Protein AF-A0A1E5RNK2-F1 (afdb_monomer_lite)

Radius of gyration: 29.41 Å; chains: 1; bounding box: 69×97×103 Å

Secondary structure (DSSP, 8-state):
---------------------------------------------------------HHHHHHHHTTSTTTTTTTTTTTS----SEEEEES-TTS--EEEESGGGT--S-S--HHHHHHHHHHTT-EE---PPPSSS-HHHHHHHHHHHHHHHHHHHHHTB--TTT-SHHHHSTTPPTT-B-S-S-BSSSB--SEEHHHHHHHHHHHHHHHHHHH-HHHHTT---TTT-PPP--S-GGGSS-HHHHHHHHHHHHHHHHHHHS--SS----TTT-GGGG--EE-TTS-B--S------SSHHHHHHHHHHHHHHHHHHTT--HHHHHHHHHHTTSS-HHHHHT-S-SSHHHHIIIIIHHHHHHHHHHTTS-EE-TTS--EE--HHHHHHHHHHHHHHHHHHHTTGGGTTHHHHH---TT----HHHHHHHHHHHHHHHHHIIIIISSSS-TT-SS--S-GGGTTTS-S--HHHHHHHHHH--GGG--TTS--S--SS-TT-HHHHHHHHHHHHHHHHH-GGGTT-S-TTS-----S-TT--B-SSSBS-PPPBHHHHHHHHHHHHHHHHHHHHHT--EEEE---S-TTS-GGGGTEE--TTTTTBTB-TT--SHHHHHHS-GGGS---EEEEE-TTSHHHHHHHHHHHHHHHHHHHHHTTTS-TT----SEE-TTT--EESSSS-HHHHHHHHHHHHHHHHHHHH--

Structure (mmCIF, N/CA/C/O backbone):
data_AF-A0A1E5RNK2-F1
#
_entry.id   AF-A0A1E5RNK2-F1
#
loop_
_atom_site.group_PDB
_atom_site.id
_atom_site.type_symbol
_atom_site.label_atom_id
_atom_site.label_alt_id
_atom_site.label_comp_id
_atom_site.label_asym_id
_atom_site.label_entity_id
_atom_site.label_seq_id
_atom_site.pdbx_PDB_ins_code
_atom_site.Cartn_x
_atom_site.Cartn_y
_atom_site.Cartn_z
_atom_site.occupancy
_atom_site.B_iso_or_equiv
_atom_site.auth_seq_id
_atom_site.auth_comp_id
_atom_site.auth_asym_id
_atom_site.auth_atom_id
_atom_site.pdbx_PDB_model_num
ATOM 1 N N . MET A 1 1 ? -29.797 13.915 -54.736 1.00 30.86 1 MET A N 1
ATOM 2 C CA . MET A 1 1 ? -28.899 14.878 -55.417 1.00 30.86 1 MET A CA 1
ATOM 3 C C . MET A 1 1 ? -28.946 16.188 -54.638 1.00 30.86 1 MET A C 1
ATOM 5 O O . MET A 1 1 ? -30.024 16.462 -54.139 1.00 30.86 1 MET A O 1
ATOM 9 N N . THR A 1 2 ? -27.818 16.914 -54.534 1.00 30.00 2 THR A N 1
ATOM 10 C CA . THR A 1 2 ? -27.677 18.401 -54.450 1.00 30.00 2 THR A CA 1
ATOM 11 C C . THR A 1 2 ? -28.671 19.222 -53.590 1.00 30.00 2 THR A C 1
ATOM 13 O O . THR A 1 2 ? -29.873 19.129 -53.792 1.00 30.00 2 THR A O 1
ATOM 16 N N . THR A 1 3 ? -28.280 20.160 -52.715 1.00 32.44 3 THR A N 1
ATOM 17 C CA . THR A 1 3 ? -26.972 20.813 -52.439 1.00 32.44 3 THR A CA 1
ATOM 18 C C . THR A 1 3 ? -27.097 21.689 -51.181 1.00 32.44 3 THR A C 1
ATOM 20 O O . THR A 1 3 ? -28.158 22.273 -50.981 1.00 32.44 3 THR A O 1
ATOM 23 N N . ILE A 1 4 ? -26.014 21.886 -50.413 1.00 29.00 4 ILE A N 1
ATOM 24 C CA . ILE A 1 4 ? -25.863 22.992 -49.440 1.00 29.00 4 ILE A CA 1
ATOM 25 C C . ILE A 1 4 ? -24.406 23.505 -49.506 1.00 29.00 4 ILE A C 1
ATOM 27 O O . ILE A 1 4 ? -23.510 22.673 -49.363 1.00 29.00 4 ILE A O 1
ATOM 31 N N . PRO A 1 5 ? -24.149 24.814 -49.723 1.00 41.25 5 PRO A N 1
ATOM 32 C CA . PRO A 1 5 ? -22.797 25.382 -49.742 1.00 41.25 5 PRO A CA 1
ATOM 33 C C . PRO A 1 5 ? -22.460 26.317 -48.552 1.00 41.25 5 PRO A C 1
ATOM 35 O O . PRO A 1 5 ? -23.243 27.187 -48.184 1.00 41.25 5 PRO A O 1
ATOM 38 N N . GLU A 1 6 ? -21.260 26.103 -48.010 1.00 31.03 6 GLU A N 1
ATOM 39 C CA . GLU A 1 6 ? -20.218 27.045 -47.534 1.00 31.03 6 GLU A CA 1
ATOM 40 C C . GLU A 1 6 ? -20.516 28.393 -46.814 1.00 31.03 6 GLU A C 1
ATOM 42 O O . GLU A 1 6 ? -21.141 29.312 -47.332 1.00 31.03 6 GLU A O 1
ATOM 47 N N . GLU A 1 7 ? -19.843 28.512 -45.656 1.00 30.28 7 GLU A N 1
ATOM 48 C CA . GLU A 1 7 ? -19.083 29.654 -45.099 1.00 30.28 7 GLU A CA 1
ATOM 49 C C . GLU A 1 7 ? -19.679 31.064 -44.862 1.00 30.28 7 GLU A C 1
ATOM 51 O O . GLU A 1 7 ? -20.119 31.775 -45.768 1.00 30.28 7 GLU A O 1
ATOM 56 N N . LYS A 1 8 ? -19.388 31.588 -43.651 1.00 27.62 8 LYS A N 1
ATOM 57 C CA . LYS A 1 8 ? -18.586 32.826 -43.493 1.00 27.62 8 LYS A CA 1
ATOM 58 C C . LYS A 1 8 ? -17.952 32.995 -42.102 1.00 27.62 8 LYS A C 1
ATOM 60 O O . LYS A 1 8 ? -18.589 32.758 -41.082 1.00 27.62 8 LYS A O 1
ATOM 65 N N . GLN A 1 9 ? -16.700 33.456 -42.082 1.00 27.67 9 GLN A N 1
ATOM 66 C CA . GLN A 1 9 ? -15.944 33.867 -40.885 1.00 27.67 9 GLN A CA 1
ATOM 67 C C . GLN A 1 9 ? -16.350 35.276 -40.409 1.00 27.67 9 GLN A C 1
ATOM 69 O O . GLN A 1 9 ? -16.764 36.075 -41.244 1.00 27.67 9 GLN A O 1
ATOM 74 N N . PHE A 1 10 ? -16.113 35.635 -39.132 1.00 25.12 10 PHE A N 1
ATOM 75 C CA . PHE A 1 10 ? -15.797 37.029 -38.740 1.00 25.12 10 PHE A CA 1
ATOM 76 C C . PHE A 1 10 ? -15.146 37.193 -37.341 1.00 25.12 10 PHE A C 1
ATOM 78 O O . PHE A 1 10 ? -15.619 36.659 -36.341 1.00 25.12 10 PHE A O 1
ATOM 85 N N . ARG A 1 11 ? -14.083 38.012 -37.293 1.00 23.12 11 ARG A N 1
ATOM 86 C CA . ARG A 1 11 ? -13.406 38.703 -36.161 1.00 23.12 11 ARG A CA 1
ATOM 87 C C . ARG A 1 11 ? -12.496 39.792 -36.792 1.00 23.12 11 ARG A C 1
ATOM 89 O O . ARG A 1 11 ? -12.210 39.666 -37.981 1.00 23.12 11 ARG A O 1
ATOM 96 N N . PRO A 1 12 ? -11.884 40.736 -36.046 1.00 37.94 12 PRO A N 1
ATOM 97 C CA . PRO A 1 12 ? -12.358 41.535 -34.903 1.00 37.94 12 PRO A CA 1
ATOM 98 C C . PRO A 1 12 ? -12.128 43.063 -35.139 1.00 37.94 12 PRO A C 1
ATOM 100 O O . PRO A 1 12 ? -11.571 43.450 -36.165 1.00 37.94 12 PRO A O 1
ATOM 103 N N . THR A 1 13 ? -12.442 43.942 -34.171 1.00 23.94 13 THR A N 1
ATOM 104 C CA . THR A 1 13 ? -11.975 45.357 -34.181 1.00 23.94 13 THR A CA 1
ATOM 105 C C . THR A 1 13 ? -11.821 45.974 -32.774 1.00 23.94 13 THR A C 1
ATOM 107 O O . THR A 1 13 ? -12.239 45.378 -31.785 1.00 23.94 13 THR A O 1
ATOM 110 N N . VAL A 1 14 ? -11.145 47.133 -32.687 1.00 25.22 14 VAL A N 1
ATOM 111 C CA . VAL A 1 14 ? -10.533 47.759 -31.478 1.00 25.22 14 VAL A CA 1
ATOM 112 C C . VAL A 1 14 ? -10.920 49.270 -31.389 1.00 25.22 14 VAL A C 1
ATOM 114 O O . VAL A 1 14 ? -11.708 49.707 -32.223 1.00 25.22 14 VAL A O 1
ATOM 117 N N . PHE A 1 15 ? -10.331 50.051 -30.451 1.00 23.61 15 PHE A N 1
ATOM 118 C CA . PHE A 1 15 ? -10.296 51.542 -30.299 1.00 23.61 15 PHE A CA 1
ATOM 119 C C . PHE A 1 15 ? -11.392 52.201 -29.407 1.00 23.61 15 PHE A C 1
ATOM 121 O O . PHE A 1 15 ? -12.541 51.788 -29.484 1.00 23.61 15 PHE A O 1
ATOM 128 N N . THR A 1 16 ? -11.181 53.253 -28.572 1.00 26.42 16 THR A N 1
ATOM 129 C CA . THR A 1 16 ? -10.003 53.820 -27.827 1.00 26.42 16 THR A CA 1
ATOM 130 C C . THR A 1 16 ? -10.460 54.788 -26.688 1.00 26.42 16 THR A C 1
ATOM 132 O O . THR A 1 16 ? -11.642 55.097 -26.582 1.00 26.42 16 THR A O 1
ATOM 135 N N . ASN A 1 17 ? -9.529 55.293 -25.855 1.00 25.28 17 ASN A N 1
ATOM 136 C CA . ASN A 1 17 ? -9.730 56.222 -24.709 1.00 25.28 17 ASN A CA 1
ATOM 137 C C . ASN A 1 17 ? -10.225 57.658 -25.038 1.00 25.28 17 ASN A C 1
ATOM 139 O O . ASN A 1 17 ? -9.800 58.199 -26.056 1.00 25.28 17 ASN A O 1
ATOM 143 N N . ALA A 1 18 ? -10.909 58.336 -24.083 1.00 24.83 18 ALA A N 1
ATOM 144 C CA . ALA A 1 18 ? -10.632 59.739 -23.655 1.00 24.83 18 ALA A CA 1
ATOM 145 C C . ALA A 1 18 ? -11.438 60.248 -22.410 1.00 24.83 18 ALA A C 1
ATOM 147 O O . ALA A 1 18 ? -12.548 59.809 -22.145 1.00 24.83 18 ALA A O 1
ATOM 148 N N . GLU A 1 19 ? -10.837 61.209 -21.685 1.00 25.58 19 GLU A N 1
ATOM 149 C CA . GLU A 1 19 ? -11.232 62.027 -20.495 1.00 25.58 19 GLU A CA 1
ATOM 150 C C . GLU A 1 19 ? -12.734 62.431 -20.266 1.00 25.58 19 GLU A C 1
ATOM 152 O O . GLU A 1 19 ? -13.471 62.604 -21.228 1.00 25.58 19 GLU A O 1
ATOM 157 N N . ARG A 1 20 ? -13.260 62.752 -19.050 1.00 24.45 20 ARG A N 1
ATOM 158 C CA . ARG A 1 20 ? -12.972 63.939 -18.169 1.00 24.45 20 ARG A CA 1
ATOM 159 C C . ARG A 1 20 ? -13.585 63.869 -16.735 1.00 24.45 20 ARG A C 1
ATOM 161 O O . ARG A 1 20 ? -14.434 63.039 -16.445 1.00 24.45 20 ARG A O 1
ATOM 168 N N . LYS A 1 21 ? -13.155 64.785 -15.838 1.00 24.97 21 LYS A N 1
ATOM 169 C CA . LYS A 1 21 ? -13.562 64.956 -14.405 1.00 24.97 21 LYS A CA 1
ATOM 170 C C . LYS A 1 21 ? -14.806 65.867 -14.224 1.00 24.97 21 LYS A C 1
ATOM 172 O O . LYS A 1 21 ? -15.090 66.632 -15.146 1.00 24.97 21 LYS A O 1
ATOM 177 N N . PRO A 1 22 ? -15.452 65.936 -13.026 1.00 29.70 22 PRO A N 1
ATOM 178 C CA . PRO A 1 22 ? -15.134 67.073 -12.123 1.00 29.70 22 PRO A CA 1
ATOM 179 C C . PRO A 1 22 ? -15.331 66.921 -10.577 1.00 29.70 22 PRO A C 1
ATOM 181 O O . PRO A 1 22 ? -16.333 66.409 -10.103 1.00 29.70 22 PRO A O 1
ATOM 184 N N . LYS A 1 23 ? -14.447 67.625 -9.837 1.00 22.78 23 LYS A N 1
ATOM 185 C CA . LYS A 1 23 ? -14.637 68.384 -8.561 1.00 22.78 23 LYS A CA 1
ATOM 186 C C . LYS A 1 23 ? -14.873 67.700 -7.186 1.00 22.78 23 LYS A C 1
ATOM 188 O O . LYS A 1 23 ? -15.674 66.800 -7.003 1.00 22.78 23 LYS A O 1
ATOM 193 N N . PHE A 1 24 ? -14.190 68.284 -6.188 1.00 22.98 24 PHE A N 1
ATOM 194 C CA . PHE A 1 24 ? -14.288 68.079 -4.729 1.00 22.98 24 PHE A CA 1
ATOM 195 C C . PHE A 1 24 ? -15.255 69.075 -4.056 1.00 22.98 24 PHE A C 1
ATOM 197 O O . PHE A 1 24 ? -15.401 70.200 -4.535 1.00 22.98 24 PHE A O 1
ATOM 204 N N . LEU A 1 25 ? -15.714 68.752 -2.837 1.00 22.25 25 LEU A N 1
ATOM 205 C CA . LEU A 1 25 ? -16.032 69.728 -1.776 1.00 22.25 25 LEU A CA 1
ATOM 206 C C . LEU A 1 25 ? -15.749 69.124 -0.377 1.00 22.25 25 LEU A C 1
ATOM 208 O O . LEU A 1 25 ? -15.697 67.908 -0.231 1.00 22.25 25 LEU A O 1
ATOM 212 N N . LYS A 1 26 ? -15.477 69.959 0.642 1.00 23.50 26 LYS A N 1
ATOM 213 C CA . LYS A 1 26 ? -14.972 69.552 1.979 1.00 23.50 26 LYS A CA 1
ATOM 214 C C . LYS A 1 26 ? -15.815 70.143 3.122 1.00 23.50 26 LYS A C 1
ATOM 216 O O . LYS A 1 26 ? -16.027 71.354 3.081 1.00 23.50 26 LYS A O 1
ATOM 221 N N . LYS A 1 27 ? -16.081 69.374 4.202 1.00 23.14 27 LYS A N 1
ATOM 222 C CA . LYS A 1 27 ? -15.649 69.649 5.613 1.00 23.14 27 LYS A CA 1
ATOM 223 C C . LYS A 1 27 ? -16.474 68.929 6.712 1.00 23.14 27 LYS A C 1
ATOM 225 O O . LYS A 1 27 ? -17.652 69.225 6.838 1.00 23.14 27 LYS A O 1
ATOM 230 N N . LYS A 1 28 ? -15.748 68.256 7.632 1.00 21.52 28 LYS A N 1
ATOM 231 C CA . LYS A 1 28 ? -16.031 68.021 9.084 1.00 21.52 28 LYS A CA 1
ATOM 232 C C . LYS A 1 28 ? -17.294 67.183 9.442 1.00 21.52 28 LYS A C 1
ATOM 234 O O . LYS A 1 28 ? -18.229 67.142 8.665 1.00 21.52 28 LYS A O 1
ATOM 239 N N . TRP A 1 29 ? -17.378 66.470 10.579 1.00 21.45 29 TRP A N 1
ATOM 240 C CA . TRP A 1 29 ? -16.731 66.632 11.905 1.00 21.45 29 TRP A CA 1
ATOM 241 C C . TRP A 1 29 ? -16.210 65.325 12.570 1.00 21.45 29 TRP A C 1
ATOM 243 O O . TRP A 1 29 ? -16.550 64.231 12.150 1.00 21.45 29 TRP A O 1
ATOM 253 N N . CYS A 1 30 ? -15.380 65.517 13.612 1.00 20.39 30 CYS A N 1
ATOM 254 C CA . CYS A 1 30 ? -14.912 64.635 14.709 1.00 20.39 30 CYS A CA 1
ATOM 255 C C . CYS A 1 30 ? -14.701 63.108 14.558 1.00 20.39 30 CYS A C 1
ATOM 257 O O . CYS A 1 30 ? -15.625 62.310 14.632 1.00 20.39 30 CYS A O 1
ATOM 259 N N . LEU A 1 31 ? -13.409 62.752 14.576 1.00 22.06 31 LEU A N 1
ATOM 260 C CA . LEU A 1 31 ? -12.729 61.786 15.467 1.00 22.06 31 LEU A CA 1
ATOM 261 C C . LEU A 1 31 ? -13.534 61.050 16.565 1.00 22.06 31 LEU A C 1
ATOM 263 O O . LEU A 1 31 ? -14.090 61.699 17.448 1.00 22.06 31 LEU A O 1
ATOM 267 N N . SER A 1 32 ? -13.310 59.728 16.620 1.00 22.77 32 SER A N 1
ATOM 268 C CA . SER A 1 32 ? -12.892 58.960 17.814 1.00 22.77 32 SER A CA 1
ATOM 269 C C . SER A 1 32 ? -11.921 57.837 17.377 1.00 22.77 32 SER A C 1
ATOM 271 O O . SER A 1 32 ? -12.177 57.189 16.366 1.00 22.77 32 SER A O 1
ATOM 273 N N . TYR A 1 33 ? -10.809 57.619 18.097 1.00 26.31 33 TYR A N 1
ATOM 274 C CA . TYR A 1 33 ? -9.949 56.408 17.995 1.00 26.31 33 TYR A CA 1
ATOM 275 C C . TYR A 1 33 ? -10.581 55.266 18.848 1.00 26.31 33 TYR A C 1
ATOM 277 O O . TYR A 1 33 ? -11.496 55.573 19.609 1.00 26.31 33 TYR A O 1
ATOM 285 N N . VAL A 1 34 ? -10.257 53.958 18.834 1.00 24.67 34 VAL A N 1
ATOM 286 C CA . VAL A 1 34 ? -9.069 53.067 18.619 1.00 24.67 34 VAL A CA 1
ATOM 287 C C . VAL A 1 34 ? -9.654 51.666 18.251 1.00 24.67 34 VAL A C 1
ATOM 289 O O . VAL A 1 34 ? -10.766 51.409 18.701 1.00 24.67 34 VAL A O 1
ATOM 292 N N . SER A 1 35 ? -9.077 50.637 17.599 1.00 24.88 35 SER A N 1
ATOM 293 C CA . SER A 1 35 ? -8.037 50.316 16.574 1.00 24.88 35 SER A CA 1
ATOM 294 C C . SER A 1 35 ? -8.300 48.818 16.185 1.00 24.88 35 SER A C 1
ATOM 296 O O . SER A 1 35 ? -9.080 48.171 16.878 1.00 24.88 35 SER A O 1
ATOM 298 N N . ILE A 1 36 ? -7.898 48.171 15.075 1.00 28.14 36 ILE A N 1
ATOM 299 C CA . ILE A 1 36 ? -6.620 47.996 14.336 1.00 28.14 36 ILE A CA 1
ATOM 300 C C . ILE A 1 36 ? -5.541 47.232 15.152 1.00 28.14 36 ILE A C 1
ATOM 302 O O . ILE A 1 36 ? -5.188 47.681 16.235 1.00 28.14 36 ILE A O 1
ATOM 306 N N . GLY A 1 37 ? -4.958 46.117 14.677 1.00 25.92 37 GLY A N 1
ATOM 307 C CA . GLY A 1 37 ? -5.291 45.365 13.458 1.00 25.92 37 GLY A CA 1
ATOM 308 C C . GLY A 1 37 ? -4.309 44.249 13.053 1.00 25.92 37 GLY A C 1
ATOM 309 O O . GLY A 1 37 ? -3.250 44.072 13.646 1.00 25.92 37 GLY A O 1
ATOM 310 N N . LEU A 1 38 ? -4.724 43.541 12.000 1.00 27.34 38 LEU A N 1
ATOM 311 C CA . LEU A 1 38 ? -4.008 42.584 11.143 1.00 27.34 38 LEU A CA 1
ATOM 312 C C . LEU A 1 38 ? -2.604 43.057 10.700 1.00 27.34 38 LEU A C 1
ATOM 314 O O . LEU A 1 38 ? -2.443 44.248 10.438 1.00 27.34 38 LEU A O 1
ATOM 318 N N . PHE A 1 39 ? -1.658 42.139 10.450 1.00 26.38 39 PHE A N 1
ATOM 319 C CA . PHE A 1 39 ? -0.582 42.359 9.466 1.00 26.38 39 PHE A CA 1
ATOM 320 C C . PHE A 1 39 ? -0.000 41.048 8.908 1.00 26.38 39 PHE A C 1
ATOM 322 O O . PHE A 1 39 ? 0.222 40.097 9.649 1.00 26.38 39 PHE A O 1
ATOM 329 N N . ALA A 1 40 ? 0.296 41.043 7.607 1.00 26.73 40 ALA A N 1
ATOM 330 C CA . ALA A 1 40 ? 1.125 40.058 6.908 1.00 26.73 40 ALA A CA 1
ATOM 331 C C . ALA A 1 40 ? 2.184 40.822 6.096 1.00 26.73 40 ALA A C 1
ATOM 333 O O . ALA A 1 40 ? 1.929 41.964 5.702 1.00 26.73 40 ALA A O 1
ATOM 334 N N . LEU A 1 41 ? 3.365 40.242 5.855 1.00 25.05 41 LEU A N 1
ATOM 335 C CA . LEU A 1 41 ? 4.459 40.956 5.187 1.00 25.05 41 LEU A CA 1
ATOM 336 C C . LEU A 1 41 ? 5.232 40.078 4.198 1.00 25.05 41 LEU A C 1
ATOM 338 O O . LEU A 1 41 ? 5.812 39.060 4.558 1.00 25.05 41 LEU A O 1
ATOM 342 N N . ILE A 1 42 ? 5.246 40.535 2.947 1.00 27.11 42 ILE A N 1
ATOM 343 C CA . ILE A 1 42 ? 6.054 40.016 1.841 1.00 27.11 42 ILE A CA 1
ATOM 344 C C . ILE A 1 42 ? 7.451 40.641 1.928 1.00 27.11 42 ILE A C 1
ATOM 346 O O . ILE A 1 42 ? 7.561 41.834 2.219 1.00 27.11 42 ILE A O 1
ATOM 350 N N . PHE A 1 43 ? 8.501 39.893 1.581 1.00 24.17 43 PHE A N 1
ATOM 351 C CA . PHE A 1 43 ? 9.816 40.468 1.287 1.00 24.17 43 PHE A CA 1
ATOM 352 C C . PHE A 1 43 ? 10.355 40.002 -0.066 1.00 24.17 43 PHE A C 1
ATOM 354 O O . PHE A 1 43 ? 10.431 38.811 -0.348 1.00 24.17 43 PHE A O 1
ATOM 361 N N . THR A 1 44 ? 10.764 40.966 -0.890 1.00 28.31 44 THR A N 1
ATOM 362 C CA . THR A 1 44 ? 11.468 40.746 -2.161 1.00 28.31 44 THR A CA 1
ATOM 363 C C . THR A 1 44 ? 12.914 41.225 -2.064 1.00 28.31 44 THR A C 1
ATOM 365 O O . THR A 1 44 ? 13.219 42.187 -1.361 1.00 28.31 44 THR A O 1
ATOM 368 N N . SER A 1 45 ? 13.797 40.564 -2.808 1.00 27.73 45 SER A N 1
ATOM 369 C CA . SER A 1 45 ? 15.255 40.726 -2.800 1.00 27.73 45 SER A CA 1
ATOM 370 C C . SER A 1 45 ? 15.790 42.145 -3.037 1.00 27.73 45 SER A C 1
ATOM 372 O O . SER A 1 45 ? 15.313 42.867 -3.914 1.00 27.73 45 SER A O 1
ATOM 374 N N . SER A 1 46 ? 16.916 42.469 -2.395 1.00 25.28 46 SER A N 1
ATOM 375 C CA . SER A 1 46 ? 17.944 43.381 -2.924 1.00 25.28 46 SER A CA 1
ATOM 376 C C . SER A 1 46 ? 19.310 43.028 -2.326 1.00 25.28 46 SER A C 1
ATOM 378 O O . SER A 1 46 ? 19.412 42.767 -1.132 1.00 25.28 46 SER A O 1
ATOM 380 N N . ILE A 1 47 ? 20.348 42.983 -3.165 1.00 27.23 47 ILE A N 1
ATOM 381 C CA . ILE A 1 47 ? 21.696 42.501 -2.818 1.00 27.23 47 ILE A CA 1
ATOM 382 C C . ILE A 1 47 ? 22.636 43.686 -2.579 1.00 27.23 47 ILE A C 1
ATOM 384 O O . ILE A 1 47 ? 22.682 44.596 -3.403 1.00 27.23 47 ILE A O 1
ATOM 388 N N . LEU A 1 48 ? 23.459 43.619 -1.528 1.00 24.31 48 LEU A N 1
ATOM 389 C CA . LEU A 1 48 ? 24.796 44.227 -1.491 1.00 24.31 48 LEU A CA 1
ATOM 390 C C . LEU A 1 48 ? 25.651 43.544 -0.409 1.00 24.31 48 LEU A C 1
ATOM 392 O O . LEU A 1 48 ? 25.130 43.131 0.623 1.00 24.31 48 LEU A O 1
ATOM 396 N N . ALA A 1 49 ? 26.945 43.364 -0.679 1.00 26.34 49 ALA A N 1
ATOM 397 C CA . ALA A 1 49 ? 27.789 42.402 0.032 1.00 26.34 49 ALA A CA 1
ATOM 398 C C . ALA A 1 49 ? 28.764 43.034 1.040 1.00 26.34 49 ALA A C 1
ATOM 400 O O . ALA A 1 49 ? 29.360 44.076 0.768 1.00 26.34 49 ALA A O 1
ATOM 401 N N . ILE A 1 50 ? 29.007 42.319 2.144 1.00 26.42 50 ILE A N 1
ATOM 402 C CA . ILE A 1 50 ? 30.235 42.374 2.956 1.00 26.42 50 ILE A CA 1
ATOM 403 C C . ILE A 1 50 ? 30.674 40.920 3.223 1.00 26.42 50 ILE A C 1
ATOM 405 O O . ILE A 1 50 ? 29.839 40.017 3.236 1.00 26.42 50 ILE A O 1
ATOM 409 N N . GLY A 1 51 ? 31.989 40.696 3.332 1.00 23.52 51 GLY A N 1
ATOM 410 C CA . GLY A 1 51 ? 32.621 39.374 3.422 1.00 23.52 51 GLY A CA 1
ATOM 411 C C . GLY A 1 51 ? 32.531 38.664 4.788 1.00 23.52 51 GLY A C 1
ATOM 412 O O . GLY A 1 51 ? 31.867 39.158 5.699 1.00 23.52 51 GLY A O 1
ATOM 413 N N . PRO A 1 52 ? 33.179 37.489 4.916 1.00 36.19 52 PRO A N 1
ATOM 414 C CA . PRO A 1 52 ? 32.848 36.488 5.931 1.00 36.19 52 PRO A CA 1
ATOM 415 C C . PRO A 1 52 ? 33.754 36.491 7.171 1.00 36.19 52 PRO A C 1
ATOM 417 O O . PRO A 1 52 ? 34.947 36.759 7.072 1.00 36.19 52 PRO A O 1
ATOM 420 N N . GLU A 1 53 ? 33.209 36.020 8.296 1.00 23.91 53 GLU A N 1
ATOM 421 C CA . GLU A 1 53 ? 33.957 35.305 9.340 1.00 23.91 53 GLU A CA 1
ATOM 422 C C . GLU A 1 53 ? 33.008 34.359 10.116 1.00 23.91 53 GLU A C 1
ATOM 424 O O . GLU A 1 53 ? 31.812 34.628 10.240 1.00 23.91 53 GLU A O 1
ATOM 429 N N . HIS A 1 54 ? 33.521 33.213 10.583 1.00 29.02 54 HIS A N 1
ATOM 430 C CA . HIS A 1 54 ? 32.803 32.257 11.456 1.00 29.02 54 HIS A CA 1
ATOM 431 C C . HIS A 1 54 ? 32.854 32.777 12.929 1.00 29.02 54 HIS A C 1
ATOM 433 O O . HIS A 1 54 ? 33.608 33.704 13.199 1.00 29.02 54 HIS A O 1
ATOM 439 N N . THR A 1 55 ? 32.119 32.303 13.950 1.00 28.11 55 THR A N 1
ATOM 440 C CA . THR A 1 55 ? 31.721 30.931 14.351 1.00 28.11 55 THR A CA 1
ATOM 441 C C . THR A 1 55 ? 30.475 30.895 15.284 1.00 28.11 55 THR A C 1
ATOM 443 O O . THR A 1 55 ? 29.951 31.921 15.703 1.00 28.11 55 THR A O 1
ATOM 446 N N . ASP A 1 56 ? 30.022 29.679 15.637 1.00 29.67 56 ASP A N 1
ATOM 447 C CA . ASP A 1 56 ? 29.390 29.308 16.929 1.00 29.67 56 ASP A CA 1
ATOM 448 C C . ASP A 1 56 ? 28.124 30.035 17.447 1.00 29.67 56 ASP A C 1
ATOM 450 O O . ASP A 1 56 ? 28.065 30.492 18.588 1.00 29.67 56 ASP A O 1
ATOM 454 N N . ILE A 1 57 ? 27.026 30.005 16.675 1.00 27.97 57 ILE A N 1
ATOM 455 C CA . ILE A 1 57 ? 25.664 30.257 17.220 1.00 27.97 57 ILE A CA 1
ATOM 456 C C . ILE A 1 57 ? 24.667 29.104 16.947 1.00 27.97 57 ILE A C 1
ATOM 458 O O . ILE A 1 57 ? 23.775 28.842 17.754 1.00 27.97 57 ILE A O 1
ATOM 462 N N . ARG A 1 58 ? 24.847 28.312 15.878 1.00 30.16 58 ARG A N 1
ATOM 463 C CA . ARG A 1 58 ? 23.818 27.382 15.346 1.00 30.16 58 ARG A CA 1
ATOM 464 C C . ARG A 1 58 ? 23.434 26.158 16.211 1.00 30.16 58 ARG A C 1
ATOM 466 O O . ARG A 1 58 ? 22.595 25.374 15.780 1.00 30.16 58 ARG A O 1
ATOM 473 N N . LYS A 1 59 ? 23.985 25.967 17.419 1.00 29.23 59 LYS A N 1
ATOM 474 C CA . LYS A 1 59 ? 23.578 24.869 18.334 1.00 29.23 59 LYS A CA 1
ATOM 475 C C . LYS A 1 59 ? 22.509 25.252 19.365 1.00 29.23 59 LYS A C 1
ATOM 477 O O . LYS A 1 59 ? 21.852 24.357 19.888 1.00 29.23 59 LYS A O 1
ATOM 482 N N . SER A 1 60 ? 22.294 26.538 19.650 1.00 26.75 60 SER A N 1
ATOM 483 C CA . SER A 1 60 ? 21.244 26.977 20.589 1.00 26.75 60 SER A CA 1
ATOM 484 C C . SER A 1 60 ? 19.877 27.158 19.916 1.00 26.75 60 SER A C 1
ATOM 486 O O . SER A 1 60 ? 18.850 26.940 20.555 1.00 26.75 60 SER A O 1
ATOM 488 N N . GLU A 1 61 ? 19.851 27.499 18.625 1.00 30.27 61 GLU A N 1
ATOM 489 C CA . GLU A 1 61 ? 18.612 27.771 17.883 1.00 30.27 61 GLU A CA 1
ATOM 490 C C . GLU A 1 61 ? 17.935 26.511 17.322 1.00 30.27 61 GLU A C 1
ATOM 492 O O . GLU A 1 61 ? 16.705 26.465 17.292 1.00 30.27 61 GLU A O 1
ATOM 497 N N . LYS A 1 62 ? 18.683 25.434 17.007 1.00 34.88 62 LYS A N 1
ATOM 498 C CA . LYS A 1 62 ? 18.077 24.129 16.647 1.00 34.88 62 LYS A CA 1
ATOM 499 C C . LYS A 1 62 ? 17.071 23.655 17.709 1.00 34.88 62 LYS A C 1
ATOM 501 O O . LYS A 1 62 ? 15.979 23.209 17.374 1.00 34.88 62 LYS A O 1
ATOM 506 N N . LYS A 1 63 ? 17.375 23.878 18.996 1.00 29.08 63 LYS A N 1
ATOM 507 C CA . LYS A 1 63 ? 16.497 23.524 20.128 1.00 29.08 63 LYS A CA 1
ATOM 508 C C . LYS A 1 63 ? 15.329 24.496 20.379 1.00 29.08 63 LYS A C 1
ATOM 510 O O . LYS A 1 63 ? 14.645 24.367 21.390 1.00 29.08 63 LYS A O 1
ATOM 515 N N . LYS A 1 64 ? 15.114 25.474 19.491 1.00 27.36 64 LYS A N 1
ATOM 516 C CA . LYS A 1 64 ? 13.942 26.365 19.479 1.00 27.36 64 LYS A CA 1
ATOM 517 C C . LYS A 1 64 ? 12.981 26.094 18.326 1.00 27.36 64 LYS A C 1
ATOM 519 O O . LYS A 1 64 ? 11.804 26.365 18.506 1.00 27.36 64 LYS A O 1
ATOM 524 N N . VAL A 1 65 ? 13.449 25.581 17.186 1.00 28.61 65 VAL A N 1
ATOM 525 C CA . VAL A 1 65 ? 12.574 25.249 16.044 1.00 28.61 65 VAL A CA 1
ATOM 526 C C . VAL A 1 65 ? 11.924 23.880 16.256 1.00 28.61 65 VAL A C 1
ATOM 528 O O . VAL A 1 65 ? 10.701 23.778 16.248 1.00 28.61 65 VAL A O 1
ATOM 531 N N . GLN A 1 66 ? 12.714 22.869 16.635 1.00 29.22 66 GLN A N 1
ATOM 532 C CA . GLN A 1 66 ? 12.253 21.508 16.973 1.00 29.22 66 GLN A CA 1
ATOM 533 C C . GLN A 1 66 ? 11.449 21.426 18.297 1.00 29.22 66 GLN A C 1
ATOM 535 O O . GLN A 1 66 ? 11.275 20.360 18.873 1.00 29.22 66 GLN A O 1
ATOM 540 N N . LEU A 1 67 ? 10.992 22.567 18.824 1.00 26.70 67 LEU A N 1
ATOM 541 C CA . LEU A 1 67 ? 10.168 22.683 20.033 1.00 26.70 67 LEU A CA 1
ATOM 542 C C . LEU A 1 67 ? 8.902 23.536 19.808 1.00 26.70 67 LEU A C 1
ATOM 544 O O . LEU A 1 67 ? 8.213 23.866 20.772 1.00 26.70 67 LEU A O 1
ATOM 548 N N . LEU A 1 68 ? 8.597 23.876 18.546 1.00 26.67 68 LEU A N 1
ATOM 549 C CA . LEU A 1 68 ? 7.365 24.562 18.133 1.00 26.67 68 LEU A CA 1
ATOM 550 C C . LEU A 1 68 ? 6.243 23.585 17.737 1.00 26.67 68 LEU A C 1
ATOM 552 O O . LEU A 1 68 ? 5.078 23.958 17.836 1.00 26.67 68 LEU A O 1
ATOM 556 N N . TYR A 1 69 ? 6.555 22.349 17.327 1.00 32.78 69 TYR A N 1
ATOM 557 C CA . TYR A 1 69 ? 5.549 21.418 16.783 1.00 32.78 69 TYR A CA 1
ATOM 558 C C . TYR A 1 69 ? 4.552 20.892 17.824 1.00 32.78 69 TYR A C 1
ATOM 560 O O . TYR A 1 69 ? 3.351 20.963 17.602 1.00 32.78 69 TYR A O 1
ATOM 568 N N . GLU A 1 70 ? 5.008 20.514 19.021 1.00 31.48 70 GLU A N 1
ATOM 569 C CA . GLU A 1 70 ? 4.098 20.188 20.134 1.00 31.48 70 GLU A CA 1
ATOM 570 C C . GLU A 1 70 ? 3.329 21.418 20.684 1.00 31.48 70 GLU A C 1
ATOM 572 O O . GLU A 1 70 ? 2.659 21.293 21.712 1.00 31.48 70 GLU A O 1
ATOM 577 N N . LYS A 1 71 ? 3.594 22.647 20.198 1.00 28.23 71 LYS A N 1
ATOM 578 C CA . LYS A 1 71 ? 3.457 23.840 21.059 1.00 28.23 71 LYS A CA 1
ATOM 579 C C . LYS A 1 71 ? 2.941 25.127 20.424 1.00 28.23 71 LYS A C 1
ATOM 581 O O . LYS A 1 71 ? 2.327 25.879 21.164 1.00 28.23 71 LYS A O 1
ATOM 586 N N . ASP A 1 72 ? 3.159 25.481 19.161 1.00 26.69 72 ASP A N 1
ATOM 587 C CA . ASP A 1 72 ? 2.887 26.862 18.690 1.00 26.69 72 ASP A CA 1
ATOM 588 C C . ASP A 1 72 ? 1.935 26.992 17.490 1.00 26.69 72 ASP A C 1
ATOM 590 O O . ASP A 1 72 ? 1.448 28.093 17.235 1.00 26.69 72 ASP A O 1
ATOM 594 N N . SER A 1 73 ? 1.531 25.884 16.862 1.00 28.83 73 SER A N 1
ATOM 595 C CA . SER A 1 73 ? 0.316 25.829 16.028 1.00 28.83 73 SER A CA 1
ATOM 596 C C . SER A 1 73 ? -0.970 25.879 16.872 1.00 28.83 73 SER A C 1
ATOM 598 O O . SER A 1 73 ? -1.969 26.444 16.428 1.00 28.83 73 SER A O 1
ATOM 600 N N . MET A 1 74 ? -0.939 25.379 18.118 1.00 29.00 74 MET A N 1
ATOM 601 C CA . MET A 1 74 ? -2.089 25.388 19.037 1.00 29.00 74 MET A CA 1
ATOM 602 C C . MET A 1 74 ? -2.040 26.455 20.158 1.00 29.00 74 MET A C 1
ATOM 604 O O . MET A 1 74 ? -3.103 26.947 20.542 1.00 29.00 74 MET A O 1
ATOM 608 N N . LYS A 1 75 ? -0.878 26.961 20.624 1.00 28.22 75 LYS A N 1
ATOM 609 C CA . LYS A 1 75 ? -0.810 27.995 21.704 1.00 28.22 75 LYS A CA 1
ATOM 610 C C . LYS A 1 75 ? -1.337 29.404 21.392 1.00 28.22 75 LYS A C 1
ATOM 612 O O . LYS A 1 75 ? -1.300 30.264 22.275 1.00 28.22 75 LYS A O 1
ATOM 617 N N . SER A 1 76 ? -1.894 29.662 20.208 1.00 27.94 76 SER A N 1
ATOM 618 C CA . SER A 1 76 ? -2.777 30.832 20.035 1.00 27.94 76 SER A CA 1
ATOM 619 C C . SER A 1 76 ? -4.169 30.625 20.666 1.00 27.94 76 SER A C 1
ATOM 621 O O . SER A 1 76 ? -4.858 31.607 20.934 1.00 27.94 76 SER A O 1
ATOM 623 N N . PHE A 1 77 ? -4.530 29.374 20.986 1.00 30.62 77 PHE A N 1
ATOM 624 C CA . PHE A 1 77 ? -5.701 28.980 21.778 1.00 30.62 77 PHE A CA 1
ATOM 625 C C . PHE A 1 77 ? -5.338 28.244 23.085 1.00 30.62 77 PHE A C 1
ATOM 627 O O . PHE A 1 77 ? -6.000 28.468 24.097 1.00 30.62 77 PHE A O 1
ATOM 634 N N . GLU A 1 78 ? -4.265 27.442 23.131 1.00 30.98 78 GLU A N 1
ATOM 635 C CA . GLU A 1 78 ? -3.799 26.747 24.350 1.00 30.98 78 GLU A CA 1
ATOM 636 C C . GLU A 1 78 ? -3.099 27.680 25.356 1.00 30.98 78 GLU A C 1
ATOM 638 O O . GLU A 1 78 ? -1.922 27.535 25.703 1.00 30.98 78 GLU A O 1
ATOM 643 N N . LYS A 1 79 ? -3.837 28.656 25.880 1.00 26.11 79 LYS A N 1
ATOM 644 C CA . LYS A 1 79 ? -3.477 29.277 27.161 1.00 26.11 79 LYS A CA 1
ATOM 645 C C . LYS A 1 79 ? -4.592 29.297 28.196 1.00 26.11 79 LYS A C 1
ATOM 647 O O . LYS A 1 79 ? -4.293 29.519 29.366 1.00 26.11 79 LYS A O 1
ATOM 652 N N . ASP A 1 80 ? -5.804 28.939 27.783 1.00 30.86 80 ASP A N 1
ATOM 653 C CA . ASP A 1 80 ? -6.783 28.295 28.650 1.00 30.86 80 ASP A CA 1
ATOM 654 C C . ASP A 1 80 ? -6.679 26.781 28.410 1.00 30.86 80 ASP A C 1
ATOM 656 O O . ASP A 1 80 ? -7.040 26.272 27.349 1.00 30.86 80 ASP A O 1
ATOM 660 N N . SER A 1 81 ? -6.110 26.057 29.374 1.00 33.16 81 SER A N 1
ATOM 661 C CA . SER A 1 81 ? -5.964 24.602 29.309 1.00 33.16 81 SER A CA 1
ATOM 662 C C . SER A 1 81 ? -7.309 23.927 29.576 1.00 33.16 81 SER A C 1
ATOM 664 O O . SER A 1 81 ? -7.700 23.760 30.734 1.00 33.16 81 SER A O 1
ATOM 666 N N . PHE A 1 82 ? -8.005 23.523 28.513 1.00 42.12 82 PHE A N 1
ATOM 667 C CA . PHE A 1 82 ? -9.187 22.666 28.601 1.00 42.12 82 PHE A CA 1
ATOM 668 C C . PHE A 1 82 ? -8.781 21.234 28.992 1.00 42.12 82 PHE A C 1
ATOM 670 O O . PHE A 1 82 ? -8.767 20.333 28.155 1.00 42.12 82 PHE A O 1
ATOM 677 N N . GLU A 1 83 ? -8.465 21.013 30.275 1.00 42.44 83 GLU A N 1
ATOM 678 C CA . GLU A 1 83 ? -8.560 19.666 30.851 1.00 42.44 83 GLU A CA 1
ATOM 679 C C . GLU A 1 83 ? -9.975 19.120 30.563 1.00 42.44 83 GLU A C 1
ATOM 681 O O . GLU A 1 83 ? -10.947 19.875 30.691 1.00 42.44 83 GLU A O 1
ATOM 686 N N . PRO A 1 84 ? -10.141 17.839 30.183 1.00 51.12 84 PRO A N 1
ATOM 687 C CA . PRO A 1 84 ? -11.467 17.263 29.997 1.00 51.12 84 PRO A CA 1
ATOM 688 C C . PRO A 1 84 ? -12.259 17.395 31.302 1.00 51.12 84 PRO A C 1
ATOM 690 O O . PRO A 1 84 ? -11.840 16.904 32.357 1.00 51.12 84 PRO A O 1
ATOM 693 N N . HIS A 1 85 ? -13.400 18.088 31.228 1.00 62.44 85 HIS A N 1
ATOM 694 C CA . HIS A 1 85 ? -14.220 18.426 32.393 1.00 62.44 85 HIS A CA 1
ATOM 695 C C . HIS A 1 85 ? -14.642 17.155 33.148 1.00 62.44 85 HIS A C 1
ATOM 697 O O . HIS A 1 85 ? -14.666 17.151 34.380 1.00 62.44 85 HIS A O 1
ATOM 703 N N . ILE A 1 86 ? -14.919 16.064 32.415 1.00 69.81 86 ILE A N 1
ATOM 704 C CA . ILE A 1 86 ? -15.256 14.753 32.979 1.00 69.81 86 ILE A CA 1
ATOM 705 C C . ILE A 1 86 ? -14.469 13.638 32.268 1.00 69.81 86 ILE A C 1
ATOM 707 O O . ILE A 1 86 ? -14.635 13.406 31.072 1.00 69.81 86 ILE A O 1
ATOM 711 N N . GLN A 1 87 ? -13.674 12.885 33.028 1.00 78.12 87 GLN A N 1
ATOM 712 C CA . GLN A 1 87 ? -13.019 11.652 32.579 1.00 78.12 87 GLN A CA 1
ATOM 713 C C . GLN A 1 87 ? -13.777 10.423 33.096 1.00 78.12 87 GLN A C 1
ATOM 715 O O . GLN A 1 87 ? -14.115 10.332 34.277 1.00 78.12 87 GLN A O 1
ATOM 720 N N . ILE A 1 88 ? -14.019 9.452 32.221 1.00 81.00 88 ILE A N 1
ATOM 721 C CA . ILE A 1 88 ? -14.665 8.170 32.513 1.00 81.00 88 ILE A CA 1
ATOM 722 C C . ILE A 1 88 ? -13.599 7.084 32.398 1.00 81.00 88 ILE A C 1
ATOM 724 O O . ILE A 1 88 ? -13.133 6.801 31.301 1.00 81.00 88 ILE A O 1
ATOM 728 N N . ILE A 1 89 ? -13.205 6.464 33.509 1.00 87.62 89 ILE A N 1
ATOM 729 C CA . ILE A 1 89 ? -12.178 5.416 33.513 1.00 87.62 89 ILE A CA 1
ATOM 730 C C . ILE A 1 89 ? -12.842 4.037 33.600 1.00 87.62 89 ILE A C 1
ATOM 732 O O . ILE A 1 89 ? -13.570 3.765 34.559 1.00 87.62 89 ILE A O 1
ATOM 736 N N . ILE A 1 90 ? -12.565 3.163 32.626 1.00 87.31 90 ILE A N 1
ATOM 737 C CA . ILE A 1 90 ? -13.014 1.763 32.610 1.00 87.31 90 ILE A CA 1
ATOM 738 C C . ILE A 1 90 ? -11.803 0.828 32.732 1.00 87.31 90 ILE A C 1
ATOM 740 O O . ILE A 1 90 ? -10.966 0.750 31.832 1.00 87.31 90 ILE A O 1
ATOM 744 N N . ASP A 1 91 ? -11.758 0.081 33.837 1.00 89.12 91 ASP A N 1
ATOM 745 C CA . ASP A 1 91 ? -10.834 -1.042 34.046 1.00 89.12 91 ASP A CA 1
ATOM 746 C C . ASP A 1 91 ? -11.474 -2.388 33.635 1.00 89.12 91 ASP A C 1
ATOM 748 O O . ASP A 1 91 ? -10.815 -3.269 33.087 1.00 89.12 91 ASP A O 1
ATOM 752 N N . ASP A 1 92 ? -12.781 -2.557 33.850 1.00 89.75 92 ASP A N 1
ATOM 753 C CA . ASP A 1 92 ? -13.554 -3.741 33.455 1.00 89.75 92 ASP A CA 1
ATOM 754 C C . ASP A 1 92 ? -14.998 -3.320 33.127 1.00 89.75 92 ASP A C 1
ATOM 756 O O . ASP A 1 92 ? -15.633 -2.621 33.915 1.00 89.75 92 ASP A O 1
ATOM 760 N N . PHE A 1 93 ? -15.535 -3.759 31.984 1.00 87.50 93 PHE A N 1
ATOM 761 C CA . PHE A 1 93 ? -16.921 -3.490 31.566 1.00 87.50 93 PHE A CA 1
ATOM 762 C C . PHE A 1 93 ? -17.985 -4.193 32.434 1.00 87.50 93 PHE A C 1
ATOM 764 O O . PHE A 1 93 ? -19.180 -3.949 32.265 1.00 87.50 93 PHE A O 1
ATOM 771 N N . ASN A 1 94 ? -17.568 -5.072 33.350 1.00 86.44 94 ASN A N 1
ATOM 772 C CA . ASN A 1 94 ? -18.428 -5.729 34.337 1.00 86.44 94 ASN A CA 1
ATOM 773 C C . ASN A 1 94 ? -18.474 -4.990 35.692 1.00 86.44 94 ASN A C 1
ATOM 775 O O . ASN A 1 94 ? -19.203 -5.419 36.588 1.00 86.44 94 ASN A O 1
ATOM 779 N N . LEU A 1 95 ? -17.702 -3.910 35.860 1.00 85.06 95 LEU A N 1
ATOM 780 C CA . LEU A 1 95 ? -17.633 -3.096 37.080 1.00 85.06 95 LEU A CA 1
ATOM 781 C C . LEU A 1 95 ? -18.200 -1.687 36.838 1.00 85.06 95 LEU A C 1
ATOM 783 O O . LEU A 1 95 ? -18.375 -1.259 35.699 1.00 85.06 95 LEU A O 1
ATOM 787 N N . GLU A 1 96 ? -18.493 -0.947 37.911 1.00 80.44 96 GLU A N 1
ATOM 788 C CA . GLU A 1 96 ? -18.884 0.464 37.799 1.00 80.44 96 GLU A CA 1
ATOM 789 C C . GLU A 1 96 ? -17.678 1.319 37.359 1.00 80.44 96 GLU A C 1
ATOM 791 O O . GLU A 1 96 ? -16.655 1.310 38.053 1.00 80.44 96 GLU A O 1
ATOM 796 N N . PRO A 1 97 ? -17.760 2.080 36.247 1.00 82.25 97 PRO A N 1
ATOM 797 C CA . PRO A 1 97 ? -16.661 2.939 35.819 1.00 82.25 97 PRO A CA 1
ATOM 798 C C . PRO A 1 97 ? -16.373 4.068 36.808 1.00 82.25 97 PRO A C 1
ATOM 800 O O . PRO A 1 97 ? -17.277 4.673 37.393 1.00 82.25 97 PRO A O 1
ATOM 803 N N . LYS A 1 98 ? -15.097 4.423 36.936 1.00 83.69 98 LYS A N 1
ATOM 804 C CA . LYS A 1 98 ? -14.651 5.515 37.799 1.00 83.69 98 LYS A CA 1
ATOM 805 C C . LYS A 1 98 ? -14.747 6.844 37.050 1.00 83.69 98 LYS A C 1
ATOM 807 O O . LYS A 1 98 ? -13.894 7.162 36.225 1.00 83.69 98 LYS A O 1
ATOM 812 N N . VAL A 1 99 ? -15.752 7.644 37.392 1.00 78.19 99 VAL A N 1
ATOM 813 C CA . VAL A 1 99 ? -15.892 9.024 36.906 1.00 78.19 99 VAL A CA 1
ATOM 814 C C . VAL A 1 99 ? -15.004 9.970 37.728 1.00 78.19 99 VAL A C 1
ATOM 816 O O . VAL A 1 99 ? -15.037 9.950 38.960 1.00 78.19 99 VAL A O 1
ATOM 819 N N . ILE A 1 100 ? -14.219 10.808 37.051 1.00 75.62 100 ILE A N 1
ATOM 820 C CA . ILE A 1 100 ? -13.477 11.934 37.628 1.00 75.62 100 ILE A CA 1
ATOM 821 C C . ILE A 1 100 ? -14.027 13.219 37.013 1.00 75.62 100 ILE A C 1
ATOM 823 O O . ILE A 1 100 ? -13.934 13.423 35.809 1.00 75.62 100 ILE A O 1
ATOM 827 N N . ASP A 1 101 ? -14.570 14.088 37.856 1.00 70.38 101 ASP A N 1
ATOM 828 C CA . ASP A 1 101 ? -14.924 15.465 37.514 1.00 70.38 101 ASP A CA 1
ATOM 829 C C . ASP A 1 101 ? -13.749 16.372 37.921 1.00 70.38 101 ASP A C 1
ATOM 831 O O . ASP A 1 101 ? -13.314 16.360 39.082 1.00 70.38 101 ASP A O 1
ATOM 835 N N . ASN A 1 102 ? -13.191 17.110 36.959 1.00 64.00 102 ASN A N 1
ATOM 836 C CA . ASN A 1 102 ? -12.052 17.996 37.198 1.00 64.00 102 ASN A CA 1
ATOM 837 C C . ASN A 1 102 ? -12.483 19.387 37.702 1.00 64.00 102 ASN A C 1
ATOM 839 O O . ASN A 1 102 ? -11.758 19.988 38.500 1.00 64.00 102 ASN A O 1
ATOM 843 N N . GLU A 1 103 ? -13.696 19.850 37.378 1.00 56.44 103 GLU A N 1
ATOM 844 C CA . GLU A 1 103 ? -14.265 21.095 37.914 1.00 56.44 103 GLU A CA 1
ATOM 845 C C . GLU A 1 103 ? -14.771 20.961 39.356 1.00 56.44 103 GLU A C 1
ATOM 847 O O . GLU A 1 103 ? -14.752 21.939 40.109 1.00 56.44 103 GLU A O 1
ATOM 852 N N . ALA A 1 104 ? -15.138 19.758 39.806 1.00 51.00 104 ALA A N 1
ATOM 853 C CA . ALA A 1 104 ? -15.534 19.487 41.191 1.00 51.00 104 ALA A CA 1
ATOM 854 C C . ALA A 1 104 ? -14.448 19.860 42.224 1.00 51.00 104 ALA A C 1
ATOM 856 O O . ALA A 1 104 ? -14.757 20.059 43.402 1.00 51.00 104 ALA A O 1
ATOM 857 N N . LYS A 1 105 ? -13.183 20.007 41.794 1.00 42.41 105 LYS A N 1
ATOM 858 C CA . LYS A 1 105 ? -12.077 20.549 42.606 1.00 42.41 105 LYS A CA 1
ATOM 859 C C . LYS A 1 105 ? -12.177 22.071 42.809 1.00 42.41 105 LYS A C 1
ATOM 861 O O . LYS A 1 105 ? -11.767 22.554 43.863 1.00 42.41 105 LYS A O 1
ATOM 866 N N . LEU A 1 106 ? -12.731 22.820 41.848 1.00 38.03 106 LEU A N 1
ATOM 867 C CA . LEU A 1 106 ? -13.023 24.256 41.973 1.00 38.03 106 LEU A CA 1
ATOM 868 C C . LEU A 1 106 ? -14.382 24.513 42.647 1.00 38.03 106 LEU A C 1
ATOM 870 O O . LEU A 1 106 ? -14.497 25.407 43.485 1.00 38.03 106 LEU A O 1
ATOM 874 N N . TYR A 1 107 ? -15.406 23.723 42.312 1.00 40.59 107 TYR A N 1
ATOM 875 C CA . TYR A 1 107 ? -16.805 23.970 42.692 1.00 40.59 107 TYR A CA 1
ATOM 876 C C . TYR A 1 107 ? -17.340 23.023 43.778 1.00 40.59 107 TYR A C 1
ATOM 878 O O . TYR A 1 107 ? -18.506 22.631 43.771 1.00 40.59 107 TYR A O 1
ATOM 886 N N . ALA A 1 108 ? -16.508 22.693 44.769 1.00 34.94 108 ALA A N 1
ATOM 887 C CA . ALA A 1 108 ? -16.842 21.808 45.890 1.00 34.94 108 ALA A CA 1
ATOM 888 C C . ALA A 1 108 ? -17.896 22.394 46.871 1.00 34.94 108 ALA A C 1
ATOM 890 O O . ALA A 1 108 ? -17.592 22.646 48.043 1.00 34.94 108 ALA A O 1
ATOM 891 N N . LYS A 1 109 ? -19.143 22.641 46.422 1.00 35.28 109 LYS A N 1
ATOM 892 C CA . LYS A 1 109 ? -20.197 23.226 47.277 1.00 35.28 109 LYS A CA 1
ATOM 893 C C . LYS A 1 109 ? -21.676 22.882 47.022 1.00 35.28 109 LYS A C 1
ATOM 895 O O . LYS A 1 109 ? -22.518 23.505 47.662 1.00 35.28 109 LYS A O 1
ATOM 900 N N . THR A 1 110 ? -22.009 21.831 46.269 1.00 39.41 110 THR A N 1
ATOM 901 C CA . THR A 1 110 ? -23.305 21.122 46.429 1.00 39.41 110 THR A CA 1
ATOM 902 C C . THR A 1 110 ? -23.180 19.643 46.075 1.00 39.41 110 THR A C 1
ATOM 904 O O . THR A 1 110 ? -22.832 19.294 44.958 1.00 39.41 110 THR A O 1
ATOM 907 N N . LYS A 1 111 ? -23.493 18.744 47.017 1.00 40.09 111 LYS A N 1
ATOM 908 C CA . LYS A 1 111 ? -23.334 17.283 46.845 1.00 40.09 111 LYS A CA 1
ATOM 909 C C . LYS A 1 111 ? -24.615 16.576 46.354 1.00 40.09 111 LYS A C 1
ATOM 911 O O . LYS A 1 111 ? -24.814 15.405 46.653 1.00 40.09 111 LYS A O 1
ATOM 916 N N . ASN A 1 112 ? -25.500 17.317 45.679 1.00 41.06 112 ASN A N 1
ATOM 917 C CA . ASN A 1 112 ? -26.917 16.971 45.491 1.00 41.06 112 ASN A CA 1
ATOM 918 C C . ASN A 1 112 ? -27.439 17.159 44.049 1.00 41.06 112 ASN A C 1
ATOM 920 O O . ASN A 1 112 ? -28.651 17.097 43.842 1.00 41.06 112 ASN A O 1
ATOM 924 N N . ASP A 1 113 ? -26.578 17.405 43.058 1.00 46.59 113 ASP A N 1
ATOM 925 C CA . ASP A 1 113 ? -27.039 17.607 41.682 1.00 46.59 113 ASP A CA 1
ATOM 926 C C . ASP A 1 113 ? -27.614 16.325 41.068 1.00 46.59 113 ASP A C 1
ATOM 928 O O . ASP A 1 113 ? -26.922 15.320 40.891 1.00 46.59 113 ASP A O 1
ATOM 932 N N . LEU A 1 114 ? -28.899 16.392 40.701 1.00 40.22 114 LEU A N 1
ATOM 933 C CA . LEU A 1 114 ? -29.676 15.293 40.114 1.00 40.22 114 LEU A CA 1
ATOM 934 C C . LEU A 1 114 ? -29.047 14.755 38.814 1.00 40.22 114 LEU A C 1
ATOM 936 O O . LEU A 1 114 ? -29.232 13.596 38.455 1.00 40.22 114 LEU A O 1
ATOM 940 N N . HIS A 1 115 ? -28.274 15.600 38.132 1.00 48.69 115 HIS A N 1
ATOM 941 C CA . HIS A 1 115 ? -27.502 15.247 36.949 1.00 48.69 115 HIS A CA 1
ATOM 942 C C . HIS A 1 115 ? -26.447 14.164 37.231 1.00 48.69 115 HIS A C 1
ATOM 944 O O . HIS A 1 115 ? -26.295 13.250 36.427 1.00 48.69 115 HIS A O 1
ATOM 950 N N . PHE A 1 116 ? -25.761 14.196 38.381 1.00 49.06 116 PHE A N 1
ATOM 951 C CA . PHE A 1 116 ? -24.657 13.267 38.660 1.00 49.06 116 PHE A CA 1
ATOM 952 C C . PHE A 1 116 ? -25.132 11.812 38.823 1.00 49.06 116 PHE A C 1
ATOM 954 O O . PHE A 1 116 ? -24.483 10.883 38.342 1.00 49.06 116 PHE A O 1
ATOM 961 N N . SER A 1 117 ? -26.303 11.592 39.433 1.00 51.34 117 SER A N 1
ATOM 962 C CA . SER A 1 117 ? -26.887 10.245 39.532 1.00 51.34 117 SER A CA 1
ATOM 963 C C . SER A 1 117 ? -27.393 9.725 38.182 1.00 51.34 117 SER A C 1
ATOM 965 O O . SER A 1 117 ? -27.287 8.527 37.913 1.00 51.34 117 SER A O 1
ATOM 967 N N . GLN A 1 118 ? -27.870 10.612 37.302 1.00 55.31 118 GLN A N 1
ATOM 968 C CA . GLN A 1 118 ? -28.198 10.264 35.918 1.00 55.31 118 GLN A CA 1
ATOM 969 C C . GLN A 1 118 ? -26.936 9.924 35.107 1.00 55.31 118 GLN A C 1
ATOM 971 O O . GLN A 1 118 ? -26.946 8.933 34.380 1.00 55.31 118 GLN A O 1
ATOM 976 N N . TYR A 1 119 ? -25.830 10.657 35.279 1.00 61.03 119 TYR A N 1
ATOM 977 C CA . TYR A 1 119 ? -24.564 10.361 34.598 1.00 61.03 119 TYR A CA 1
ATOM 978 C C . TYR A 1 119 ? -23.983 9.003 35.002 1.00 61.03 119 TYR A C 1
ATOM 980 O O . TYR A 1 119 ? -23.671 8.217 34.112 1.00 61.03 119 TYR A O 1
ATOM 988 N N . ASN A 1 120 ? -23.938 8.650 36.292 1.00 62.03 120 ASN A N 1
ATOM 989 C CA . ASN A 1 120 ? -23.498 7.308 36.713 1.00 62.03 120 ASN A CA 1
ATOM 990 C C . ASN A 1 120 ? -24.363 6.192 36.092 1.00 62.03 120 ASN A C 1
ATOM 992 O O . ASN A 1 120 ? -23.846 5.153 35.680 1.00 62.03 120 ASN A O 1
ATOM 996 N N . SER A 1 121 ? -25.674 6.426 35.959 1.00 65.25 121 SER A N 1
ATOM 997 C CA . SER A 1 121 ? -26.602 5.492 35.311 1.00 65.25 121 SER A CA 1
ATOM 998 C C . SER A 1 121 ? -26.443 5.399 33.786 1.00 65.25 121 SER A C 1
ATOM 1000 O O . SER A 1 121 ? -26.912 4.420 33.210 1.00 65.25 121 SER A O 1
ATOM 1002 N N . LEU A 1 122 ? -25.832 6.388 33.123 1.00 66.19 122 LEU A N 1
ATOM 1003 C CA . LEU A 1 122 ? -25.504 6.354 31.690 1.00 66.19 122 LEU A CA 1
ATOM 1004 C C . LEU A 1 122 ? -24.115 5.757 31.448 1.00 66.19 122 LEU A C 1
ATOM 1006 O O . LEU A 1 122 ? -23.939 4.926 30.567 1.00 66.19 122 LEU A O 1
ATOM 1010 N N . VAL A 1 123 ? -23.131 6.137 32.260 1.00 68.94 123 VAL A N 1
ATOM 1011 C CA . VAL A 1 123 ? -21.748 5.659 32.160 1.00 68.94 123 VAL A CA 1
ATOM 1012 C C . VAL A 1 123 ? -21.653 4.141 32.379 1.00 68.94 123 VAL A C 1
ATOM 1014 O O . VAL A 1 123 ? -20.930 3.464 31.655 1.00 68.94 123 VAL A O 1
ATOM 1017 N N . THR A 1 124 ? -22.461 3.571 33.279 1.00 72.25 124 THR A N 1
ATOM 1018 C CA . THR A 1 124 ? -22.586 2.108 33.485 1.00 72.25 124 THR A CA 1
ATOM 1019 C C . THR A 1 124 ? -23.261 1.346 32.328 1.00 72.25 124 THR A C 1
ATOM 1021 O O . THR A 1 124 ? -23.34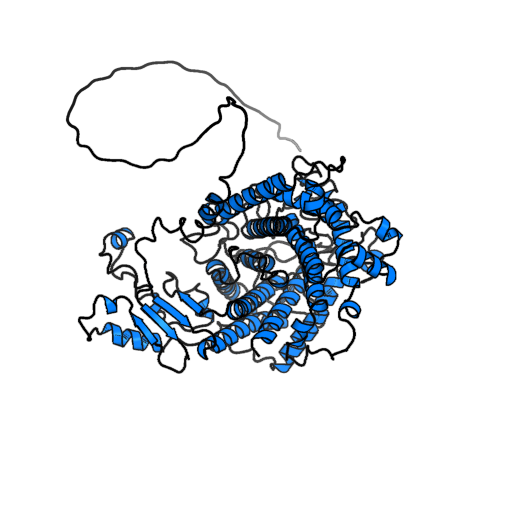8 0.115 32.360 1.00 72.25 124 THR A O 1
ATOM 1024 N N . GLN A 1 125 ? -23.733 2.040 31.286 1.00 78.12 125 GLN A N 1
ATOM 1025 C CA . GLN A 1 125 ? -24.226 1.413 30.054 1.00 78.12 125 GLN A CA 1
ATOM 1026 C C . GLN A 1 125 ? -23.137 1.277 28.977 1.00 78.12 125 GLN A C 1
ATOM 1028 O O . GLN A 1 125 ? -23.349 0.505 28.047 1.00 78.12 125 GLN A O 1
ATOM 1033 N N . ILE A 1 126 ? -21.982 1.950 29.112 1.00 82.56 126 ILE A N 1
ATOM 1034 C CA . ILE A 1 126 ? -20.862 1.830 28.163 1.00 82.56 126 ILE A CA 1
ATOM 1035 C C . ILE A 1 126 ? -20.318 0.399 28.200 1.00 82.56 126 ILE A C 1
ATOM 1037 O O . ILE A 1 126 ? -19.812 -0.051 29.229 1.00 82.56 126 ILE A O 1
ATOM 1041 N N . LYS A 1 127 ? -20.435 -0.327 27.084 1.00 87.06 127 LYS A N 1
ATOM 1042 C CA . LYS A 1 127 ? -20.113 -1.764 26.991 1.00 87.06 127 LYS A CA 1
ATOM 1043 C C . LYS A 1 127 ? -19.425 -2.107 25.676 1.00 87.06 127 LYS A C 1
ATOM 1045 O O . LYS A 1 127 ? -19.480 -1.346 24.720 1.00 87.06 127 LYS A O 1
ATOM 1050 N N . LEU A 1 128 ? -18.807 -3.283 25.606 1.00 87.81 128 LEU A N 1
ATOM 1051 C CA . LEU A 1 128 ? -18.337 -3.849 24.340 1.00 87.81 128 LEU A CA 1
ATOM 1052 C C . LEU A 1 128 ? -19.507 -4.383 23.514 1.00 87.81 128 LEU A C 1
ATOM 1054 O O . LEU A 1 128 ? -20.360 -5.108 24.031 1.00 87.81 128 LEU A O 1
ATOM 1058 N N . LYS A 1 129 ? -19.505 -4.091 22.211 1.00 87.19 129 LYS A N 1
ATOM 1059 C CA . LYS A 1 129 ? -20.456 -4.685 21.264 1.00 87.19 129 LYS A CA 1
ATOM 1060 C C . LYS A 1 129 ? -20.169 -6.177 21.056 1.00 87.19 129 LYS A C 1
ATOM 1062 O O . LYS A 1 129 ? -19.004 -6.549 20.910 1.00 87.19 129 LYS A O 1
ATOM 1067 N N . PRO A 1 130 ? -21.182 -7.057 20.998 1.00 79.81 130 PRO A N 1
ATOM 1068 C CA . PRO A 1 130 ? -20.962 -8.487 20.797 1.00 79.81 130 PRO A CA 1
ATOM 1069 C C . PRO A 1 130 ? -20.554 -8.795 19.344 1.00 79.81 130 PRO A C 1
ATOM 1071 O O . PRO A 1 130 ? -21.395 -8.884 18.448 1.00 79.81 130 PRO A O 1
ATOM 1074 N N . LYS A 1 131 ? -19.253 -9.006 19.101 1.00 77.12 131 LYS A N 1
ATOM 1075 C CA . LYS A 1 131 ? -18.726 -9.442 17.795 1.00 77.12 131 LYS A CA 1
ATOM 1076 C C . LYS A 1 131 ? -19.024 -10.929 17.556 1.00 77.12 131 LYS A C 1
ATOM 1078 O O . LYS A 1 131 ? -18.291 -11.818 17.988 1.00 77.12 131 LYS A O 1
ATOM 1083 N N . VAL A 1 132 ? -20.131 -11.199 16.865 1.00 65.69 132 VAL A N 1
ATOM 1084 C CA . VAL A 1 132 ? -20.574 -12.552 16.483 1.00 65.69 132 VAL A CA 1
ATOM 1085 C C . VAL A 1 132 ? -19.812 -13.014 15.236 1.00 65.69 132 VAL A C 1
ATOM 1087 O O . VAL A 1 132 ? -19.923 -12.390 14.188 1.00 65.69 132 VAL A O 1
ATOM 1090 N N . ARG A 1 133 ? -19.046 -14.108 15.326 1.00 64.88 133 ARG A N 1
ATOM 1091 C CA . ARG A 1 133 ? -18.358 -14.714 14.163 1.00 64.88 133 ARG A CA 1
ATOM 1092 C C . ARG A 1 133 ? -19.375 -15.256 13.147 1.00 64.88 133 ARG A C 1
ATOM 1094 O O . ARG A 1 133 ? -20.485 -15.615 13.541 1.00 64.88 133 ARG A O 1
ATOM 1101 N N . SER A 1 134 ? -18.992 -15.368 11.869 1.00 58.06 134 SER A N 1
ATOM 1102 C CA . SER A 1 134 ? -19.818 -16.086 10.885 1.00 58.06 134 SER A CA 1
ATOM 1103 C C . SER A 1 134 ? -20.108 -17.511 11.368 1.00 58.06 134 SER A C 1
ATOM 1105 O O . SER A 1 134 ? -19.254 -18.172 11.959 1.00 58.06 134 SER A O 1
ATOM 1107 N N . ILE A 1 135 ? -21.345 -17.955 11.148 1.00 57.44 135 ILE A N 1
ATOM 1108 C CA . ILE A 1 135 ? -21.869 -19.240 11.633 1.00 57.44 135 ILE A CA 1
ATOM 1109 C C . ILE A 1 135 ? -21.455 -20.391 10.692 1.00 57.44 135 ILE A C 1
ATOM 1111 O O . ILE A 1 135 ? -21.521 -21.558 11.066 1.00 57.44 135 ILE A O 1
ATOM 1115 N N . GLU A 1 136 ? -20.996 -20.069 9.480 1.00 65.88 136 GLU A N 1
ATOM 1116 C CA . GLU A 1 136 ? -20.702 -21.032 8.411 1.00 65.88 136 GLU A CA 1
ATOM 1117 C C . GLU A 1 136 ? -19.462 -21.898 8.666 1.00 65.88 136 GLU A C 1
ATOM 1119 O O . GLU A 1 136 ? -19.411 -23.039 8.208 1.00 65.88 136 GLU A O 1
ATOM 1124 N N . LEU A 1 137 ? -18.465 -21.381 9.395 1.00 75.00 137 LEU A N 1
ATOM 1125 C CA . LEU A 1 137 ? -17.218 -22.088 9.689 1.00 75.00 137 LEU A CA 1
ATOM 1126 C C . LEU A 1 137 ? -16.864 -22.048 11.174 1.00 75.00 137 LEU A C 1
ATOM 1128 O O . LEU A 1 137 ? -16.964 -21.023 11.848 1.00 75.00 137 LEU A O 1
ATOM 1132 N N . SER A 1 138 ? -16.338 -23.166 11.673 1.00 84.50 138 SER A N 1
ATOM 1133 C CA . SER A 1 138 ? -15.674 -23.184 12.976 1.00 84.50 138 SER A CA 1
ATOM 1134 C C . SER A 1 138 ? -14.358 -22.398 12.934 1.00 84.50 138 SER A C 1
ATOM 1136 O O . SER A 1 138 ? -13.703 -22.311 11.893 1.00 84.50 138 SER A O 1
ATOM 1138 N N . LYS A 1 139 ? -13.904 -21.892 14.094 1.00 83.50 139 LYS A N 1
ATOM 1139 C CA . LYS A 1 139 ? -12.613 -21.183 14.192 1.00 83.50 139 LYS A CA 1
ATOM 1140 C C . LYS A 1 139 ? -11.461 -21.991 13.576 1.00 83.50 139 LYS A C 1
ATOM 1142 O O . LYS A 1 139 ? -10.648 -21.415 12.869 1.00 83.50 139 LYS A O 1
ATOM 1147 N N . GLY A 1 140 ? -11.405 -23.307 13.802 1.00 87.62 140 GLY A N 1
ATOM 1148 C CA . GLY A 1 140 ? -10.336 -24.154 13.260 1.00 87.62 140 GLY A CA 1
ATOM 1149 C C . GLY A 1 140 ? -10.285 -24.169 11.727 1.00 87.62 140 GLY A C 1
ATOM 1150 O O . GLY A 1 140 ? -9.201 -24.099 11.160 1.00 87.62 140 GLY A O 1
ATOM 1151 N N . GLN A 1 141 ? -11.445 -24.184 11.062 1.00 90.75 141 GLN A N 1
ATOM 1152 C CA . GLN A 1 141 ? -11.529 -24.122 9.597 1.00 90.75 141 GLN A CA 1
ATOM 1153 C C . GLN A 1 141 ? -11.158 -22.734 9.062 1.00 90.75 141 GLN A C 1
ATOM 1155 O O . GLN A 1 141 ? -10.502 -22.644 8.031 1.00 90.75 141 GLN A O 1
ATOM 1160 N N . PHE A 1 142 ? -11.530 -21.661 9.768 1.00 92.00 142 PHE A N 1
ATOM 1161 C CA . PHE A 1 142 ? -11.138 -20.302 9.388 1.00 92.00 142 PHE A CA 1
ATOM 1162 C C . PHE A 1 142 ? -9.619 -20.090 9.489 1.00 92.00 142 PHE A C 1
ATOM 1164 O O . PHE A 1 142 ? -9.011 -19.625 8.532 1.00 92.00 142 PHE A O 1
ATOM 1171 N N . GLU A 1 143 ? -8.983 -20.497 10.595 1.00 92.75 143 GLU A N 1
ATOM 1172 C CA . GLU A 1 143 ? -7.516 -20.428 10.728 1.00 92.75 143 GLU A CA 1
ATOM 1173 C C . GLU A 1 143 ? -6.799 -21.308 9.683 1.00 92.75 143 GLU A C 1
ATOM 1175 O O . GLU A 1 143 ? -5.739 -20.926 9.191 1.00 92.75 143 GLU A O 1
ATOM 1180 N N . GLN A 1 144 ? -7.377 -22.461 9.311 1.00 93.44 144 GLN A N 1
ATOM 1181 C CA . GLN A 1 144 ? -6.848 -23.308 8.237 1.00 93.44 144 GLN A CA 1
ATOM 1182 C C . GLN A 1 144 ? -6.941 -22.621 6.866 1.00 93.44 144 GLN A C 1
ATOM 1184 O O . GLN A 1 144 ? -5.947 -22.618 6.142 1.00 93.44 144 GLN A O 1
ATOM 1189 N N . TRP A 1 145 ? -8.089 -22.027 6.516 1.00 95.12 145 TRP A N 1
ATOM 1190 C CA . TRP A 1 145 ? -8.230 -21.294 5.254 1.00 95.12 145 TRP A CA 1
ATOM 1191 C C . TRP A 1 145 ? -7.259 -20.111 5.190 1.00 95.12 145 TRP A C 1
ATOM 1193 O O . TRP A 1 145 ? -6.516 -20.011 4.223 1.00 95.12 145 TRP A O 1
ATOM 1203 N N . ILE A 1 146 ? -7.177 -19.287 6.245 1.00 95.88 146 ILE A N 1
ATOM 1204 C CA . ILE A 1 146 ? -6.225 -18.165 6.315 1.00 95.88 146 ILE A CA 1
ATOM 1205 C C . ILE A 1 146 ? -4.789 -18.645 6.044 1.00 95.88 146 ILE A C 1
ATOM 1207 O O . ILE A 1 146 ? -4.054 -17.981 5.317 1.00 95.88 146 ILE A O 1
ATOM 1211 N N . ALA A 1 147 ? -4.380 -19.799 6.583 1.00 94.94 147 ALA A N 1
ATOM 1212 C CA . ALA A 1 147 ? -3.050 -20.354 6.334 1.00 94.94 147 ALA A CA 1
ATOM 1213 C C . ALA A 1 147 ? -2.837 -20.790 4.876 1.00 94.94 147 ALA A C 1
ATOM 1215 O O . ALA A 1 147 ? -1.828 -20.422 4.277 1.00 94.94 147 ALA A O 1
ATOM 1216 N N . GLN A 1 148 ? -3.795 -21.523 4.302 1.00 96.62 148 GLN A N 1
ATOM 1217 C CA . GLN A 1 148 ? -3.738 -21.989 2.912 1.00 96.62 148 GLN A CA 1
ATOM 1218 C C . GLN A 1 148 ? -3.736 -20.811 1.928 1.00 96.62 148 GLN A C 1
ATOM 1220 O O . GLN A 1 148 ? -2.893 -20.747 1.038 1.00 96.62 148 GLN A O 1
ATOM 1225 N N . GLU A 1 149 ? -4.614 -19.833 2.143 1.00 98.19 149 GLU A N 1
ATOM 1226 C CA . GLU A 1 149 ? -4.734 -18.639 1.307 1.00 98.19 149 GLU A CA 1
ATOM 1227 C C . GLU A 1 149 ? -3.501 -17.731 1.395 1.00 98.19 149 GLU A C 1
ATOM 1229 O O . GLU A 1 149 ? -3.147 -17.069 0.426 1.00 98.19 149 GLU A O 1
ATOM 1234 N N . THR A 1 150 ? -2.797 -17.719 2.534 1.00 98.19 150 THR A N 1
ATOM 1235 C CA . THR A 1 150 ? -1.536 -16.968 2.685 1.00 98.19 150 THR A CA 1
ATOM 1236 C C . THR A 1 150 ? -0.412 -17.588 1.855 1.00 98.19 150 THR A C 1
ATOM 1238 O O . THR A 1 150 ? 0.377 -16.857 1.255 1.00 98.19 150 THR A O 1
ATOM 1241 N N . GLU A 1 151 ? -0.331 -18.921 1.806 1.00 96.50 151 GLU A N 1
ATOM 1242 C CA . GLU A 1 151 ? 0.646 -19.641 0.980 1.00 96.50 151 GLU A CA 1
ATOM 1243 C C . GLU A 1 151 ? 0.330 -19.472 -0.515 1.00 96.50 151 GLU A C 1
ATOM 1245 O O . GLU A 1 151 ? 1.217 -19.106 -1.287 1.00 96.50 151 GLU A O 1
ATOM 1250 N N . ILE A 1 152 ? -0.944 -19.625 -0.904 1.00 98.19 152 ILE A N 1
ATOM 1251 C CA . ILE A 1 152 ? -1.400 -19.405 -2.284 1.00 98.19 152 ILE A CA 1
ATOM 1252 C C . ILE A 1 152 ? -1.157 -17.953 -2.707 1.00 98.19 152 ILE A C 1
ATOM 1254 O O . ILE A 1 152 ? -0.486 -17.729 -3.710 1.00 98.19 152 ILE A O 1
ATOM 1258 N N . SER A 1 153 ? -1.615 -16.965 -1.931 1.00 98.56 153 SER A N 1
ATOM 1259 C CA . SER A 1 153 ? -1.436 -15.542 -2.254 1.00 98.56 153 SER A CA 1
ATOM 1260 C C . SER A 1 153 ? 0.032 -15.179 -2.461 1.00 98.56 153 SER A C 1
ATOM 1262 O O . SER A 1 153 ? 0.355 -14.477 -3.416 1.00 98.56 153 SER A O 1
ATOM 1264 N N . PHE A 1 154 ? 0.945 -15.683 -1.620 1.00 98.12 154 PHE A N 1
ATOM 1265 C CA . PHE A 1 154 ? 2.365 -15.394 -1.816 1.00 98.12 154 PHE A CA 1
ATOM 1266 C C . PHE A 1 154 ? 2.930 -16.050 -3.081 1.00 98.12 154 PHE A C 1
ATOM 1268 O O . PHE A 1 154 ? 3.713 -15.419 -3.786 1.00 98.12 154 PHE A O 1
ATOM 1275 N N . GLN A 1 155 ? 2.507 -17.270 -3.425 1.00 97.62 155 GLN A N 1
ATOM 1276 C CA . GLN A 1 155 ? 2.905 -17.885 -4.692 1.00 97.62 155 GLN A CA 1
ATOM 1277 C C . GLN A 1 155 ? 2.352 -17.109 -5.899 1.00 97.62 155 GLN A C 1
ATOM 1279 O O . GLN A 1 155 ? 3.110 -16.813 -6.816 1.00 97.62 155 GLN A O 1
ATOM 1284 N N . ARG A 1 156 ? 1.081 -16.686 -5.871 1.00 98.12 156 ARG A N 1
ATOM 1285 C CA . ARG A 1 156 ? 0.459 -15.909 -6.961 1.00 98.12 156 ARG A CA 1
ATOM 1286 C C . ARG A 1 156 ? 1.112 -14.531 -7.157 1.00 98.12 156 ARG A C 1
ATOM 1288 O O . ARG A 1 156 ? 1.161 -14.041 -8.281 1.00 98.12 156 ARG A O 1
ATOM 1295 N N . ILE A 1 157 ? 1.664 -13.925 -6.096 1.00 98.56 157 ILE A N 1
ATOM 1296 C CA . ILE A 1 157 ? 2.543 -12.745 -6.208 1.00 98.56 157 ILE A CA 1
ATOM 1297 C C . ILE A 1 157 ? 3.793 -13.090 -7.028 1.00 98.56 157 ILE A C 1
ATOM 1299 O O . ILE A 1 157 ? 4.105 -12.393 -7.990 1.00 98.56 157 ILE A O 1
ATOM 1303 N N . LEU A 1 158 ? 4.496 -14.170 -6.671 1.00 98.00 158 LEU A N 1
ATOM 1304 C CA . LEU A 1 158 ? 5.719 -14.602 -7.359 1.00 98.00 158 LEU A CA 1
ATOM 1305 C C . LEU A 1 158 ? 5.461 -15.036 -8.811 1.00 98.00 158 LEU A C 1
ATOM 1307 O O . LEU A 1 158 ? 6.318 -14.818 -9.662 1.00 98.00 158 LEU A O 1
ATOM 1311 N N . ASP A 1 159 ? 4.296 -15.613 -9.112 1.00 97.69 159 ASP A N 1
ATOM 1312 C CA . ASP A 1 159 ? 3.894 -16.024 -10.465 1.00 97.69 159 ASP A CA 1
ATOM 1313 C C . ASP A 1 159 ? 3.755 -14.826 -11.429 1.00 97.69 159 ASP A C 1
ATOM 1315 O O . ASP A 1 159 ? 3.996 -14.971 -12.629 1.00 97.69 159 ASP A O 1
ATOM 1319 N N . ASN A 1 160 ? 3.430 -13.637 -10.903 1.00 98.56 160 ASN A N 1
ATOM 1320 C CA . ASN A 1 160 ? 3.286 -12.385 -11.656 1.00 98.56 160 ASN A CA 1
ATOM 1321 C C . ASN A 1 160 ? 4.566 -11.511 -11.669 1.00 98.56 160 ASN A C 1
ATOM 1323 O O . ASN A 1 160 ? 4.550 -10.399 -12.206 1.00 98.56 160 ASN A O 1
ATOM 1327 N N . ILE A 1 161 ? 5.689 -11.988 -11.120 1.00 98.56 161 ILE A N 1
ATOM 1328 C CA . ILE A 1 161 ? 6.990 -11.304 -11.216 1.00 98.56 161 ILE A CA 1
ATOM 1329 C C . ILE A 1 161 ? 7.876 -12.048 -12.216 1.00 98.56 161 ILE A C 1
ATOM 1331 O O . ILE A 1 161 ? 8.143 -13.237 -12.073 1.00 98.56 161 ILE A O 1
ATOM 1335 N N . ALA A 1 162 ? 8.365 -11.351 -13.235 1.00 97.88 162 ALA A N 1
ATOM 1336 C CA . ALA A 1 162 ? 9.208 -11.903 -14.283 1.00 97.88 162 ALA A CA 1
ATOM 1337 C C . ALA A 1 162 ? 10.615 -12.227 -13.752 1.00 97.88 162 ALA A C 1
ATOM 1339 O O . ALA A 1 162 ? 11.537 -11.409 -13.833 1.00 97.88 162 ALA A O 1
ATOM 1340 N N . ASP A 1 163 ? 10.794 -13.438 -13.223 1.00 95.50 163 ASP A N 1
ATOM 1341 C CA . ASP A 1 163 ? 12.102 -13.952 -12.832 1.00 95.50 163 ASP A CA 1
ATOM 1342 C C . ASP A 1 163 ? 12.329 -15.384 -13.319 1.00 95.50 163 ASP A C 1
ATOM 1344 O O . ASP A 1 163 ? 11.643 -16.319 -12.906 1.00 95.50 163 ASP A O 1
ATOM 1348 N N . THR A 1 164 ? 13.365 -15.547 -14.147 1.00 92.75 164 THR A N 1
ATOM 1349 C CA . THR A 1 164 ? 13.860 -16.826 -14.682 1.00 92.75 164 THR A CA 1
ATOM 1350 C C . THR A 1 164 ? 14.112 -17.913 -13.631 1.00 92.75 164 THR A C 1
ATOM 1352 O O . THR A 1 164 ? 14.114 -19.091 -13.987 1.00 92.75 164 THR A O 1
ATOM 1355 N N . ASN A 1 165 ? 14.292 -17.542 -12.357 1.00 91.25 165 ASN A N 1
ATOM 1356 C CA . ASN A 1 165 ? 14.467 -18.479 -11.241 1.00 91.25 165 ASN A CA 1
ATOM 1357 C C . ASN A 1 165 ? 13.203 -18.723 -10.397 1.00 91.25 165 ASN A C 1
ATOM 1359 O O . ASN A 1 165 ? 13.203 -19.650 -9.587 1.00 91.25 165 ASN A O 1
ATOM 1363 N N . LEU A 1 166 ? 12.159 -17.898 -10.537 1.00 90.94 166 LEU A N 1
ATOM 1364 C CA . LEU A 1 166 ? 10.870 -18.105 -9.865 1.00 90.94 166 LEU A CA 1
ATOM 1365 C C . LEU A 1 166 ? 9.940 -18.973 -10.714 1.00 90.94 166 LEU A C 1
ATOM 1367 O O . LEU A 1 166 ? 9.307 -19.892 -10.199 1.00 90.94 166 LEU A O 1
ATOM 1371 N N . ASN A 1 167 ? 9.824 -18.651 -12.002 1.00 93.81 167 ASN A N 1
ATOM 1372 C CA . ASN A 1 167 ? 8.750 -19.142 -12.858 1.00 93.81 167 ASN A CA 1
ATOM 1373 C C . ASN A 1 167 ? 9.171 -19.189 -14.340 1.00 93.81 167 ASN A C 1
ATOM 1375 O O . ASN A 1 167 ? 10.320 -18.938 -14.705 1.00 93.81 167 ASN A O 1
ATOM 1379 N N . THR A 1 168 ? 8.221 -19.541 -15.209 1.00 95.12 168 THR A N 1
ATOM 1380 C CA . THR A 1 168 ? 8.402 -19.571 -16.667 1.00 95.12 168 THR A CA 1
ATOM 1381 C C . THR A 1 168 ? 7.757 -18.374 -17.381 1.00 95.12 168 THR A C 1
ATOM 1383 O O . THR A 1 168 ? 7.477 -18.455 -18.581 1.00 95.12 168 THR A O 1
ATOM 1386 N N . LEU A 1 169 ? 7.475 -17.269 -16.673 1.00 95.06 169 LEU A N 1
ATOM 1387 C CA . LEU A 1 169 ? 6.697 -16.143 -17.204 1.00 95.06 169 LEU A CA 1
ATOM 1388 C C . LEU A 1 169 ? 7.411 -15.482 -18.392 1.00 95.06 169 LEU A C 1
ATOM 1390 O O . LEU A 1 169 ? 6.788 -15.284 -19.433 1.00 95.06 169 LEU A O 1
ATOM 1394 N N . ILE A 1 170 ? 8.722 -15.244 -18.290 1.00 95.19 170 ILE A N 1
ATOM 1395 C CA . ILE A 1 170 ? 9.549 -14.670 -19.369 1.00 95.19 170 ILE A CA 1
ATOM 1396 C C . ILE A 1 170 ? 9.562 -15.598 -20.593 1.00 95.19 170 ILE A C 1
ATOM 1398 O O . ILE A 1 170 ? 9.275 -15.186 -21.714 1.00 95.19 170 ILE A O 1
ATOM 1402 N N . GLN A 1 171 ? 9.821 -16.888 -20.378 1.00 94.25 171 GLN A N 1
ATOM 1403 C CA . GLN A 1 171 ? 9.885 -17.913 -21.424 1.00 94.25 171 GLN A CA 1
ATOM 1404 C C . GLN A 1 171 ? 8.528 -18.112 -22.127 1.00 94.25 171 GLN A C 1
ATOM 1406 O O . GLN A 1 171 ? 8.485 -18.543 -23.278 1.00 94.25 171 GLN A O 1
ATOM 1411 N N . SER A 1 172 ? 7.426 -17.780 -21.448 1.00 93.88 172 SER A N 1
ATOM 1412 C CA . SER A 1 172 ? 6.056 -17.839 -21.976 1.00 93.88 172 SER A CA 1
ATOM 1413 C C . SER A 1 172 ? 5.620 -16.555 -22.698 1.00 93.88 172 SER A C 1
ATOM 1415 O O . SER A 1 172 ? 4.568 -16.547 -23.338 1.00 93.88 172 SER A O 1
ATOM 1417 N N . ASN A 1 173 ? 6.394 -15.467 -22.607 1.00 95.25 173 ASN A N 1
ATOM 1418 C CA . ASN A 1 173 ? 6.020 -14.138 -23.092 1.00 95.25 173 ASN A CA 1
ATOM 1419 C C . ASN A 1 173 ? 7.169 -13.487 -23.875 1.00 95.25 173 ASN A C 1
ATOM 1421 O O . ASN A 1 173 ? 8.017 -12.795 -23.319 1.00 95.25 173 ASN A O 1
ATOM 1425 N N . VAL A 1 174 ? 7.174 -13.688 -25.197 1.00 92.38 174 VAL A N 1
ATOM 1426 C CA . VAL A 1 174 ? 8.189 -13.131 -26.108 1.00 92.38 174 VAL A CA 1
ATOM 1427 C C . VAL A 1 174 ? 8.331 -11.617 -25.913 1.00 92.38 174 VAL A C 1
ATOM 1429 O O . VAL A 1 174 ? 7.358 -10.883 -26.054 1.00 92.38 174 VAL A O 1
ATOM 1432 N N . GLY A 1 175 ? 9.555 -11.170 -25.622 1.00 93.50 175 GLY A N 1
ATOM 1433 C CA . GLY A 1 175 ? 9.898 -9.763 -25.394 1.00 93.50 175 GLY A CA 1
ATOM 1434 C C . GLY A 1 175 ? 9.879 -9.322 -23.927 1.00 93.50 175 GLY A C 1
ATOM 1435 O O . GLY A 1 175 ? 10.464 -8.286 -23.630 1.00 93.50 175 GLY A O 1
ATOM 1436 N N . MET A 1 176 ? 9.283 -10.098 -23.013 1.00 97.44 176 MET A N 1
ATOM 1437 C CA . MET A 1 176 ? 9.225 -9.751 -21.589 1.00 97.44 176 MET A CA 1
ATOM 1438 C C . MET A 1 176 ? 10.624 -9.651 -20.962 1.00 97.44 176 MET A C 1
ATOM 1440 O O . MET A 1 176 ? 11.437 -10.562 -21.121 1.00 97.44 176 MET A O 1
ATOM 1444 N N . GLN A 1 177 ? 10.882 -8.569 -20.225 1.00 97.50 177 GLN A N 1
ATOM 1445 C CA . GLN A 1 177 ? 12.153 -8.346 -19.534 1.00 97.50 177 GLN A CA 1
ATOM 1446 C C . GLN A 1 177 ? 12.190 -8.954 -18.123 1.00 97.50 177 GLN A C 1
ATOM 1448 O O . GLN A 1 177 ? 11.173 -9.279 -17.510 1.00 97.50 177 GLN A O 1
ATOM 1453 N N . GLN A 1 178 ? 13.405 -9.128 -17.609 1.00 96.94 178 GLN A N 1
ATOM 1454 C CA . GLN A 1 178 ? 13.692 -9.659 -16.277 1.00 96.94 178 GLN A CA 1
ATOM 1455 C C . GLN A 1 178 ? 13.502 -8.560 -15.214 1.00 96.94 178 GLN A C 1
ATOM 1457 O O . GLN A 1 178 ? 14.089 -7.491 -15.328 1.00 96.94 178 GLN A O 1
ATOM 1462 N N . GLY A 1 179 ? 12.728 -8.833 -14.157 1.00 97.12 179 GLY A N 1
ATOM 1463 C CA . GLY A 1 179 ? 12.402 -7.873 -13.086 1.00 97.12 179 GLY A CA 1
ATOM 1464 C C . GLY A 1 179 ? 11.059 -7.144 -13.245 1.00 97.12 179 GLY A C 1
ATOM 1465 O O . GLY A 1 179 ? 10.584 -6.518 -12.293 1.00 97.12 179 GLY A O 1
ATOM 1466 N N . VAL A 1 180 ? 10.420 -7.275 -14.409 1.00 98.50 180 VAL A N 1
ATOM 1467 C CA . VAL A 1 180 ? 9.057 -6.797 -14.691 1.00 98.50 180 VAL A CA 1
ATOM 1468 C C . VAL A 1 180 ? 8.075 -7.391 -13.680 1.00 98.50 180 VAL A C 1
ATOM 1470 O O . VAL A 1 180 ? 8.083 -8.596 -13.444 1.00 98.50 180 VAL A O 1
ATOM 1473 N N . SER A 1 181 ? 7.203 -6.575 -13.092 1.00 98.44 181 SER A N 1
ATOM 1474 C CA . SER A 1 181 ? 6.098 -7.051 -12.241 1.00 98.44 181 SER A CA 1
ATOM 1475 C C . SER A 1 181 ? 4.777 -6.637 -12.878 1.00 98.44 181 SER A C 1
ATOM 1477 O O . SER A 1 181 ? 4.515 -5.441 -13.011 1.00 98.44 181 SER A O 1
ATOM 1479 N N . ILE A 1 182 ? 3.968 -7.604 -13.321 1.00 98.62 182 ILE A N 1
ATOM 1480 C CA . ILE A 1 182 ? 2.692 -7.309 -13.994 1.00 98.62 182 ILE A CA 1
ATOM 1481 C C . ILE A 1 182 ? 1.575 -7.079 -12.974 1.00 98.62 182 ILE A C 1
ATOM 1483 O O . ILE A 1 182 ? 1.549 -7.713 -11.917 1.00 98.62 182 ILE A O 1
ATOM 1487 N N . ALA A 1 183 ? 0.618 -6.205 -13.297 1.00 98.25 183 ALA A N 1
ATOM 1488 C CA . ALA A 1 183 ? -0.571 -6.017 -12.462 1.00 98.25 183 ALA A CA 1
ATOM 1489 C C . ALA A 1 183 ? -1.473 -7.269 -12.468 1.00 98.25 183 ALA A C 1
ATOM 1491 O O . ALA A 1 183 ? -2.016 -7.656 -11.434 1.00 98.25 183 ALA A O 1
ATOM 1492 N N . SER A 1 184 ? -1.611 -7.926 -13.626 1.00 98.62 184 SER A N 1
ATOM 1493 C CA . SER A 1 184 ? -2.364 -9.175 -13.797 1.00 98.62 184 SER A CA 1
ATOM 1494 C C . SER A 1 184 ? -1.928 -9.914 -15.079 1.00 98.62 184 SER A C 1
ATOM 1496 O O . SER A 1 184 ? -1.501 -9.271 -16.043 1.00 98.62 184 SER A O 1
ATOM 1498 N N . PRO A 1 185 ? -2.069 -11.254 -15.151 1.00 97.81 185 PRO A N 1
ATOM 1499 C CA . PRO A 1 185 ? -1.899 -12.026 -16.385 1.00 97.81 185 PRO A CA 1
ATOM 1500 C C . PRO A 1 185 ? -2.971 -11.741 -17.462 1.00 97.81 185 PRO A C 1
ATOM 1502 O O . PRO A 1 185 ? -2.837 -12.230 -18.588 1.00 97.81 185 PRO A O 1
ATOM 1505 N N . SER A 1 186 ? -4.021 -10.969 -17.153 1.00 97.56 186 SER A N 1
ATOM 1506 C CA . SER A 1 186 ? -5.125 -10.663 -18.067 1.00 97.56 186 SER A CA 1
ATOM 1507 C C . SER A 1 186 ? -4.686 -9.782 -19.237 1.00 97.56 186 SER A C 1
ATOM 1509 O O . SER A 1 186 ? -4.267 -8.640 -19.058 1.00 97.56 186 SER A O 1
ATOM 1511 N N . LYS A 1 187 ? -4.822 -10.297 -20.463 1.00 96.31 187 LYS A N 1
ATOM 1512 C CA . LYS A 1 187 ? -4.423 -9.607 -21.709 1.00 96.31 187 LYS A CA 1
ATOM 1513 C C . LYS A 1 187 ? -5.584 -8.973 -22.473 1.00 96.31 187 LYS A C 1
ATOM 1515 O O . LYS A 1 187 ? -5.354 -8.239 -23.431 1.00 96.31 187 LYS A O 1
ATOM 1520 N N . GLN A 1 188 ? -6.820 -9.303 -22.109 1.00 93.56 188 GLN A N 1
ATOM 1521 C CA . GLN A 1 188 ? -8.055 -8.861 -22.759 1.00 93.56 188 GLN A CA 1
ATOM 1522 C C . GLN A 1 188 ? -9.185 -8.922 -21.730 1.00 93.56 188 GLN A C 1
ATOM 1524 O O . GLN A 1 188 ? -9.252 -9.886 -20.975 1.00 93.56 188 GLN A O 1
ATOM 1529 N N . HIS A 1 189 ? -10.085 -7.939 -21.755 1.00 90.50 189 HIS A N 1
ATOM 1530 C CA . HIS A 1 189 ? -11.313 -7.912 -20.954 1.00 90.50 189 HIS A CA 1
ATOM 1531 C C . HIS A 1 189 ? -11.150 -8.092 -19.422 1.00 90.50 189 HIS A C 1
ATOM 1533 O O . HIS A 1 189 ? -11.770 -8.996 -18.856 1.00 90.50 189 HIS A O 1
ATOM 1539 N N . PRO A 1 190 ? -10.346 -7.252 -18.730 1.00 95.50 190 PRO A N 1
ATOM 1540 C CA . PRO A 1 190 ? -9.577 -6.107 -19.234 1.00 95.50 190 PRO A CA 1
ATOM 1541 C C . PRO A 1 190 ? -8.129 -6.487 -19.603 1.00 95.50 190 PRO A C 1
ATOM 1543 O O . PRO A 1 190 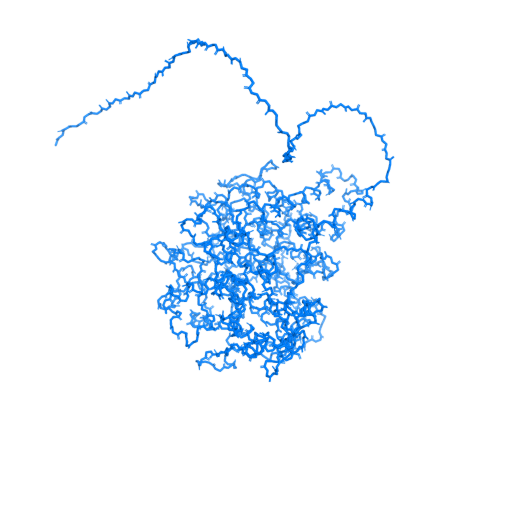? -7.644 -7.566 -19.260 1.00 95.50 190 PRO A O 1
ATOM 1546 N N . ASN A 1 191 ? -7.396 -5.604 -20.293 1.00 97.19 191 ASN A N 1
ATOM 1547 C CA . ASN A 1 191 ? -5.959 -5.796 -20.542 1.00 97.19 191 ASN A CA 1
ATOM 1548 C C . ASN A 1 191 ? -5.110 -5.113 -19.456 1.00 97.19 191 ASN A C 1
ATOM 1550 O O . ASN A 1 191 ? -4.933 -3.896 -19.480 1.00 97.19 191 ASN A O 1
ATOM 1554 N N . TYR A 1 192 ? -4.596 -5.906 -18.516 1.00 97.81 192 TYR A N 1
ATOM 1555 C CA . TYR A 1 192 ? -3.745 -5.492 -17.392 1.00 97.81 192 TYR A CA 1
ATOM 1556 C C . TYR A 1 192 ? -2.327 -6.098 -17.486 1.00 97.81 192 TYR A C 1
ATOM 1558 O O . TYR A 1 192 ? -1.556 -6.056 -16.526 1.00 97.81 192 TYR A O 1
ATOM 1566 N N . PHE A 1 193 ? -1.943 -6.620 -18.657 1.00 98.25 193 PHE A N 1
ATOM 1567 C CA . PHE A 1 193 ? -0.632 -7.228 -18.904 1.00 98.25 193 PHE A CA 1
ATOM 1568 C C . PHE A 1 193 ? 0.463 -6.177 -19.167 1.00 98.25 193 PHE A C 1
ATOM 1570 O O . PHE A 1 193 ? 1.146 -6.185 -20.193 1.00 98.25 193 PHE A O 1
ATOM 1577 N N . PHE A 1 194 ? 0.601 -5.246 -18.226 1.00 98.50 194 PHE A N 1
ATOM 1578 C CA . PHE A 1 194 ? 1.585 -4.166 -18.203 1.00 98.50 194 PHE A CA 1
ATOM 1579 C C . PHE A 1 194 ? 2.196 -4.069 -16.801 1.00 98.50 194 PHE A C 1
ATOM 1581 O O . PHE A 1 194 ? 1.660 -4.619 -15.835 1.00 98.50 194 PHE A O 1
ATOM 1588 N N . GLN A 1 195 ? 3.297 -3.333 -16.688 1.00 98.25 195 GLN A N 1
ATOM 1589 C CA . GLN A 1 195 ? 3.938 -3.016 -15.413 1.00 98.25 195 GLN A CA 1
ATOM 1590 C C . GLN A 1 195 ? 3.632 -1.567 -15.026 1.00 98.25 195 GLN A C 1
ATOM 1592 O O . GLN A 1 195 ? 4.120 -0.628 -15.657 1.00 98.25 195 GLN A O 1
ATOM 1597 N N . TRP A 1 196 ? 2.800 -1.390 -14.000 1.00 98.75 196 TRP A N 1
ATOM 1598 C CA . TRP A 1 196 ? 2.544 -0.096 -13.366 1.00 98.75 196 TRP A CA 1
ATOM 1599 C C . TRP A 1 196 ? 3.586 0.166 -12.279 1.00 98.75 196 TRP A C 1
ATOM 1601 O O . TRP A 1 196 ? 3.912 -0.733 -11.504 1.00 98.75 196 TRP A O 1
ATOM 1611 N N . ILE A 1 197 ? 4.081 1.401 -12.175 1.00 98.69 197 ILE A N 1
ATOM 1612 C CA . ILE A 1 197 ? 5.122 1.753 -11.195 1.00 98.69 197 ILE A CA 1
ATOM 1613 C C . ILE A 1 197 ? 4.598 1.628 -9.755 1.00 98.69 197 ILE A C 1
ATOM 1615 O O . ILE A 1 197 ? 5.320 1.134 -8.888 1.00 98.69 197 ILE A O 1
ATOM 1619 N N . ARG A 1 198 ? 3.335 2.003 -9.505 1.00 98.81 198 ARG A N 1
ATOM 1620 C CA . ARG A 1 198 ? 2.634 1.803 -8.223 1.00 98.81 198 ARG A CA 1
ATOM 1621 C C . ARG A 1 198 ? 2.550 0.321 -7.859 1.00 98.81 198 ARG A C 1
ATOM 1623 O O . ARG A 1 198 ? 3.113 -0.096 -6.849 1.00 98.81 198 ARG A O 1
ATOM 1630 N N . ASP A 1 199 ? 1.881 -0.467 -8.695 1.00 98.31 199 ASP A N 1
ATOM 1631 C CA . ASP A 1 199 ? 1.587 -1.878 -8.445 1.00 98.31 199 ASP A CA 1
ATOM 1632 C C . ASP A 1 199 ? 2.865 -2.702 -8.289 1.00 98.31 199 ASP A C 1
ATOM 1634 O O . ASP A 1 199 ? 2.968 -3.497 -7.355 1.00 98.31 199 ASP A O 1
ATOM 1638 N N . ALA A 1 200 ? 3.872 -2.465 -9.137 1.00 98.50 200 ALA A N 1
ATOM 1639 C CA . ALA A 1 200 ? 5.177 -3.106 -9.027 1.00 98.50 200 ALA A CA 1
ATOM 1640 C C . ALA A 1 200 ? 5.885 -2.738 -7.713 1.00 98.50 200 ALA A C 1
ATOM 1642 O O . ALA A 1 200 ? 6.369 -3.628 -7.017 1.00 98.50 200 ALA A O 1
ATOM 1643 N N . SER A 1 201 ? 5.880 -1.461 -7.314 1.00 98.69 201 SER A N 1
ATOM 1644 C CA . SER A 1 201 ? 6.515 -1.020 -6.062 1.00 98.69 201 SER A CA 1
ATOM 1645 C C . SER A 1 201 ? 5.841 -1.617 -4.821 1.00 98.69 201 SER A C 1
ATOM 1647 O O . SER A 1 201 ? 6.530 -2.074 -3.913 1.00 98.69 201 SER A O 1
ATOM 1649 N N . ILE A 1 202 ? 4.504 -1.679 -4.785 1.00 98.50 202 ILE A N 1
ATOM 1650 C CA . ILE A 1 202 ? 3.741 -2.283 -3.674 1.00 98.50 202 ILE A CA 1
ATOM 1651 C C . ILE A 1 202 ? 3.934 -3.811 -3.637 1.00 98.50 202 ILE A C 1
ATOM 1653 O O . ILE A 1 202 ? 4.136 -4.403 -2.571 1.00 98.50 202 ILE A O 1
ATOM 1657 N N . THR A 1 203 ? 3.933 -4.454 -4.807 1.00 97.88 203 THR A N 1
ATOM 1658 C CA . THR A 1 203 ? 4.219 -5.888 -4.974 1.00 97.88 203 THR A CA 1
ATOM 1659 C C . THR A 1 203 ? 5.610 -6.233 -4.446 1.00 97.88 203 THR A C 1
ATOM 1661 O O . THR A 1 203 ? 5.769 -7.130 -3.618 1.00 97.88 203 THR A O 1
ATOM 1664 N N . ILE A 1 204 ? 6.625 -5.482 -4.866 1.00 98.44 204 ILE A N 1
ATOM 1665 C CA . ILE A 1 204 ? 8.017 -5.719 -4.487 1.00 98.44 204 ILE A CA 1
ATOM 1666 C C . ILE A 1 204 ? 8.262 -5.338 -3.025 1.00 98.44 204 ILE A C 1
ATOM 1668 O O . ILE A 1 204 ? 8.969 -6.073 -2.337 1.00 98.44 204 ILE A O 1
ATOM 1672 N N . ASN A 1 205 ? 7.588 -4.312 -2.486 1.00 97.88 205 ASN A N 1
ATOM 1673 C CA . ASN A 1 205 ? 7.578 -4.072 -1.042 1.00 97.88 205 ASN A CA 1
ATOM 1674 C C . ASN A 1 205 ? 6.990 -5.266 -0.265 1.00 97.88 205 ASN A C 1
ATOM 1676 O O . ASN A 1 205 ? 7.476 -5.596 0.807 1.00 97.88 205 ASN A O 1
ATOM 1680 N N . THR A 1 206 ? 6.020 -5.996 -0.821 1.00 97.69 206 THR A N 1
ATOM 1681 C CA . THR A 1 206 ? 5.494 -7.221 -0.188 1.00 97.69 206 THR A CA 1
ATOM 1682 C C . THR A 1 206 ? 6.524 -8.364 -0.178 1.00 97.69 206 THR A C 1
ATOM 1684 O O . THR A 1 206 ? 6.646 -9.089 0.812 1.00 97.69 206 THR A O 1
ATOM 1687 N N . VAL A 1 207 ? 7.341 -8.499 -1.229 1.00 97.69 207 VAL A N 1
ATOM 1688 C CA . VAL A 1 207 ? 8.476 -9.448 -1.264 1.00 97.69 207 VAL A CA 1
ATOM 1689 C C . VAL A 1 207 ? 9.593 -9.027 -0.289 1.00 97.69 207 VAL A C 1
ATOM 1691 O O . VAL A 1 207 ? 10.213 -9.869 0.361 1.00 97.69 207 VAL A O 1
ATOM 1694 N N . ILE A 1 208 ? 9.804 -7.723 -0.114 1.00 96.19 208 ILE A N 1
ATOM 1695 C CA . ILE A 1 208 ? 10.709 -7.130 0.885 1.00 96.19 208 ILE A CA 1
ATOM 1696 C C . ILE A 1 208 ? 10.191 -7.392 2.314 1.00 96.19 208 ILE A C 1
ATOM 1698 O O . ILE A 1 208 ? 10.956 -7.834 3.173 1.00 96.19 208 ILE A O 1
ATOM 1702 N N . ASN A 1 209 ? 8.882 -7.270 2.553 1.00 93.50 209 ASN A N 1
ATOM 1703 C CA . ASN A 1 209 ? 8.238 -7.653 3.812 1.00 93.50 209 ASN A CA 1
ATOM 1704 C C . ASN A 1 209 ? 8.433 -9.158 4.095 1.00 93.50 209 ASN A C 1
ATOM 1706 O O . ASN A 1 209 ? 8.802 -9.531 5.209 1.00 93.50 209 ASN A O 1
ATOM 1710 N N . LYS A 1 210 ? 8.307 -10.043 3.093 1.00 92.62 210 LYS A N 1
ATOM 1711 C CA . LYS A 1 210 ? 8.649 -11.476 3.236 1.00 92.62 210 LYS A CA 1
ATOM 1712 C C . LYS A 1 210 ? 10.113 -11.692 3.644 1.00 92.62 210 LYS A C 1
ATOM 1714 O O . LYS A 1 210 ? 10.365 -12.486 4.553 1.00 92.62 210 LYS A O 1
ATOM 1719 N N . LEU A 1 211 ? 11.059 -10.998 3.005 1.00 89.75 211 LEU A N 1
ATOM 1720 C CA . LEU A 1 211 ? 12.489 -11.074 3.335 1.00 89.75 211 LEU A CA 1
ATOM 1721 C C . LEU A 1 211 ? 12.777 -10.650 4.782 1.00 89.75 211 LEU A C 1
ATOM 1723 O O . LEU A 1 211 ? 13.571 -11.304 5.459 1.00 89.75 211 LEU A O 1
ATOM 1727 N N . HIS A 1 212 ? 12.104 -9.608 5.281 1.00 87.38 212 HIS A N 1
ATOM 1728 C CA . HIS A 1 212 ? 12.200 -9.184 6.681 1.00 87.38 212 HIS A CA 1
ATOM 1729 C C . HIS A 1 212 ? 11.851 -10.325 7.649 1.00 87.38 212 HIS A C 1
ATOM 1731 O O . HIS A 1 212 ? 12.641 -10.625 8.545 1.00 87.38 212 HIS A O 1
ATOM 1737 N N . TYR A 1 213 ? 10.715 -11.004 7.447 1.00 84.69 213 TYR A N 1
ATOM 1738 C CA . TYR A 1 213 ? 10.281 -12.097 8.327 1.00 84.69 213 TYR A CA 1
ATOM 1739 C C . TYR A 1 213 ? 11.220 -13.311 8.311 1.00 84.69 213 TYR A C 1
ATOM 1741 O O . TYR A 1 213 ? 11.372 -13.979 9.334 1.00 84.69 213 TYR A O 1
ATOM 1749 N N . GLU A 1 214 ? 11.876 -13.599 7.184 1.00 83.88 214 GLU A N 1
ATOM 1750 C CA . GLU A 1 214 ? 12.856 -14.693 7.097 1.00 83.88 214 GLU A CA 1
ATOM 1751 C C . GLU A 1 214 ? 14.202 -14.356 7.736 1.00 83.88 214 GLU A C 1
ATOM 1753 O O . GLU A 1 214 ? 14.851 -15.230 8.312 1.00 83.88 214 GLU A O 1
ATOM 1758 N N . LEU A 1 215 ? 14.611 -13.088 7.668 1.00 80.06 215 LEU A N 1
ATOM 1759 C CA . LEU A 1 215 ? 15.802 -12.585 8.347 1.00 80.06 215 LEU A CA 1
ATOM 1760 C C . LEU A 1 215 ? 15.591 -12.423 9.862 1.00 80.06 215 LEU A C 1
ATOM 1762 O O . LEU A 1 215 ? 16.545 -12.571 10.627 1.00 80.06 215 LEU A O 1
ATOM 1766 N N . GLN A 1 216 ? 14.350 -12.190 10.307 1.00 72.56 216 GLN A N 1
ATOM 1767 C CA . GLN A 1 216 ? 13.967 -12.042 11.718 1.00 72.56 216 GLN A CA 1
ATOM 1768 C C . GLN A 1 216 ? 13.052 -13.187 12.224 1.00 72.56 216 GLN A C 1
ATOM 1770 O O . GLN A 1 216 ? 11.958 -12.932 12.741 1.00 72.56 216 GLN A O 1
ATOM 1775 N N . PRO A 1 217 ? 13.483 -14.467 12.159 1.00 55.50 217 PRO A N 1
ATOM 1776 C CA . PRO A 1 217 ? 12.630 -15.620 12.470 1.00 55.50 217 PRO A CA 1
ATOM 1777 C C . PRO A 1 217 ? 12.165 -15.667 13.935 1.00 55.50 217 PRO A C 1
ATOM 1779 O O . PRO A 1 217 ? 11.169 -16.323 14.249 1.00 55.50 217 PRO A O 1
ATOM 1782 N N . ASP A 1 218 ? 12.839 -14.946 14.838 1.00 53.00 218 ASP A N 1
ATOM 1783 C CA . ASP A 1 218 ? 12.423 -14.800 16.234 1.00 53.00 218 ASP A CA 1
ATOM 1784 C C . ASP A 1 218 ? 11.041 -14.137 16.374 1.00 53.00 218 ASP A C 1
ATOM 1786 O O . ASP A 1 218 ? 10.332 -14.449 17.335 1.00 53.00 218 ASP A O 1
ATOM 1790 N N . VAL A 1 219 ? 10.623 -13.287 15.424 1.00 49.53 219 VAL A N 1
ATOM 1791 C CA . VAL A 1 219 ? 9.277 -12.684 15.390 1.00 49.53 219 VAL A CA 1
ATOM 1792 C C . VAL A 1 219 ? 8.227 -13.764 15.119 1.00 49.53 219 VAL A C 1
ATOM 1794 O O . VAL A 1 219 ? 7.352 -13.990 15.957 1.00 49.53 219 VAL A O 1
ATOM 1797 N N . MET A 1 220 ? 8.367 -14.518 14.021 1.00 44.75 220 MET A N 1
ATOM 1798 C CA . MET A 1 220 ? 7.452 -15.624 13.698 1.00 44.75 220 MET A CA 1
ATOM 1799 C C . MET A 1 220 ? 7.449 -16.711 14.785 1.00 44.75 220 MET A C 1
ATOM 1801 O O . MET A 1 220 ? 6.402 -17.283 15.084 1.00 44.75 220 MET A O 1
ATOM 1805 N N . SER A 1 221 ? 8.589 -16.962 15.442 1.00 44.53 221 SER A N 1
ATOM 1806 C CA . SER A 1 221 ? 8.710 -17.975 16.503 1.00 44.53 221 SER A CA 1
ATOM 1807 C C . SER A 1 221 ? 7.848 -17.716 17.749 1.00 44.53 221 SER A C 1
ATOM 1809 O O . SER A 1 221 ? 7.642 -18.635 18.548 1.00 44.53 221 SER A O 1
ATOM 1811 N N . ARG A 1 222 ? 7.351 -16.482 17.926 1.00 44.78 222 ARG A N 1
ATOM 1812 C CA . ARG A 1 222 ? 6.452 -16.089 19.026 1.00 44.78 222 ARG A CA 1
ATOM 1813 C C . ARG A 1 222 ? 4.987 -16.399 18.726 1.00 44.78 222 ARG A C 1
ATOM 1815 O O . ARG A 1 222 ? 4.199 -16.498 19.664 1.00 44.78 222 ARG A O 1
ATOM 1822 N N . SER A 1 223 ? 4.623 -16.608 17.458 1.00 42.78 223 SER A N 1
ATOM 1823 C CA . SER A 1 223 ? 3.271 -17.019 17.077 1.00 42.78 223 SER A CA 1
ATOM 1824 C C . SER A 1 223 ? 2.966 -18.411 17.635 1.00 42.78 223 SER A C 1
ATOM 1826 O O . SER A 1 223 ? 3.450 -19.431 17.143 1.00 42.78 223 SER A O 1
ATOM 1828 N N . ARG A 1 224 ? 2.128 -18.470 18.677 1.00 45.75 224 ARG A N 1
ATOM 1829 C CA . ARG A 1 224 ? 1.664 -19.737 19.273 1.00 45.75 224 ARG A CA 1
ATOM 1830 C C . ARG A 1 224 ? 0.570 -20.431 18.450 1.00 45.75 224 ARG A C 1
ATOM 1832 O O . ARG A 1 224 ? -0.003 -21.408 18.927 1.00 45.75 224 ARG A O 1
ATOM 1839 N N . ASN A 1 225 ? 0.246 -19.941 17.249 1.00 46.22 225 ASN A N 1
ATOM 1840 C CA . ASN A 1 225 ? -0.746 -20.569 16.379 1.00 46.22 225 ASN A CA 1
ATOM 1841 C C . ASN A 1 225 ? -0.138 -21.833 15.727 1.00 46.22 225 ASN A C 1
ATOM 1843 O O . ASN A 1 225 ? 0.746 -21.706 14.876 1.00 46.22 225 ASN A O 1
ATOM 1847 N N . PRO A 1 226 ? -0.587 -23.055 16.088 1.00 42.97 226 PRO A N 1
ATOM 1848 C CA . PRO A 1 226 ? 0.073 -24.297 15.680 1.00 42.97 226 PRO A CA 1
ATOM 1849 C C . PRO A 1 226 ? -0.030 -24.594 14.177 1.00 42.97 226 PRO A C 1
ATOM 1851 O O . PRO A 1 226 ? 0.661 -25.484 13.689 1.00 42.97 226 PRO A O 1
ATOM 1854 N N . VAL A 1 227 ? -0.879 -23.863 13.445 1.00 46.72 227 VAL A N 1
ATOM 1855 C CA . VAL A 1 227 ? -0.991 -23.951 11.980 1.00 46.72 227 VAL A CA 1
ATOM 1856 C C . VAL A 1 227 ? 0.210 -23.284 11.290 1.00 46.72 227 VAL A C 1
ATOM 1858 O O . VAL A 1 227 ? 0.670 -23.774 10.265 1.00 46.72 227 VAL A O 1
ATOM 1861 N N . PHE A 1 228 ? 0.766 -22.221 11.883 1.00 47.84 228 PHE A N 1
ATOM 1862 C CA . PHE A 1 228 ? 1.890 -21.448 11.333 1.00 47.84 228 PHE A CA 1
ATOM 1863 C C . PHE A 1 228 ? 3.244 -21.778 11.984 1.00 47.84 228 PHE A C 1
ATOM 1865 O O . PHE A 1 228 ? 4.291 -21.349 11.498 1.00 47.84 228 PHE A O 1
ATOM 1872 N N . SER A 1 229 ? 3.264 -22.541 13.083 1.00 46.28 229 SER A N 1
ATOM 1873 C CA . SER A 1 229 ? 4.495 -22.846 13.818 1.00 46.28 229 SER A CA 1
ATOM 1874 C C . SER A 1 229 ? 5.379 -23.865 13.078 1.00 46.28 229 SER A C 1
ATOM 1876 O O . SER A 1 229 ? 5.306 -25.076 13.313 1.00 46.28 229 SER A O 1
ATOM 1878 N N . GLY A 1 230 ? 6.251 -23.369 12.199 1.00 44.41 230 GLY A N 1
ATOM 1879 C CA . GLY A 1 230 ? 7.288 -24.164 11.543 1.00 44.41 230 GLY A CA 1
ATOM 1880 C C . GLY A 1 230 ? 8.204 -24.884 12.547 1.00 44.41 230 GLY A C 1
ATOM 1881 O O . GLY A 1 230 ? 8.531 -24.370 13.619 1.00 44.41 230 GLY A O 1
ATOM 1882 N N . LYS A 1 231 ? 8.643 -26.104 12.210 1.00 37.75 231 LYS A N 1
ATOM 1883 C CA . LYS A 1 231 ? 9.537 -26.895 13.076 1.00 37.75 231 LYS A CA 1
ATOM 1884 C C . LYS A 1 231 ? 10.890 -26.195 13.233 1.00 37.75 231 LYS A C 1
ATOM 1886 O O . LYS A 1 231 ? 11.601 -26.024 12.245 1.00 37.75 231 LYS A O 1
ATOM 1891 N N . LYS A 1 232 ? 11.285 -25.885 14.476 1.00 42.69 232 LYS A N 1
ATOM 1892 C CA . LYS A 1 232 ? 12.613 -25.331 14.802 1.00 42.69 232 LYS A CA 1
ATOM 1893 C C . LYS A 1 232 ? 13.733 -26.182 14.186 1.00 42.69 232 LYS A C 1
ATOM 1895 O O . LYS A 1 232 ? 13.882 -27.353 14.538 1.00 42.69 232 LYS A O 1
ATOM 1900 N N . LYS A 1 233 ? 14.542 -25.578 13.311 1.00 40.16 233 LYS A N 1
ATOM 1901 C CA . LYS A 1 233 ? 15.810 -26.128 12.813 1.00 40.16 233 LYS A CA 1
ATOM 1902 C C . LYS A 1 233 ? 16.963 -25.312 13.393 1.00 40.16 233 LYS A C 1
ATOM 1904 O O . LYS A 1 233 ? 17.068 -24.122 13.125 1.00 40.16 233 LYS A O 1
ATOM 1909 N N . ASN A 1 234 ? 17.846 -25.956 14.152 1.00 37.12 234 ASN A N 1
ATOM 1910 C CA . ASN A 1 234 ? 19.040 -25.315 14.709 1.00 37.12 234 ASN A CA 1
ATOM 1911 C C . ASN A 1 234 ? 20.157 -25.250 13.647 1.00 37.12 234 ASN A C 1
ATOM 1913 O O . ASN A 1 234 ? 21.087 -26.056 13.682 1.00 37.12 234 ASN A O 1
ATOM 1917 N N . HIS A 1 235 ? 20.043 -24.340 12.681 1.00 40.38 235 HIS A N 1
ATOM 1918 C CA . HIS A 1 235 ? 21.110 -23.928 11.747 1.00 40.38 235 HIS A CA 1
ATOM 1919 C C . HIS A 1 235 ? 21.293 -22.403 11.861 1.00 40.38 235 HIS A C 1
ATOM 1921 O O . HIS A 1 235 ? 20.487 -21.758 12.536 1.00 40.38 235 HIS A O 1
ATOM 1927 N N . SER A 1 236 ? 22.340 -21.810 11.271 1.00 48.81 236 SER A N 1
ATOM 1928 C CA . SER A 1 236 ? 22.501 -20.352 11.378 1.00 48.81 236 SER A CA 1
ATOM 1929 C C . SER A 1 236 ? 21.377 -19.639 10.617 1.00 48.81 236 SER A C 1
ATOM 1931 O O . SER A 1 236 ? 20.859 -20.144 9.617 1.00 48.81 236 SER A O 1
ATOM 1933 N N . THR A 1 237 ? 20.945 -18.477 11.106 1.00 49.19 237 THR A N 1
ATOM 1934 C CA . THR A 1 237 ? 19.781 -17.777 10.539 1.00 49.19 237 THR A CA 1
ATOM 1935 C C . THR A 1 237 ? 20.022 -17.340 9.093 1.00 49.19 237 THR A C 1
ATOM 1937 O O . THR A 1 237 ? 19.113 -17.445 8.275 1.00 49.19 237 THR A O 1
ATOM 1940 N N . LYS A 1 238 ? 21.262 -16.975 8.735 1.00 52.81 238 LYS A N 1
ATOM 1941 C CA . LYS A 1 238 ? 21.640 -16.596 7.361 1.00 52.81 238 LYS A CA 1
ATOM 1942 C C . LYS A 1 238 ? 21.666 -17.777 6.368 1.00 52.81 238 LYS A C 1
ATOM 1944 O O . LYS A 1 238 ? 21.576 -17.540 5.166 1.00 52.81 238 LYS A O 1
ATOM 1949 N N . ASP A 1 239 ? 21.706 -19.028 6.841 1.00 50.78 239 ASP A N 1
ATOM 1950 C CA . ASP A 1 239 ? 21.646 -20.228 5.980 1.00 50.78 239 ASP A CA 1
ATOM 1951 C C . ASP A 1 239 ? 20.214 -20.594 5.535 1.00 50.78 239 ASP A C 1
ATOM 1953 O O . ASP A 1 239 ? 20.050 -21.423 4.643 1.00 50.78 239 ASP A O 1
ATOM 1957 N N . ASN A 1 240 ? 19.177 -20.022 6.165 1.00 52.62 240 ASN A N 1
ATOM 1958 C CA . ASN A 1 240 ? 17.765 -20.358 5.907 1.00 52.62 240 ASN A CA 1
ATOM 1959 C C . ASN A 1 240 ? 16.984 -19.250 5.171 1.00 52.62 240 ASN A C 1
ATOM 1961 O O . ASN A 1 240 ? 15.788 -19.409 4.944 1.00 52.62 240 ASN A O 1
ATOM 1965 N N . VAL A 1 241 ? 17.633 -18.141 4.806 1.00 63.78 241 VAL A N 1
ATOM 1966 C CA . VAL A 1 241 ? 17.021 -17.064 4.010 1.00 63.78 241 VAL A CA 1
ATOM 1967 C C . VAL A 1 241 ? 16.742 -17.582 2.599 1.00 63.78 241 VAL A C 1
ATOM 1969 O O . VAL A 1 241 ? 17.637 -18.150 1.966 1.00 63.78 241 VAL A O 1
ATOM 1972 N N . HIS A 1 242 ? 15.547 -17.348 2.057 1.00 75.38 242 HIS A N 1
ATOM 1973 C CA . HIS A 1 242 ? 15.264 -17.612 0.649 1.00 75.38 242 HIS A CA 1
ATOM 1974 C C . HIS A 1 242 ? 15.882 -16.499 -0.208 1.00 75.38 242 HIS A C 1
ATOM 1976 O O . HIS A 1 242 ? 15.207 -15.603 -0.712 1.00 75.38 242 HIS A O 1
ATOM 1982 N N . TRP A 1 243 ? 17.204 -16.583 -0.402 1.00 88.00 243 TRP A N 1
ATOM 1983 C CA . TRP A 1 243 ? 18.021 -15.664 -1.209 1.00 88.00 243 TRP A CA 1
ATOM 1984 C C . TRP A 1 243 ? 17.471 -15.417 -2.624 1.00 88.00 243 TRP A C 1
ATOM 1986 O O . TRP A 1 243 ? 17.761 -14.387 -3.224 1.00 88.00 243 TRP A O 1
ATOM 1996 N N . LEU A 1 244 ? 16.632 -16.323 -3.133 1.00 90.94 244 LEU A N 1
ATOM 1997 C CA . LEU A 1 244 ? 15.858 -16.150 -4.359 1.00 90.94 244 LEU A CA 1
ATOM 1998 C C . LEU A 1 244 ? 15.072 -14.828 -4.369 1.00 90.94 244 LEU A C 1
ATOM 2000 O O . LEU A 1 244 ? 15.190 -14.076 -5.330 1.00 90.94 244 LEU A O 1
ATOM 2004 N N . TYR A 1 245 ? 14.379 -14.489 -3.277 1.00 93.56 245 TYR A N 1
ATOM 2005 C CA . TYR A 1 245 ? 13.614 -13.243 -3.172 1.00 93.56 245 TYR A CA 1
ATOM 2006 C C . TYR A 1 245 ? 14.516 -12.002 -3.211 1.00 93.56 245 TYR A C 1
ATOM 2008 O O . TYR A 1 245 ? 14.158 -11.019 -3.851 1.00 93.56 245 TYR A O 1
ATOM 2016 N N . PHE A 1 246 ? 15.713 -12.048 -2.604 1.00 93.56 246 PHE A N 1
ATOM 2017 C CA . PHE A 1 246 ? 16.706 -10.974 -2.759 1.00 93.56 246 PHE A CA 1
ATOM 2018 C C . PHE A 1 246 ? 17.078 -10.799 -4.233 1.00 93.56 246 PHE A C 1
ATOM 2020 O O . PHE A 1 246 ? 17.046 -9.681 -4.738 1.00 93.56 246 PHE A O 1
ATOM 2027 N N . GLY A 1 247 ? 17.371 -11.900 -4.935 1.00 94.50 247 GLY A N 1
ATOM 2028 C CA . GLY A 1 247 ? 17.652 -11.885 -6.370 1.00 94.50 247 GLY A CA 1
ATOM 2029 C C . GLY A 1 247 ? 16.530 -11.230 -7.175 1.00 94.50 247 GLY A C 1
ATOM 2030 O O . GLY A 1 247 ? 16.796 -10.304 -7.938 1.00 94.50 247 GLY A O 1
ATOM 2031 N N . THR A 1 248 ? 15.282 -11.649 -6.958 1.00 96.31 248 THR A N 1
ATOM 2032 C CA . THR A 1 248 ? 14.094 -11.079 -7.612 1.00 96.31 248 THR A CA 1
ATOM 2033 C C . THR A 1 248 ? 13.950 -9.578 -7.351 1.00 96.31 248 THR A C 1
ATOM 2035 O O . THR A 1 248 ? 13.743 -8.813 -8.291 1.00 96.31 248 THR A O 1
ATOM 2038 N N . VAL A 1 249 ? 14.119 -9.131 -6.102 1.00 97.75 249 VAL A N 1
ATOM 2039 C CA . VAL A 1 249 ? 14.050 -7.707 -5.734 1.00 97.75 249 VAL A CA 1
ATOM 2040 C C . VAL A 1 249 ? 15.165 -6.898 -6.414 1.00 97.75 249 VAL A C 1
ATOM 2042 O O . VAL A 1 249 ? 14.896 -5.825 -6.954 1.00 97.75 249 VAL A O 1
ATOM 2045 N N . LEU A 1 250 ? 16.402 -7.413 -6.468 1.00 96.88 250 LEU A N 1
ATOM 2046 C CA . LEU A 1 250 ? 17.502 -6.729 -7.164 1.00 96.88 250 LEU A CA 1
ATOM 2047 C C . LEU A 1 250 ? 17.255 -6.648 -8.677 1.00 96.88 250 LEU A C 1
ATOM 2049 O O . LEU A 1 250 ? 17.479 -5.603 -9.287 1.00 96.88 250 LEU A O 1
ATOM 2053 N N . LYS A 1 251 ? 16.739 -7.729 -9.272 1.00 97.19 251 LYS A N 1
ATOM 2054 C CA . LYS A 1 251 ? 16.339 -7.796 -10.684 1.00 97.19 251 LYS A CA 1
ATOM 2055 C C . LYS A 1 251 ? 15.230 -6.780 -10.997 1.00 97.19 251 LYS A C 1
ATOM 2057 O O . LYS A 1 251 ? 15.330 -6.083 -12.003 1.00 97.19 251 LYS A O 1
ATOM 2062 N N . HIS A 1 252 ? 14.241 -6.614 -10.114 1.00 98.38 252 HIS A N 1
ATOM 2063 C CA . HIS A 1 252 ? 13.221 -5.570 -10.254 1.00 98.38 252 HIS A CA 1
ATOM 2064 C C . HIS A 1 252 ? 13.797 -4.149 -10.194 1.00 98.38 252 HIS A C 1
ATOM 2066 O O . HIS A 1 252 ? 13.460 -3.313 -11.031 1.00 98.38 252 HIS A O 1
ATOM 2072 N N . PHE A 1 253 ? 14.684 -3.845 -9.244 1.00 98.56 253 PHE A N 1
ATOM 2073 C CA . PHE A 1 253 ? 15.274 -2.505 -9.200 1.00 98.56 253 PHE A CA 1
ATOM 2074 C C . PHE A 1 253 ? 16.197 -2.226 -10.396 1.00 98.56 253 PHE A C 1
ATOM 2076 O O . PHE A 1 253 ? 16.246 -1.091 -10.869 1.00 98.56 253 PHE A O 1
ATOM 2083 N N . ASN A 1 254 ? 16.850 -3.250 -10.959 1.00 97.88 254 ASN A N 1
ATOM 2084 C CA . ASN A 1 254 ? 17.593 -3.107 -12.213 1.00 97.88 254 ASN A CA 1
ATOM 2085 C C . ASN A 1 254 ? 16.673 -2.738 -13.389 1.00 97.88 254 ASN A C 1
ATOM 2087 O O . ASN A 1 254 ? 16.988 -1.838 -14.162 1.00 97.88 254 ASN A O 1
ATOM 2091 N N . ASN A 1 255 ? 15.503 -3.373 -13.474 1.00 98.38 255 ASN A N 1
ATOM 2092 C CA . ASN A 1 255 ? 14.448 -3.004 -14.417 1.00 98.38 255 ASN A CA 1
ATOM 2093 C C . ASN A 1 255 ? 13.930 -1.569 -14.170 1.00 98.38 255 ASN A C 1
ATOM 2095 O O . ASN A 1 255 ? 13.881 -0.767 -15.099 1.00 98.38 255 ASN A O 1
ATOM 2099 N N . SER A 1 256 ? 13.672 -1.175 -12.918 1.00 98.50 256 SER A N 1
ATOM 2100 C CA . SER A 1 256 ? 13.284 0.205 -12.575 1.00 98.50 256 SER A CA 1
ATOM 2101 C C . SER A 1 256 ? 14.303 1.266 -13.021 1.00 98.50 256 SER A C 1
ATOM 2103 O O . SER A 1 256 ? 13.893 2.346 -13.450 1.00 98.50 256 SER A O 1
ATOM 2105 N N . PHE A 1 257 ? 15.610 0.977 -12.967 1.00 98.56 257 PHE A N 1
ATOM 2106 C CA . PHE A 1 257 ? 16.650 1.875 -13.490 1.00 98.56 257 PHE A CA 1
ATOM 2107 C C . PHE A 1 257 ? 16.485 2.118 -15.000 1.00 98.56 257 PHE A C 1
ATOM 2109 O O . PHE A 1 257 ? 16.660 3.253 -15.454 1.00 98.56 257 PHE A O 1
ATOM 2116 N N . VAL A 1 258 ? 16.125 1.079 -15.765 1.00 98.19 258 VAL A N 1
ATOM 2117 C CA . VAL A 1 258 ? 15.809 1.178 -17.200 1.00 98.19 258 VAL A CA 1
ATOM 2118 C C . VAL A 1 258 ? 14.537 2.003 -17.400 1.00 98.19 258 VAL A C 1
ATOM 2120 O O . VAL A 1 258 ? 14.580 2.996 -18.121 1.00 98.19 258 VAL A O 1
ATOM 2123 N N . LEU A 1 259 ? 13.442 1.679 -16.701 1.00 98.50 259 LEU A N 1
ATOM 2124 C CA . LEU A 1 259 ? 12.153 2.372 -16.851 1.00 98.50 259 LEU A CA 1
ATOM 2125 C C . LEU A 1 259 ? 12.231 3.874 -16.537 1.00 98.50 259 LEU A C 1
ATOM 2127 O O . LEU A 1 259 ? 11.673 4.676 -17.284 1.00 98.50 259 LEU A O 1
ATOM 2131 N N . GLN A 1 260 ? 12.972 4.280 -15.494 1.00 98.19 260 GLN A N 1
ATOM 2132 C CA . GLN A 1 260 ? 13.256 5.700 -15.218 1.00 98.19 260 GLN A CA 1
ATOM 2133 C C . GLN A 1 260 ? 13.854 6.420 -16.438 1.00 98.19 260 GLN A C 1
ATOM 2135 O O . GLN A 1 260 ? 13.580 7.598 -16.659 1.00 98.19 260 GLN A O 1
ATOM 2140 N N . ARG A 1 261 ? 14.681 5.719 -17.222 1.00 97.50 261 ARG A N 1
ATOM 2141 C CA . ARG A 1 261 ? 15.452 6.255 -18.352 1.00 97.50 261 ARG A CA 1
ATOM 2142 C C . ARG A 1 261 ? 14.760 6.072 -19.705 1.00 97.50 261 ARG A C 1
ATOM 2144 O O . ARG A 1 261 ? 15.255 6.612 -20.693 1.00 97.50 261 ARG A O 1
ATOM 2151 N N . THR A 1 262 ? 13.617 5.385 -19.759 1.00 97.69 262 THR A N 1
ATOM 2152 C CA . THR A 1 262 ? 12.832 5.162 -20.983 1.00 97.69 262 THR A CA 1
ATOM 2153 C C . THR A 1 262 ? 11.982 6.396 -21.348 1.00 97.69 262 THR A C 1
ATOM 2155 O O . THR A 1 262 ? 11.055 6.741 -20.609 1.00 97.69 262 THR A O 1
ATOM 2158 N N . PRO A 1 263 ? 12.221 7.038 -22.515 1.00 97.00 263 PRO A N 1
ATOM 2159 C CA . PRO A 1 263 ? 11.385 8.119 -23.048 1.00 97.00 263 PRO A CA 1
ATOM 2160 C C . PRO A 1 263 ? 9.911 7.724 -23.185 1.00 97.00 263 PRO A C 1
ATOM 2162 O O . PRO A 1 263 ? 9.604 6.688 -23.775 1.00 97.00 263 PRO A O 1
ATOM 2165 N N . ASN A 1 264 ? 8.996 8.559 -22.690 1.00 97.94 264 ASN A N 1
ATOM 2166 C CA . ASN A 1 264 ? 7.568 8.239 -22.614 1.00 97.94 264 ASN A CA 1
ATOM 2167 C C . ASN A 1 264 ? 6.670 9.472 -22.859 1.00 97.94 264 ASN A C 1
ATOM 2169 O O . ASN A 1 264 ? 7.136 10.486 -23.384 1.00 97.94 264 ASN A O 1
ATOM 2173 N N . LEU A 1 265 ? 5.369 9.365 -22.561 1.00 97.56 265 LEU A N 1
ATOM 2174 C CA . LEU A 1 265 ? 4.381 10.413 -22.838 1.00 97.56 265 LEU A CA 1
ATOM 2175 C C . LEU A 1 265 ? 4.188 11.395 -21.673 1.00 97.56 265 LEU A C 1
ATOM 2177 O O . LEU A 1 265 ? 3.701 12.501 -21.912 1.00 97.56 265 LEU A O 1
ATOM 2181 N N . SER A 1 266 ? 4.587 11.044 -20.446 1.00 97.38 266 SER A N 1
ATOM 2182 C CA . SER A 1 266 ? 4.761 12.019 -19.358 1.00 97.38 266 SER A CA 1
ATOM 2183 C C . SER A 1 266 ? 5.997 12.901 -19.572 1.00 97.38 266 SER A C 1
ATOM 2185 O O . SER A 1 266 ? 5.951 14.091 -19.264 1.00 97.38 266 SER A O 1
ATOM 2187 N N . GLY A 1 267 ? 7.084 12.366 -20.141 1.00 95.31 267 GLY A N 1
ATOM 2188 C CA . GLY A 1 267 ? 8.262 13.164 -20.477 1.00 95.31 267 GLY A CA 1
ATOM 2189 C C . GLY A 1 267 ? 9.521 12.376 -20.843 1.00 95.31 267 GLY A C 1
ATOM 2190 O O . GLY A 1 267 ? 9.480 11.313 -21.461 1.00 95.31 267 GLY A O 1
ATOM 2191 N N . GLN A 1 268 ? 10.671 12.955 -20.501 1.00 91.75 268 GLN A N 1
ATOM 2192 C CA . GLN A 1 268 ? 12.008 12.406 -20.744 1.00 91.75 268 GLN A CA 1
ATOM 2193 C C . GLN A 1 268 ? 12.774 12.274 -19.421 1.00 91.75 268 GLN A C 1
ATOM 2195 O O . GLN A 1 268 ? 12.431 12.924 -18.430 1.00 91.75 268 GLN A O 1
ATOM 2200 N N . PHE A 1 269 ? 13.856 11.494 -19.424 1.00 91.25 269 PHE A N 1
ATOM 2201 C CA . PHE A 1 269 ? 14.847 11.507 -18.348 1.00 91.25 269 PHE A CA 1
ATOM 2202 C C . PHE A 1 269 ? 15.779 12.717 -18.518 1.00 91.25 269 PHE A C 1
ATOM 2204 O O . PHE A 1 269 ? 16.857 12.623 -19.103 1.00 91.25 269 PHE A O 1
ATOM 2211 N N . SER A 1 270 ? 15.315 13.883 -18.067 1.00 85.31 270 SER A N 1
ATOM 2212 C CA . SER A 1 270 ? 16.066 15.142 -18.070 1.00 85.31 270 SER A CA 1
ATOM 2213 C C . SER A 1 270 ? 16.360 15.559 -16.629 1.00 85.31 270 SER A C 1
ATOM 2215 O O . SER A 1 270 ? 15.448 15.606 -15.810 1.00 85.31 270 SER A O 1
ATOM 2217 N N . GLU A 1 271 ? 17.611 15.909 -16.312 1.00 70.00 271 GLU A N 1
ATOM 2218 C CA . GLU A 1 271 ? 18.002 16.370 -14.964 1.00 70.00 271 GLU A CA 1
ATOM 2219 C C . GLU A 1 271 ? 17.315 17.682 -14.536 1.00 70.00 271 GLU A C 1
ATOM 2221 O O . GLU A 1 271 ? 17.417 18.084 -13.378 1.00 70.00 271 GLU A O 1
ATOM 2226 N N . GLN A 1 272 ? 16.636 18.364 -15.464 1.00 73.56 272 GLN A N 1
ATOM 2227 C CA . GLN A 1 272 ? 16.023 19.670 -15.246 1.00 73.56 272 GLN A CA 1
ATOM 2228 C C . GLN A 1 272 ? 14.572 19.589 -14.742 1.00 73.56 272 GLN A C 1
ATOM 2230 O O . GLN A 1 272 ? 14.104 20.536 -14.113 1.00 73.56 272 GLN A O 1
ATOM 2235 N N . ASP A 1 273 ? 13.865 18.489 -15.020 1.00 75.94 273 ASP A N 1
ATOM 2236 C CA . ASP A 1 273 ? 12.432 18.331 -14.716 1.00 75.94 273 ASP A CA 1
ATOM 2237 C C . ASP A 1 273 ? 11.988 16.885 -14.394 1.00 75.94 273 ASP A C 1
ATOM 2239 O O . ASP A 1 273 ? 10.995 16.691 -13.690 1.00 75.94 273 ASP A O 1
ATOM 2243 N N . LEU A 1 274 ? 12.731 15.873 -14.866 1.00 94.69 274 LEU A N 1
ATOM 2244 C CA . LEU A 1 274 ? 12.501 14.435 -14.672 1.00 94.69 274 LEU A CA 1
ATOM 2245 C C . LEU A 1 274 ? 11.076 13.957 -15.014 1.00 94.69 274 LEU A C 1
ATOM 2247 O O . LEU A 1 274 ? 10.643 12.916 -14.524 1.00 94.69 274 LEU A O 1
ATOM 2251 N N . LEU A 1 275 ? 10.342 14.670 -15.878 1.00 94.56 275 LEU A N 1
ATOM 2252 C CA . LEU A 1 275 ? 8.904 14.442 -16.098 1.00 94.56 275 LEU A CA 1
ATOM 2253 C C . LEU A 1 275 ? 8.554 13.019 -16.564 1.00 94.56 275 LEU A C 1
ATOM 2255 O O . LEU A 1 275 ? 7.454 12.539 -16.287 1.00 94.56 275 LEU A O 1
ATOM 2259 N N . GLY A 1 276 ? 9.495 12.313 -17.202 1.00 96.75 276 GLY A N 1
ATOM 2260 C CA . GLY A 1 276 ? 9.324 10.908 -17.577 1.00 96.75 276 GLY A CA 1
ATOM 2261 C C . GLY A 1 276 ? 9.102 9.953 -16.394 1.00 96.75 276 GLY A C 1
ATOM 2262 O O . GLY A 1 276 ? 8.496 8.902 -16.586 1.00 96.75 276 GLY A O 1
ATOM 2263 N N . LEU A 1 277 ? 9.517 10.309 -15.173 1.00 98.12 277 LEU A N 1
ATOM 2264 C CA . LEU A 1 277 ? 9.322 9.476 -13.978 1.00 98.12 277 LEU A CA 1
ATOM 2265 C C . LEU A 1 277 ? 7.851 9.404 -13.531 1.00 98.12 277 LEU A C 1
ATOM 2267 O O . LEU A 1 277 ? 7.489 8.475 -12.814 1.00 98.12 277 LEU A O 1
ATOM 2271 N N . GLY A 1 278 ? 7.003 10.336 -13.979 1.00 97.81 278 GLY A N 1
ATOM 2272 C CA . GLY A 1 278 ? 5.561 10.331 -13.717 1.00 97.81 278 GLY A CA 1
ATOM 2273 C C . GLY A 1 278 ? 4.729 9.479 -14.683 1.00 97.81 278 GLY A C 1
ATOM 2274 O O . GLY A 1 278 ? 3.504 9.591 -14.681 1.00 97.81 278 GLY A O 1
ATOM 2275 N N . GLU A 1 279 ? 5.333 8.697 -15.583 1.00 98.69 279 GLU A N 1
ATOM 2276 C CA . GLU A 1 279 ? 4.593 7.755 -16.438 1.00 98.69 279 GLU A CA 1
ATOM 2277 C C . GLU A 1 279 ? 4.039 6.590 -15.592 1.00 98.69 279 GLU A C 1
ATOM 2279 O O . GLU A 1 279 ? 4.827 5.887 -14.956 1.00 98.69 279 GLU A O 1
ATOM 2284 N N . PRO A 1 280 ? 2.711 6.349 -15.569 1.00 98.69 280 PRO A N 1
ATOM 2285 C CA . PRO A 1 280 ? 2.122 5.357 -14.667 1.00 98.69 280 PRO A CA 1
ATOM 2286 C C . PRO A 1 280 ? 2.555 3.919 -14.952 1.00 98.69 280 PRO A C 1
ATOM 2288 O O . PRO A 1 280 ? 2.695 3.129 -14.016 1.00 98.69 280 PRO A O 1
ATOM 2291 N N . LYS A 1 281 ? 2.740 3.569 -16.234 1.00 98.50 281 LYS A N 1
ATOM 2292 C CA . LYS A 1 281 ? 2.963 2.190 -16.678 1.00 98.50 281 LYS A CA 1
ATOM 2293 C C . LYS A 1 281 ? 3.778 2.069 -17.963 1.00 98.50 281 LYS A C 1
ATOM 2295 O O . LYS A 1 281 ? 3.750 2.944 -18.829 1.00 98.50 281 LYS A O 1
ATOM 2300 N N . PHE A 1 282 ? 4.428 0.921 -18.109 1.00 98.81 282 PHE A N 1
ATOM 2301 C CA . PHE A 1 282 ? 5.221 0.537 -19.275 1.00 98.81 282 PHE A CA 1
ATOM 2302 C C . PHE A 1 282 ? 4.777 -0.837 -19.793 1.00 98.81 282 PHE A C 1
ATOM 2304 O O . PHE A 1 282 ? 4.166 -1.635 -19.073 1.00 98.81 282 PHE A O 1
ATOM 2311 N N . ASN A 1 283 ? 5.088 -1.124 -21.054 1.00 98.62 283 ASN A N 1
ATOM 2312 C CA . ASN A 1 283 ? 4.922 -2.457 -21.622 1.00 98.62 283 ASN A CA 1
ATOM 2313 C C . ASN A 1 283 ? 5.900 -3.437 -20.952 1.00 98.62 283 ASN A C 1
ATOM 2315 O O . ASN A 1 283 ? 6.913 -3.034 -20.383 1.00 98.62 283 ASN A O 1
ATOM 2319 N N . VAL A 1 284 ? 5.612 -4.739 -21.022 1.00 98.12 284 VAL A N 1
ATOM 2320 C CA . VAL A 1 284 ? 6.460 -5.782 -20.407 1.00 98.12 284 VAL A CA 1
ATOM 2321 C C . VAL A 1 284 ? 7.823 -5.965 -21.089 1.00 98.12 284 VAL A C 1
ATOM 2323 O O . VAL A 1 284 ? 8.667 -6.683 -20.567 1.00 98.12 284 VAL A O 1
ATOM 2326 N N . ASP A 1 285 ? 8.039 -5.340 -22.248 1.00 98.19 285 ASP A N 1
ATOM 2327 C CA . ASP A 1 285 ? 9.313 -5.291 -22.978 1.00 98.19 285 ASP A CA 1
ATOM 2328 C C . ASP A 1 285 ? 10.129 -4.014 -22.676 1.00 98.19 285 ASP A C 1
ATOM 2330 O O . ASP A 1 285 ? 10.999 -3.629 -23.453 1.00 98.19 285 ASP A O 1
ATOM 2334 N N . ASP A 1 286 ? 9.812 -3.347 -21.561 1.00 98.19 286 ASP A N 1
ATOM 2335 C CA . ASP A 1 286 ? 10.338 -2.054 -21.094 1.00 98.19 286 ASP A CA 1
ATOM 2336 C C . ASP A 1 286 ? 10.104 -0.858 -22.038 1.00 98.19 286 ASP A C 1
ATOM 2338 O O . ASP A 1 286 ? 10.551 0.258 -21.757 1.00 98.19 286 ASP A O 1
ATOM 2342 N N . SER A 1 287 ? 9.340 -1.037 -23.124 1.00 98.44 287 SER A N 1
ATOM 2343 C CA . SER A 1 287 ? 8.928 0.069 -23.990 1.00 98.44 287 SER A CA 1
ATOM 2344 C C . SER A 1 287 ? 7.801 0.908 -23.366 1.00 98.44 287 SER A C 1
ATOM 2346 O O . SER A 1 287 ? 6.953 0.419 -22.615 1.00 98.44 287 SER A O 1
ATOM 2348 N N . ALA A 1 288 ? 7.778 2.210 -23.662 1.00 98.38 288 ALA A N 1
ATOM 2349 C CA . ALA A 1 288 ? 6.775 3.120 -23.112 1.00 98.38 288 ALA A CA 1
ATOM 2350 C C . ALA A 1 288 ? 5.360 2.860 -23.659 1.00 98.38 288 ALA A C 1
ATOM 2352 O O . ALA A 1 288 ? 5.165 2.560 -24.840 1.00 98.38 288 ALA A O 1
ATOM 2353 N N . PHE A 1 289 ? 4.352 3.043 -22.802 1.00 98.19 289 PHE A N 1
ATOM 2354 C CA . PHE A 1 289 ? 2.946 2.876 -23.164 1.00 98.19 289 PHE A CA 1
ATOM 2355 C C . PHE A 1 289 ? 2.417 4.095 -23.950 1.00 98.19 289 PHE A C 1
ATOM 2357 O O . PHE A 1 289 ? 1.991 5.100 -23.382 1.00 98.19 289 PHE A O 1
ATOM 2364 N N . MET A 1 290 ? 2.443 4.005 -25.283 1.00 97.88 290 MET A N 1
ATOM 2365 C CA . MET A 1 290 ? 2.187 5.130 -26.203 1.00 97.88 290 MET A CA 1
ATOM 2366 C C . MET A 1 290 ? 0.702 5.491 -26.439 1.00 97.88 290 MET A C 1
ATOM 2368 O O . MET A 1 290 ? 0.405 6.288 -27.330 1.00 97.88 290 MET A O 1
ATOM 2372 N N . GLU A 1 291 ? -0.246 4.932 -25.683 1.00 97.25 291 GLU A N 1
ATOM 2373 C CA . GLU A 1 291 ? -1.680 5.230 -25.846 1.00 97.25 291 GLU A CA 1
ATOM 2374 C C . GLU A 1 291 ? -2.177 6.327 -24.885 1.00 97.25 291 GLU A C 1
ATOM 2376 O O . GLU A 1 291 ? -1.460 6.792 -23.992 1.00 97.25 291 GLU A O 1
ATOM 2381 N N . GLY A 1 292 ? -3.426 6.769 -25.066 1.00 96.69 292 GLY A N 1
ATOM 2382 C CA . GLY A 1 292 ? -4.082 7.714 -24.157 1.00 96.69 292 GLY A CA 1
ATOM 2383 C C . GLY A 1 292 ? -4.300 7.096 -22.774 1.00 96.69 292 GLY A C 1
ATOM 2384 O O . GLY A 1 292 ? -4.855 6.007 -22.670 1.00 96.69 292 GLY A O 1
ATOM 2385 N N . TRP A 1 293 ? -3.858 7.784 -21.721 1.00 98.12 293 TRP A N 1
ATOM 2386 C CA . TRP A 1 293 ? -3.901 7.288 -20.343 1.00 98.12 293 TRP A CA 1
ATOM 2387 C C . TRP A 1 293 ? -3.967 8.444 -19.334 1.00 98.12 293 TRP A C 1
ATOM 2389 O O . TRP A 1 293 ? -3.598 9.574 -19.670 1.00 98.12 293 TRP A O 1
ATOM 2399 N N . GLY A 1 294 ? -4.406 8.167 -18.104 1.00 97.69 294 GLY A N 1
ATOM 2400 C CA . GLY A 1 294 ? -4.418 9.134 -17.003 1.00 97.69 294 GLY A CA 1
ATOM 2401 C C . GLY A 1 294 ? -3.007 9.409 -16.482 1.00 97.69 294 GLY A C 1
ATOM 2402 O O . GLY A 1 294 ? -2.554 8.741 -15.559 1.00 97.69 294 GLY A O 1
ATOM 2403 N N . ARG A 1 295 ? -2.287 10.363 -17.090 1.00 98.19 295 ARG A N 1
ATOM 2404 C CA . ARG A 1 295 ? -0.881 10.684 -16.768 1.00 98.19 295 ARG A CA 1
ATOM 2405 C C . ARG A 1 295 ? -0.617 12.186 -16.517 1.00 98.19 295 ARG A C 1
ATOM 2407 O O . ARG A 1 295 ? -1.323 13.035 -17.076 1.00 98.19 295 ARG A O 1
ATOM 2414 N N . PRO A 1 296 ? 0.411 12.556 -15.729 1.00 98.38 296 PRO A N 1
ATOM 2415 C CA . PRO A 1 296 ? 1.259 11.683 -14.912 1.00 98.38 296 PRO A CA 1
ATOM 2416 C C . PRO A 1 296 ? 0.535 11.186 -13.651 1.00 98.38 296 PRO A C 1
ATOM 2418 O O . PRO A 1 296 ? -0.527 11.708 -13.308 1.00 98.38 296 PRO A O 1
ATOM 2421 N N . GLN A 1 297 ? 1.121 10.210 -12.960 1.00 98.75 297 GLN A N 1
ATOM 2422 C CA . GLN A 1 297 ? 0.730 9.776 -11.612 1.00 98.75 297 GLN A CA 1
ATOM 2423 C C . GLN A 1 297 ? 1.961 9.861 -10.705 1.00 98.75 297 GLN A C 1
ATOM 2425 O O . GLN A 1 297 ? 2.961 9.178 -10.931 1.00 98.75 297 GLN A O 1
ATOM 2430 N N . ASN A 1 298 ? 1.926 10.769 -9.727 1.00 98.50 298 ASN A N 1
ATOM 2431 C CA . ASN A 1 298 ? 3.136 11.203 -9.019 1.00 98.50 298 ASN A CA 1
ATOM 2432 C C . ASN A 1 298 ? 3.405 10.383 -7.734 1.00 98.50 298 ASN A C 1
ATOM 2434 O O . ASN A 1 298 ? 4.348 10.681 -7.001 1.00 98.50 298 ASN A O 1
ATOM 2438 N N . ASP A 1 299 ? 2.586 9.367 -7.453 1.00 98.88 299 ASP A N 1
ATOM 2439 C CA . ASP A 1 299 ? 2.718 8.401 -6.355 1.00 98.88 299 ASP A CA 1
ATOM 2440 C C . ASP A 1 299 ? 3.736 7.292 -6.667 1.00 98.88 299 ASP A C 1
ATOM 2442 O O . ASP A 1 299 ? 4.470 6.868 -5.776 1.00 98.88 299 ASP A O 1
ATOM 2446 N N . GLY A 1 300 ? 3.830 6.860 -7.931 1.00 98.75 300 GLY A N 1
ATOM 2447 C CA . GLY A 1 300 ? 4.707 5.765 -8.366 1.00 98.75 300 GLY A CA 1
ATOM 2448 C C . GLY A 1 300 ? 6.172 5.918 -7.920 1.00 98.75 300 GLY A C 1
ATOM 2449 O O . GLY A 1 300 ? 6.684 5.026 -7.241 1.00 98.75 300 GLY A O 1
ATOM 2450 N N . PRO A 1 301 ? 6.852 7.044 -8.219 1.00 98.75 301 PRO A N 1
ATOM 2451 C CA . PRO A 1 301 ? 8.220 7.298 -7.752 1.00 98.75 301 PRO A CA 1
ATOM 2452 C C . PRO A 1 301 ? 8.366 7.296 -6.224 1.00 98.75 301 PRO A C 1
ATOM 2454 O O . PRO A 1 301 ? 9.371 6.821 -5.702 1.00 98.75 301 PRO A O 1
ATOM 2457 N N . ALA A 1 302 ? 7.358 7.770 -5.487 1.00 98.81 302 ALA A N 1
ATOM 2458 C CA . ALA A 1 302 ? 7.384 7.777 -4.026 1.00 98.81 302 ALA A CA 1
ATOM 2459 C C . ALA A 1 302 ? 7.237 6.366 -3.437 1.00 98.81 302 ALA A C 1
ATOM 2461 O O . ALA A 1 302 ? 7.981 5.995 -2.531 1.00 98.81 302 ALA A O 1
ATOM 2462 N N . LEU A 1 303 ? 6.347 5.545 -3.998 1.00 98.88 303 LEU A N 1
ATOM 2463 C CA . LEU A 1 303 ? 6.211 4.132 -3.640 1.00 98.88 303 LEU A CA 1
ATOM 2464 C C . LEU A 1 303 ? 7.486 3.337 -3.959 1.00 98.88 303 LEU A C 1
ATOM 2466 O O . LEU A 1 303 ? 7.902 2.506 -3.150 1.00 98.88 303 LEU A O 1
ATOM 2470 N N . ARG A 1 304 ? 8.151 3.634 -5.085 1.00 98.81 304 ARG A N 1
ATOM 2471 C CA . ARG A 1 304 ? 9.447 3.035 -5.438 1.00 98.81 304 ARG A CA 1
ATOM 2472 C C . ARG A 1 304 ? 10.545 3.415 -4.443 1.00 98.81 304 ARG A C 1
ATOM 2474 O O . ARG A 1 304 ? 11.302 2.538 -4.029 1.00 98.81 304 ARG A O 1
ATOM 2481 N N . VAL A 1 305 ? 10.589 4.675 -3.996 1.00 98.75 305 VAL A N 1
ATOM 2482 C CA . VAL A 1 305 ? 11.485 5.117 -2.912 1.00 98.75 305 VAL A CA 1
ATOM 2483 C C . VAL A 1 305 ? 11.191 4.382 -1.606 1.00 98.75 305 VAL A C 1
ATOM 2485 O O . VAL A 1 305 ? 12.129 3.887 -0.988 1.00 98.75 305 VAL A O 1
ATOM 2488 N N . ILE A 1 306 ? 9.924 4.258 -1.194 1.00 98.25 306 ILE A N 1
ATOM 2489 C CA . ILE A 1 306 ? 9.547 3.540 0.038 1.00 98.25 306 ILE A CA 1
ATOM 2490 C C . ILE A 1 306 ? 10.035 2.083 -0.020 1.00 98.25 306 ILE A C 1
ATOM 2492 O O . ILE A 1 306 ? 10.725 1.636 0.896 1.00 98.25 306 ILE A O 1
ATOM 2496 N N . ALA A 1 307 ? 9.770 1.369 -1.120 1.00 98.25 307 ALA A N 1
ATOM 2497 C CA . ALA A 1 307 ? 10.226 -0.010 -1.307 1.00 98.25 307 ALA A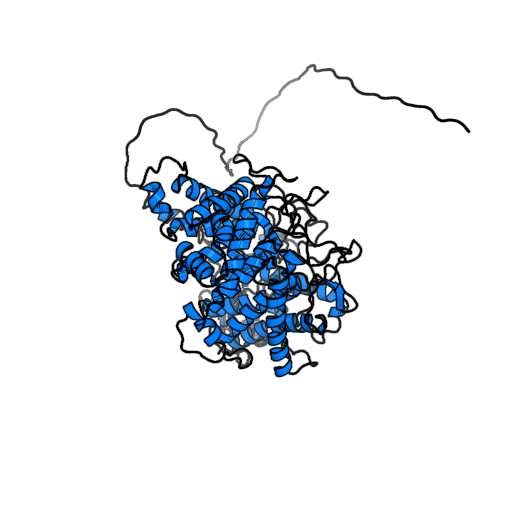 CA 1
ATOM 2498 C C . ALA A 1 307 ? 11.765 -0.128 -1.280 1.00 98.25 307 ALA A C 1
ATOM 2500 O O . ALA A 1 307 ? 12.320 -0.964 -0.566 1.00 98.25 307 ALA A O 1
ATOM 2501 N N . ALA A 1 308 ? 12.472 0.736 -2.013 1.00 98.06 308 ALA A N 1
ATOM 2502 C CA . ALA A 1 308 ? 13.934 0.743 -2.065 1.00 98.06 308 ALA A CA 1
ATOM 2503 C C . ALA A 1 308 ? 14.575 1.074 -0.702 1.00 98.06 308 ALA A C 1
ATOM 2505 O O . ALA A 1 308 ? 15.551 0.436 -0.305 1.00 98.06 308 ALA A O 1
ATOM 2506 N N . MET A 1 309 ? 14.002 2.013 0.055 1.00 95.69 309 MET A N 1
ATOM 2507 C CA . MET A 1 309 ? 14.449 2.340 1.413 1.00 95.69 309 MET A CA 1
ATOM 2508 C C . MET A 1 309 ? 14.162 1.203 2.404 1.00 95.69 309 MET A C 1
ATOM 2510 O O . MET A 1 309 ? 14.994 0.921 3.264 1.00 95.69 309 MET A O 1
ATOM 2514 N N . ASN A 1 310 ? 13.036 0.493 2.271 1.00 94.88 310 ASN A N 1
ATOM 2515 C CA . ASN A 1 310 ? 12.736 -0.680 3.096 1.00 94.88 310 ASN A CA 1
ATOM 2516 C C . ASN A 1 310 ? 13.737 -1.824 2.850 1.00 94.88 310 ASN A C 1
ATOM 2518 O O . ASN A 1 310 ? 14.235 -2.405 3.815 1.00 94.88 310 ASN A O 1
ATOM 2522 N N . LEU A 1 311 ? 14.125 -2.087 1.593 1.00 95.19 311 LEU A N 1
ATOM 2523 C CA . LEU A 1 311 ? 15.215 -3.022 1.266 1.00 95.19 311 LEU A CA 1
ATOM 2524 C C . LEU A 1 311 ? 16.527 -2.635 1.971 1.00 95.19 311 LEU A C 1
ATOM 2526 O O . LEU A 1 311 ? 17.136 -3.470 2.646 1.00 95.19 311 LEU A O 1
ATOM 2530 N N . LEU A 1 312 ? 16.945 -1.372 1.840 1.00 93.69 312 LEU A N 1
ATOM 2531 C CA . LEU A 1 312 ? 18.168 -0.854 2.460 1.00 93.69 312 LEU A CA 1
ATOM 2532 C C . LEU A 1 312 ? 18.124 -0.965 3.994 1.00 93.69 312 LEU A C 1
ATOM 2534 O O . LEU A 1 312 ? 19.092 -1.419 4.604 1.00 93.69 312 LEU A O 1
ATOM 2538 N N . ASN A 1 313 ? 16.986 -0.648 4.619 1.00 89.81 313 ASN A N 1
ATOM 2539 C CA . ASN A 1 313 ? 16.787 -0.785 6.063 1.00 89.81 313 ASN A CA 1
ATOM 2540 C C . ASN A 1 313 ? 16.899 -2.247 6.530 1.00 89.81 313 ASN A C 1
ATOM 2542 O O . ASN A 1 313 ? 17.575 -2.519 7.524 1.00 89.81 313 ASN A O 1
ATOM 2546 N N . ILE A 1 314 ? 16.307 -3.210 5.806 1.00 88.12 314 ILE A N 1
ATOM 2547 C CA . ILE A 1 314 ? 16.481 -4.647 6.094 1.00 88.12 314 ILE A CA 1
ATOM 2548 C C . ILE A 1 314 ? 17.955 -5.041 6.006 1.00 88.12 314 ILE A C 1
ATOM 2550 O O . ILE A 1 314 ? 18.455 -5.736 6.896 1.00 88.12 314 ILE A O 1
ATOM 2554 N N . MET A 1 315 ? 18.642 -4.631 4.936 1.00 90.19 315 MET A N 1
ATOM 2555 C CA . MET A 1 315 ? 20.047 -4.966 4.705 1.00 90.19 315 MET A CA 1
ATOM 2556 C C . MET A 1 315 ? 20.935 -4.427 5.834 1.00 90.19 315 MET A C 1
ATOM 2558 O O . MET A 1 315 ? 21.687 -5.198 6.436 1.00 90.19 315 MET A O 1
ATOM 2562 N N . TYR A 1 316 ? 20.759 -3.157 6.206 1.00 87.69 316 TYR A N 1
ATOM 2563 C CA . TYR A 1 316 ? 21.480 -2.511 7.302 1.00 87.69 316 TYR A CA 1
ATOM 2564 C C . TYR A 1 316 ? 21.245 -3.223 8.642 1.00 87.69 316 TYR A C 1
ATOM 2566 O O . TYR A 1 316 ? 22.198 -3.676 9.281 1.00 87.69 316 TYR A O 1
ATOM 2574 N N . LEU A 1 317 ? 19.978 -3.424 9.030 1.00 83.69 317 LEU A N 1
ATOM 2575 C CA . LEU A 1 317 ? 19.604 -4.087 10.289 1.00 83.69 317 LEU A CA 1
ATOM 2576 C C . LEU A 1 317 ? 20.161 -5.517 10.409 1.00 83.69 317 LEU A C 1
ATOM 2578 O O . LEU A 1 317 ? 20.435 -5.985 11.514 1.00 83.69 317 LEU A O 1
ATOM 2582 N N . ASN A 1 318 ? 20.369 -6.208 9.285 1.00 84.44 318 ASN A N 1
ATOM 2583 C CA . ASN A 1 318 ? 20.888 -7.576 9.249 1.00 84.44 318 ASN A CA 1
ATOM 2584 C C . ASN A 1 318 ? 22.397 -7.675 8.986 1.00 84.44 318 ASN A C 1
ATOM 2586 O O . ASN A 1 318 ? 22.925 -8.791 8.901 1.00 84.44 318 ASN A O 1
ATOM 2590 N N . ASN A 1 319 ? 23.108 -6.545 8.900 1.00 87.00 319 ASN A N 1
ATOM 2591 C CA . ASN A 1 319 ? 24.520 -6.483 8.516 1.00 87.00 319 ASN A CA 1
ATOM 2592 C C . ASN A 1 319 ? 24.746 -7.240 7.189 1.00 87.00 319 ASN A C 1
ATOM 2594 O O . ASN A 1 319 ? 25.409 -8.284 7.140 1.00 87.00 319 ASN A O 1
ATOM 2598 N N . LEU A 1 320 ? 24.078 -6.763 6.138 1.00 89.12 320 LEU A N 1
ATOM 2599 C CA . LEU A 1 320 ? 24.197 -7.197 4.748 1.00 89.12 320 LEU A CA 1
ATOM 2600 C C . LEU A 1 320 ? 24.531 -5.976 3.887 1.00 89.12 320 LEU A C 1
ATOM 2602 O O . LEU A 1 320 ? 23.964 -4.913 4.102 1.00 89.12 320 LEU A O 1
ATOM 2606 N N . GLN A 1 321 ? 25.404 -6.155 2.902 1.00 91.56 321 GLN A N 1
ATOM 2607 C CA . GLN A 1 321 ? 25.726 -5.164 1.870 1.00 91.56 321 GLN A CA 1
ATOM 2608 C C . GLN A 1 321 ? 25.513 -5.786 0.488 1.00 91.56 321 GLN A C 1
ATOM 2610 O O . GLN A 1 321 ? 25.557 -7.015 0.372 1.00 91.56 321 GLN A O 1
ATOM 2615 N N . PHE A 1 322 ? 25.329 -4.980 -0.559 1.00 93.69 322 PHE A N 1
ATOM 2616 C CA . PHE A 1 322 ? 25.130 -5.449 -1.934 1.00 93.69 322 PHE A CA 1
ATOM 2617 C C . PHE A 1 322 ? 26.227 -6.422 -2.373 1.00 93.69 322 PHE A C 1
ATOM 2619 O O . PHE A 1 322 ? 25.887 -7.492 -2.865 1.00 93.69 322 PHE A O 1
ATOM 2626 N N . GLU A 1 323 ? 27.509 -6.141 -2.104 1.00 90.75 323 GLU A N 1
ATOM 2627 C CA . GLU A 1 323 ? 28.614 -7.074 -2.393 1.00 90.75 323 GLU A CA 1
ATOM 2628 C C . GLU A 1 323 ? 28.423 -8.431 -1.689 1.00 90.75 323 GLU A C 1
ATOM 2630 O O . GLU A 1 323 ? 28.632 -9.489 -2.282 1.00 90.75 323 GLU A O 1
ATOM 2635 N N . THR A 1 324 ? 27.985 -8.436 -0.427 1.00 89.44 324 THR A N 1
ATOM 2636 C CA . THR A 1 324 ? 27.712 -9.686 0.303 1.00 89.44 324 THR A CA 1
ATOM 2637 C C . THR A 1 324 ? 26.517 -10.429 -0.299 1.00 89.44 324 THR A C 1
ATOM 2639 O O . THR A 1 324 ? 26.562 -11.651 -0.440 1.00 89.44 324 THR A O 1
ATOM 2642 N N . VAL A 1 325 ? 25.456 -9.709 -0.678 1.00 91.50 325 VAL A N 1
ATOM 2643 C CA . VAL A 1 325 ? 24.253 -10.294 -1.285 1.00 91.50 325 VAL A CA 1
ATOM 2644 C C . VAL A 1 325 ? 24.577 -10.876 -2.663 1.00 91.50 325 VAL A C 1
ATOM 2646 O O . VAL A 1 325 ? 24.303 -12.051 -2.889 1.00 91.50 325 VAL A O 1
ATOM 2649 N N . THR A 1 326 ? 25.209 -10.124 -3.568 1.00 91.56 326 THR A N 1
ATOM 2650 C CA . THR A 1 326 ? 25.516 -10.574 -4.939 1.00 91.56 326 THR A CA 1
ATOM 2651 C C . THR A 1 326 ? 26.480 -11.759 -4.960 1.00 91.56 326 THR A C 1
ATOM 2653 O O . THR A 1 326 ? 26.223 -12.720 -5.684 1.00 91.56 326 THR A O 1
ATOM 2656 N N . ASN A 1 327 ? 27.504 -11.781 -4.096 1.00 90.62 327 ASN A N 1
ATOM 2657 C CA . ASN A 1 327 ? 28.368 -12.954 -3.911 1.00 90.62 327 ASN A CA 1
ATOM 2658 C C . ASN A 1 327 ? 27.575 -14.208 -3.483 1.00 90.62 327 ASN A C 1
ATOM 2660 O O . ASN A 1 327 ? 27.841 -15.313 -3.964 1.00 90.62 327 ASN A O 1
ATOM 2664 N N . VAL A 1 328 ? 26.581 -14.065 -2.597 1.00 90.69 328 VAL A N 1
ATOM 2665 C CA . VAL A 1 328 ? 25.721 -15.183 -2.168 1.00 90.69 328 VAL A CA 1
ATOM 2666 C C . VAL A 1 328 ? 24.731 -15.592 -3.265 1.00 90.69 328 VAL A C 1
ATOM 2668 O O . VAL A 1 328 ? 24.536 -16.790 -3.476 1.00 90.69 328 VAL A O 1
ATOM 2671 N N . LEU A 1 329 ? 24.149 -14.643 -4.004 1.00 91.56 329 LEU A N 1
ATOM 2672 C CA . LEU A 1 329 ? 23.289 -14.931 -5.157 1.00 91.56 329 LEU A CA 1
ATOM 2673 C C . LEU A 1 329 ? 24.060 -15.703 -6.236 1.00 91.56 329 LEU A C 1
ATOM 2675 O O . LEU A 1 329 ? 23.568 -16.720 -6.722 1.00 91.56 329 LEU A O 1
ATOM 2679 N N . GLN A 1 330 ? 25.285 -15.276 -6.558 1.00 91.69 330 GLN A N 1
ATOM 2680 C CA . GLN A 1 330 ? 26.126 -15.925 -7.563 1.00 91.69 330 GLN A CA 1
ATOM 2681 C C . GLN A 1 330 ? 26.552 -17.330 -7.130 1.00 91.69 330 GLN A C 1
ATOM 2683 O O . GLN A 1 330 ? 26.415 -18.286 -7.892 1.00 91.69 330 GLN A O 1
ATOM 2688 N N . LYS A 1 331 ? 27.004 -17.489 -5.881 1.00 90.75 331 LYS A N 1
ATOM 2689 C CA . LYS A 1 331 ? 27.400 -18.791 -5.320 1.00 90.75 331 LYS A CA 1
ATOM 2690 C C . LYS A 1 331 ? 26.268 -19.829 -5.337 1.00 90.75 331 LYS A C 1
ATOM 2692 O O . LYS A 1 331 ? 26.548 -21.023 -5.412 1.00 90.75 331 LYS A O 1
ATOM 2697 N N . ASN A 1 332 ? 25.013 -19.385 -5.254 1.00 88.00 332 ASN A N 1
ATOM 2698 C CA . ASN A 1 332 ? 23.824 -20.240 -5.317 1.00 88.00 332 ASN A CA 1
ATOM 2699 C C . ASN A 1 332 ? 23.199 -20.327 -6.726 1.00 88.00 332 ASN A C 1
ATOM 2701 O O . ASN A 1 332 ? 22.114 -20.887 -6.865 1.00 88.00 332 ASN A O 1
ATOM 2705 N N . SER A 1 333 ? 23.848 -19.780 -7.762 1.00 88.56 333 SER A N 1
ATOM 2706 C CA . SER A 1 333 ? 23.339 -19.716 -9.145 1.00 88.56 333 SER A CA 1
ATOM 2707 C C . SER A 1 333 ? 22.000 -18.972 -9.308 1.00 88.56 333 SER A C 1
ATOM 2709 O O . SER A 1 333 ? 21.245 -19.242 -10.236 1.00 88.56 333 SER A O 1
ATOM 2711 N N . ILE A 1 334 ? 21.701 -18.018 -8.417 1.00 89.44 334 ILE A N 1
ATOM 2712 C CA . ILE A 1 334 ? 20.498 -17.161 -8.458 1.00 89.44 334 ILE A CA 1
ATOM 2713 C C . ILE A 1 334 ? 20.737 -15.916 -9.341 1.00 89.44 334 ILE A C 1
ATOM 2715 O O . ILE A 1 334 ? 19.798 -15.298 -9.851 1.00 89.44 334 ILE A O 1
ATOM 2719 N N . ILE A 1 335 ? 22.000 -15.561 -9.571 1.00 89.44 335 ILE A N 1
ATOM 2720 C CA . ILE A 1 335 ? 22.415 -14.631 -10.621 1.00 89.44 335 ILE A CA 1
ATOM 2721 C C . ILE A 1 335 ? 23.697 -15.173 -11.259 1.00 89.44 335 ILE A C 1
ATOM 2723 O O . ILE A 1 335 ? 24.611 -15.593 -10.550 1.00 89.44 335 ILE A O 1
ATOM 2727 N N . ASP A 1 336 ? 23.763 -15.226 -12.585 1.00 89.38 336 ASP A N 1
ATOM 2728 C CA . ASP A 1 336 ? 25.005 -15.557 -13.286 1.00 89.38 336 ASP A CA 1
ATOM 2729 C C . ASP A 1 336 ? 25.898 -14.313 -13.449 1.00 89.38 336 ASP A C 1
ATOM 2731 O O . ASP A 1 336 ? 25.502 -13.183 -13.157 1.00 89.38 336 ASP A O 1
ATOM 2735 N N . GLN A 1 337 ? 27.150 -14.519 -13.870 1.00 90.38 337 GLN A N 1
ATOM 2736 C CA . GLN A 1 337 ? 28.111 -13.423 -14.035 1.00 90.38 337 GLN A CA 1
ATOM 2737 C C . GLN A 1 337 ? 27.682 -12.426 -15.123 1.00 90.38 337 GLN A C 1
ATOM 2739 O O . GLN A 1 337 ? 28.027 -11.255 -15.024 1.00 90.38 337 GLN A O 1
ATOM 2744 N N . GLU A 1 338 ? 26.946 -12.860 -16.148 1.00 91.00 338 GLU A N 1
ATOM 2745 C CA . GLU A 1 338 ? 26.490 -11.986 -17.234 1.00 91.00 338 GLU A CA 1
ATOM 2746 C C . GLU A 1 338 ? 25.370 -11.063 -16.743 1.00 91.00 338 GLU A C 1
ATOM 2748 O O . GLU A 1 338 ? 25.475 -9.845 -16.861 1.00 91.00 338 GLU A O 1
ATOM 2753 N N . SER A 1 339 ? 24.367 -11.628 -16.074 1.00 89.44 339 SER A N 1
ATOM 2754 C CA . SER A 1 339 ? 23.291 -10.902 -15.399 1.00 89.44 339 SER A CA 1
ATOM 2755 C C . SER A 1 339 ? 23.823 -9.923 -14.351 1.00 89.44 339 SER A C 1
ATOM 2757 O O . SER A 1 339 ? 23.320 -8.807 -14.262 1.00 89.44 339 SER A O 1
ATOM 2759 N N . LEU A 1 340 ? 24.852 -10.312 -13.586 1.00 90.12 340 LEU A N 1
ATOM 2760 C CA . LEU A 1 340 ? 25.497 -9.440 -12.599 1.00 90.12 340 LEU A CA 1
ATOM 2761 C C . LEU A 1 340 ? 26.296 -8.305 -13.262 1.00 90.12 340 LEU A C 1
ATOM 2763 O O . LEU A 1 340 ? 26.191 -7.168 -12.824 1.00 90.12 340 LEU A O 1
ATOM 2767 N N . ASN A 1 341 ? 27.034 -8.580 -14.344 1.00 91.06 341 ASN A N 1
ATOM 2768 C CA . ASN A 1 341 ? 27.734 -7.548 -15.126 1.00 91.06 341 ASN A CA 1
ATOM 2769 C C . ASN A 1 341 ? 26.769 -6.567 -15.820 1.00 91.06 341 ASN A C 1
ATOM 2771 O O . ASN A 1 341 ? 27.160 -5.447 -16.141 1.00 91.06 341 ASN A O 1
ATOM 2775 N N . ASN A 1 342 ? 25.533 -7.002 -16.078 1.00 91.56 342 ASN A N 1
ATOM 2776 C CA . ASN A 1 342 ? 24.458 -6.202 -16.662 1.00 91.56 342 ASN A CA 1
ATOM 2777 C C . ASN A 1 342 ? 23.615 -5.465 -15.597 1.00 91.56 342 ASN A C 1
ATOM 2779 O O . ASN A 1 342 ? 22.596 -4.858 -15.941 1.00 91.56 342 ASN A O 1
ATOM 2783 N N . MET A 1 343 ? 24.005 -5.505 -14.315 1.00 94.31 343 MET A N 1
ATOM 2784 C CA . MET A 1 343 ? 23.381 -4.674 -13.287 1.00 94.31 343 MET A CA 1
ATOM 2785 C C . MET A 1 343 ? 23.878 -3.226 -13.357 1.00 94.31 343 MET A C 1
ATOM 2787 O O . MET A 1 343 ? 25.051 -2.941 -13.589 1.00 94.31 343 MET A O 1
ATOM 2791 N N . HIS A 1 344 ? 22.967 -2.291 -13.114 1.00 95.62 344 HIS A N 1
ATOM 2792 C CA . HIS A 1 344 ? 23.227 -0.854 -13.114 1.00 95.62 344 HIS A CA 1
ATOM 2793 C C . HIS A 1 344 ? 23.673 -0.307 -11.747 1.00 95.62 344 HIS A C 1
ATOM 2795 O O . HIS A 1 344 ? 23.884 0.897 -11.611 1.00 95.62 344 HIS A O 1
ATOM 2801 N N . PHE A 1 345 ? 23.818 -1.178 -10.743 1.00 95.25 345 PHE A N 1
ATOM 2802 C CA . PHE A 1 345 ? 24.338 -0.861 -9.414 1.00 95.25 345 PHE A CA 1
ATOM 2803 C C . PHE A 1 345 ? 24.991 -2.092 -8.767 1.00 95.25 345 PHE A C 1
ATOM 2805 O O . PHE A 1 345 ? 24.465 -3.203 -8.851 1.00 95.25 345 PHE A O 1
ATOM 2812 N N . HIS A 1 346 ? 26.114 -1.880 -8.080 1.00 92.19 346 HIS A N 1
ATOM 2813 C CA . HIS A 1 346 ? 26.905 -2.931 -7.420 1.00 92.19 346 HIS A CA 1
ATOM 2814 C C . HIS A 1 346 ? 27.093 -2.688 -5.913 1.00 92.19 346 HIS A C 1
ATOM 2816 O O . HIS A 1 346 ? 27.519 -3.585 -5.187 1.00 92.19 346 HIS A O 1
ATOM 2822 N N . ASN A 1 347 ? 26.776 -1.479 -5.443 1.00 93.50 347 ASN A N 1
ATOM 2823 C CA . ASN A 1 347 ? 26.889 -1.023 -4.059 1.00 93.50 347 ASN A CA 1
ATOM 2824 C C . ASN A 1 347 ? 25.748 -0.049 -3.712 1.00 93.50 347 ASN A C 1
ATOM 2826 O O . ASN A 1 347 ? 24.998 0.403 -4.580 1.00 93.50 347 ASN A O 1
ATOM 2830 N N . GLU A 1 348 ? 25.622 0.270 -2.427 1.00 93.81 348 GLU A N 1
ATOM 2831 C CA . GLU A 1 348 ? 24.552 1.093 -1.859 1.00 93.81 348 GLU A CA 1
ATOM 2832 C C . GLU A 1 348 ? 24.545 2.521 -2.425 1.00 93.81 348 GLU A C 1
ATOM 2834 O O . GLU A 1 348 ? 23.475 3.092 -2.635 1.00 93.81 348 GLU A O 1
ATOM 2839 N N . LEU A 1 349 ? 25.723 3.076 -2.729 1.00 91.75 349 LEU A N 1
ATOM 2840 C CA . LEU A 1 349 ? 25.864 4.408 -3.315 1.00 91.75 349 LEU A CA 1
ATOM 2841 C C . LEU A 1 349 ? 25.417 4.440 -4.783 1.00 91.75 349 LEU A C 1
ATOM 2843 O O . LEU A 1 349 ? 24.688 5.347 -5.177 1.00 91.75 349 LEU A O 1
ATOM 2847 N N . GLU A 1 350 ? 25.800 3.446 -5.588 1.00 93.62 350 GLU A N 1
ATOM 2848 C CA . GLU A 1 350 ? 25.313 3.293 -6.965 1.00 93.62 350 GLU A CA 1
ATOM 2849 C C . GLU A 1 350 ? 23.798 3.069 -7.011 1.00 93.62 350 GLU A C 1
ATOM 2851 O O . GLU A 1 350 ? 23.121 3.643 -7.860 1.00 93.62 350 GLU A O 1
ATOM 2856 N N . PHE A 1 351 ? 23.242 2.295 -6.076 1.00 96.38 351 PHE A N 1
ATOM 2857 C CA . PHE A 1 351 ? 21.796 2.100 -5.954 1.00 96.38 351 PHE A CA 1
ATOM 2858 C C . PHE A 1 351 ? 21.075 3.409 -5.585 1.00 96.38 351 PHE A C 1
ATOM 2860 O O . PHE A 1 351 ? 20.075 3.777 -6.210 1.00 96.38 351 PHE A O 1
ATOM 2867 N N . PHE A 1 352 ? 21.616 4.159 -4.617 1.00 95.50 352 PHE A N 1
ATOM 2868 C CA . PHE A 1 352 ? 21.066 5.448 -4.201 1.00 95.50 352 PHE A CA 1
ATOM 2869 C C . PHE A 1 352 ? 21.130 6.492 -5.325 1.00 95.50 352 PHE A C 1
ATOM 2871 O O . PHE A 1 352 ? 20.107 7.065 -5.695 1.00 95.50 352 PHE A O 1
ATOM 2878 N N . MET A 1 353 ? 22.306 6.712 -5.914 1.00 92.75 353 MET A N 1
ATOM 2879 C CA . MET A 1 353 ? 22.501 7.707 -6.975 1.00 92.75 353 MET A CA 1
ATOM 2880 C C . MET A 1 353 ? 21.866 7.280 -8.305 1.00 92.75 353 MET A C 1
ATOM 2882 O O . MET A 1 353 ? 21.445 8.132 -9.083 1.00 92.75 353 MET A O 1
ATOM 2886 N N . GLY A 1 354 ? 21.769 5.976 -8.572 1.00 93.50 354 GLY A N 1
ATOM 2887 C CA . GLY A 1 354 ? 21.182 5.424 -9.789 1.00 93.50 354 GLY A CA 1
ATOM 2888 C C . GLY A 1 354 ? 19.653 5.441 -9.808 1.00 93.50 354 GLY A C 1
ATOM 2889 O O . GLY A 1 354 ? 19.082 5.655 -10.876 1.00 93.50 354 GLY A O 1
ATOM 2890 N N . ILE A 1 355 ? 18.988 5.247 -8.663 1.00 96.31 355 ILE A N 1
ATOM 2891 C CA . ILE A 1 355 ? 17.521 5.114 -8.589 1.00 96.31 355 ILE A CA 1
ATOM 2892 C C . ILE A 1 355 ? 16.909 6.162 -7.653 1.00 96.31 355 ILE A C 1
ATOM 2894 O O . ILE A 1 355 ? 16.163 7.031 -8.114 1.00 96.31 355 ILE A O 1
ATOM 2898 N N . LEU A 1 356 ? 17.237 6.102 -6.357 1.00 97.44 356 LEU A N 1
ATOM 2899 C CA . LEU A 1 356 ? 16.587 6.896 -5.303 1.00 97.44 356 LEU A CA 1
ATOM 2900 C C . LEU A 1 356 ? 16.730 8.407 -5.514 1.00 97.44 356 LEU A C 1
ATOM 2902 O O . LEU A 1 356 ? 15.754 9.140 -5.378 1.00 97.44 356 LEU A O 1
ATOM 2906 N N . TYR A 1 357 ? 17.925 8.876 -5.877 1.00 95.94 357 TYR A N 1
ATOM 2907 C CA . TYR A 1 357 ? 18.220 10.293 -6.100 1.00 95.94 357 TYR A CA 1
ATOM 2908 C C . TYR A 1 357 ? 17.282 10.931 -7.137 1.00 95.94 357 TYR A C 1
ATOM 2910 O O . TYR A 1 357 ? 16.777 12.033 -6.914 1.00 95.94 357 TYR A O 1
ATOM 2918 N N . TYR A 1 358 ? 17.006 10.232 -8.242 1.00 97.25 358 TYR A N 1
ATOM 2919 C CA . TYR A 1 358 ? 16.151 10.744 -9.314 1.00 97.25 358 TYR A CA 1
ATOM 2920 C C . TYR A 1 358 ? 14.668 10.738 -8.930 1.00 97.25 358 TYR A C 1
ATOM 2922 O O . TYR A 1 358 ? 13.983 11.728 -9.176 1.00 97.25 358 TYR A O 1
ATOM 2930 N N . ASP A 1 359 ? 14.179 9.695 -8.253 1.00 98.56 359 ASP A N 1
ATOM 2931 C CA . ASP A 1 359 ? 12.802 9.686 -7.739 1.00 98.56 359 ASP A CA 1
ATOM 2932 C C . ASP A 1 359 ? 12.590 10.786 -6.682 1.00 98.56 359 ASP A C 1
ATOM 2934 O O . ASP A 1 359 ? 11.597 11.510 -6.732 1.00 98.56 359 ASP A O 1
ATOM 2938 N N . LEU A 1 360 ? 13.554 10.996 -5.779 1.00 98.50 360 LEU A N 1
ATOM 2939 C CA . LEU A 1 360 ? 13.514 12.070 -4.780 1.00 98.50 360 LEU A CA 1
ATOM 2940 C C . LEU A 1 360 ? 13.571 13.468 -5.413 1.00 98.50 360 LEU A C 1
ATOM 2942 O O . LEU A 1 360 ? 12.811 14.351 -5.013 1.00 98.50 360 LEU A O 1
ATOM 2946 N N . LYS A 1 361 ? 14.420 13.678 -6.431 1.00 97.25 361 LYS A N 1
ATOM 2947 C CA . LYS A 1 361 ? 14.435 14.923 -7.220 1.00 97.25 361 LYS A CA 1
ATOM 2948 C C . LYS A 1 361 ? 13.110 15.160 -7.939 1.00 97.25 361 LYS A C 1
ATOM 2950 O O . LYS A 1 361 ? 12.622 16.289 -7.929 1.00 97.25 361 LYS A O 1
ATOM 2955 N N . TYR A 1 362 ? 12.508 14.115 -8.507 1.00 98.12 362 TYR A N 1
ATOM 2956 C CA . TYR A 1 362 ? 11.191 14.206 -9.124 1.00 98.12 362 TYR A CA 1
ATOM 2957 C C . TYR A 1 362 ? 10.115 14.608 -8.105 1.00 98.12 362 TYR A C 1
ATOM 2959 O O . TYR A 1 362 ? 9.375 15.553 -8.368 1.00 98.12 362 TYR A O 1
ATOM 2967 N N . ILE A 1 363 ? 10.066 13.968 -6.930 1.00 98.50 363 ILE A N 1
ATOM 2968 C CA . ILE A 1 363 ? 9.096 14.274 -5.863 1.00 98.50 363 ILE A CA 1
ATOM 2969 C C . ILE A 1 363 ? 9.232 15.729 -5.399 1.00 98.50 363 ILE A C 1
ATOM 2971 O O . ILE A 1 363 ? 8.241 16.458 -5.410 1.00 98.50 363 ILE A O 1
ATOM 2975 N N . MET A 1 364 ? 10.450 16.181 -5.076 1.00 98.00 364 MET A N 1
ATOM 2976 C CA . MET A 1 364 ? 10.709 17.575 -4.683 1.00 98.00 364 MET A CA 1
ATOM 2977 C C . MET A 1 364 ? 10.265 18.581 -5.757 1.00 98.00 364 MET A C 1
ATOM 2979 O O . MET A 1 364 ? 9.703 19.619 -5.427 1.00 98.00 364 MET A O 1
ATOM 2983 N N . GLY A 1 365 ? 10.464 18.268 -7.042 1.00 96.12 365 GLY A N 1
ATOM 2984 C CA . GLY A 1 365 ? 10.039 19.131 -8.148 1.00 96.12 365 GLY A CA 1
ATOM 2985 C C . GLY A 1 365 ? 8.543 19.078 -8.492 1.00 96.12 365 GLY A C 1
ATOM 2986 O O . GLY A 1 365 ? 8.041 20.019 -9.104 1.00 96.12 365 GLY A O 1
ATOM 2987 N N . ASN A 1 366 ? 7.827 18.000 -8.138 1.00 96.62 366 ASN A N 1
ATOM 2988 C CA . ASN A 1 366 ? 6.506 17.693 -8.710 1.00 96.62 366 ASN A CA 1
ATOM 2989 C C . ASN A 1 366 ? 5.387 17.377 -7.696 1.00 96.62 366 ASN A C 1
ATOM 2991 O O . ASN A 1 366 ? 4.244 17.204 -8.126 1.00 96.62 366 ASN A O 1
ATOM 2995 N N . TRP A 1 367 ? 5.633 17.344 -6.379 1.00 98.00 367 TRP A N 1
ATOM 2996 C CA . TRP A 1 367 ? 4.556 17.171 -5.378 1.00 98.00 367 TRP A CA 1
ATOM 2997 C C . TRP A 1 367 ? 3.486 18.276 -5.490 1.00 98.00 367 TRP A C 1
ATOM 2999 O O . TRP A 1 367 ? 2.280 18.043 -5.349 1.00 98.00 367 TRP A O 1
ATOM 3009 N N . ASN A 1 368 ? 3.918 19.496 -5.828 1.00 96.88 368 ASN A N 1
ATOM 3010 C CA . ASN A 1 368 ? 3.043 20.652 -6.005 1.00 96.88 368 ASN A CA 1
ATOM 3011 C C . ASN A 1 368 ? 2.351 20.709 -7.386 1.00 96.88 368 ASN A C 1
ATOM 3013 O O . ASN A 1 368 ? 1.419 21.493 -7.542 1.00 96.88 368 ASN A O 1
ATOM 3017 N N . GLN A 1 369 ? 2.633 19.792 -8.321 1.00 97.19 369 GLN A N 1
ATOM 3018 C CA . GLN A 1 369 ? 1.930 19.678 -9.613 1.00 97.19 369 GLN A CA 1
ATOM 3019 C C . GLN A 1 369 ? 0.713 18.740 -9.547 1.00 97.19 369 GLN A C 1
ATOM 3021 O O . GLN A 1 369 ? 0.704 17.788 -8.767 1.00 97.19 369 GLN A O 1
ATOM 3026 N N . ASP A 1 370 ? -0.333 19.004 -10.332 1.00 98.25 370 ASP A N 1
ATOM 3027 C CA . ASP A 1 370 ? -1.507 18.119 -10.390 1.00 98.25 370 ASP A CA 1
ATOM 3028 C C . ASP A 1 370 ? -1.170 16.831 -11.159 1.00 98.25 370 ASP A C 1
ATOM 3030 O O . ASP A 1 370 ? -0.690 16.879 -12.300 1.00 98.25 370 ASP A O 1
ATOM 3034 N N . SER A 1 371 ? -1.471 15.682 -10.555 1.00 98.31 371 SER A N 1
ATOM 3035 C CA . SER A 1 371 ? -1.353 14.344 -11.149 1.00 98.31 371 SER A CA 1
ATOM 3036 C C . SER A 1 371 ? -2.726 13.692 -11.239 1.00 98.31 371 SER A C 1
ATOM 3038 O O . SER A 1 371 ? -3.694 14.254 -10.743 1.00 98.31 371 SER A O 1
ATOM 3040 N N . PHE A 1 372 ? -2.826 12.523 -11.866 1.00 98.81 372 PHE A N 1
ATOM 3041 C CA . PHE A 1 372 ? -3.970 11.639 -11.652 1.00 98.81 372 PHE A CA 1
ATOM 3042 C C . PHE A 1 372 ? -3.886 10.954 -10.274 1.00 98.81 372 PHE A C 1
ATOM 3044 O O . PHE A 1 372 ? -2.806 10.910 -9.670 1.00 98.81 372 PHE A O 1
ATOM 3051 N N . ASP A 1 373 ? -5.022 10.448 -9.791 1.00 98.69 373 ASP A N 1
ATOM 3052 C CA . ASP A 1 373 ? -5.148 9.615 -8.593 1.00 98.69 373 ASP A CA 1
ATOM 3053 C C . ASP A 1 373 ? -4.612 8.188 -8.812 1.00 98.69 373 ASP A C 1
ATOM 3055 O O . ASP A 1 373 ? -4.360 7.758 -9.940 1.00 98.69 373 ASP A O 1
ATOM 3059 N N . LEU A 1 374 ? -4.484 7.420 -7.721 1.00 98.56 374 LEU A N 1
ATOM 3060 C CA . LEU A 1 374 ? -4.133 5.991 -7.756 1.00 98.56 374 LEU A CA 1
ATOM 3061 C C . LEU A 1 374 ? -5.128 5.123 -8.553 1.00 98.56 374 LEU A C 1
ATOM 3063 O O . LEU A 1 374 ? -4.825 3.982 -8.897 1.00 98.56 374 LEU A O 1
ATOM 3067 N N . TRP A 1 375 ? -6.309 5.677 -8.834 1.00 98.56 375 TRP A N 1
ATOM 3068 C CA . TRP A 1 375 ? -7.381 5.088 -9.631 1.00 98.56 375 TRP A CA 1
ATOM 3069 C C . TRP A 1 375 ? -7.355 5.504 -11.108 1.00 98.56 375 TRP A C 1
ATOM 3071 O O . TRP A 1 375 ? -8.163 5.002 -11.882 1.00 98.56 375 TRP A O 1
ATOM 3081 N N . GLU A 1 376 ? -6.395 6.345 -11.507 1.00 98.06 376 GLU A N 1
ATOM 3082 C CA . GLU A 1 376 ? -6.081 6.717 -12.895 1.00 98.06 376 GLU A CA 1
ATOM 3083 C C . GLU A 1 376 ? -7.154 7.567 -13.614 1.00 98.06 376 GLU A C 1
ATOM 3085 O O . GLU A 1 376 ? -7.167 7.671 -14.843 1.00 98.06 376 GLU A O 1
ATOM 3090 N N . GLU A 1 377 ? -8.036 8.221 -12.854 1.00 97.88 377 GLU A N 1
ATOM 3091 C CA . GLU A 1 377 ? -9.295 8.816 -13.324 1.00 97.88 377 GLU A CA 1
ATOM 3092 C C . GLU A 1 377 ? -9.356 10.341 -13.194 1.00 97.88 377 GLU A C 1
ATOM 3094 O O . GLU A 1 377 ? -9.834 11.032 -14.099 1.00 97.88 377 GLU A O 1
ATOM 3099 N N . VAL A 1 378 ? -8.908 10.879 -12.059 1.00 98.12 378 VAL A N 1
ATOM 3100 C CA . VAL A 1 378 ? -9.120 12.277 -11.674 1.00 98.12 378 VAL A CA 1
ATOM 3101 C C . VAL A 1 378 ? -7.788 12.994 -11.602 1.00 98.12 378 VAL A C 1
ATOM 3103 O O . VAL A 1 378 ? -6.970 12.664 -10.757 1.00 98.12 378 VAL A O 1
ATOM 3106 N N . LYS A 1 379 ? -7.592 14.029 -12.426 1.00 98.44 379 LYS A N 1
ATOM 3107 C CA . LYS A 1 379 ? -6.403 14.883 -12.339 1.00 98.44 379 LYS A CA 1
ATOM 3108 C C . LYS A 1 379 ? -6.588 16.018 -11.325 1.00 98.44 379 LYS A C 1
ATOM 3110 O O . LYS A 1 379 ? -7.317 16.964 -11.630 1.00 98.44 379 LYS A O 1
ATOM 3115 N N . ALA A 1 380 ? -5.962 15.931 -10.149 1.00 98.31 380 ALA A N 1
ATOM 3116 C CA . ALA A 1 380 ? -6.087 16.920 -9.074 1.00 98.31 380 ALA A CA 1
ATOM 3117 C C . ALA A 1 380 ? -4.960 16.811 -8.009 1.00 98.31 380 ALA A C 1
ATOM 3119 O O . ALA A 1 380 ? -3.797 16.532 -8.313 1.00 98.31 380 ALA A O 1
ATOM 3120 N N . LYS A 1 381 ? -5.335 17.065 -6.744 1.00 98.44 381 LYS A N 1
ATOM 3121 C CA . LYS A 1 381 ? -4.575 16.807 -5.518 1.00 98.44 381 LYS A CA 1
ATOM 3122 C C . LYS A 1 381 ? -5.241 15.698 -4.721 1.00 98.44 381 LYS A C 1
ATOM 3124 O O . LYS A 1 381 ? -6.451 15.752 -4.499 1.00 98.44 381 LYS A O 1
ATOM 3129 N N . HIS A 1 382 ? -4.428 14.732 -4.308 1.00 98.81 382 HIS A N 1
ATOM 3130 C CA . HIS A 1 382 ? -4.854 13.452 -3.758 1.00 98.81 382 HIS A CA 1
ATOM 3131 C C . HIS A 1 382 ? -4.089 13.181 -2.465 1.00 98.81 382 HIS A C 1
ATOM 3133 O O . HIS A 1 382 ? -2.853 13.229 -2.450 1.00 98.81 382 HIS A O 1
ATOM 3139 N N . PHE A 1 383 ? -4.822 12.923 -1.387 1.00 98.88 383 PHE A N 1
ATOM 3140 C CA . PHE A 1 383 ? -4.274 12.648 -0.066 1.00 98.88 383 PHE A CA 1
ATOM 3141 C C . PHE A 1 383 ? -3.309 11.458 -0.099 1.00 98.88 383 PHE A C 1
ATOM 3143 O O . PHE A 1 383 ? -2.196 11.582 0.413 1.00 98.88 383 PHE A O 1
ATOM 3150 N N . PHE A 1 384 ? -3.678 10.366 -0.779 1.00 98.88 384 PHE A N 1
ATOM 3151 C CA . PHE A 1 384 ? -2.820 9.202 -1.004 1.00 98.88 384 PHE A CA 1
ATOM 3152 C C . PHE A 1 384 ? -1.458 9.602 -1.584 1.00 98.88 384 PHE A C 1
ATOM 3154 O O . PHE A 1 384 ? -0.415 9.315 -0.992 1.00 98.88 384 PHE A O 1
ATOM 3161 N N . THR A 1 385 ? -1.474 10.314 -2.716 1.00 98.94 385 THR A N 1
ATOM 3162 C CA . THR A 1 385 ? -0.274 10.740 -3.448 1.00 98.94 385 THR A CA 1
ATOM 3163 C C . THR A 1 385 ? 0.605 11.653 -2.596 1.00 98.94 385 THR A C 1
ATOM 3165 O O . THR A 1 385 ? 1.817 11.448 -2.530 1.00 98.94 385 THR A O 1
ATOM 3168 N N . SER A 1 386 ? 0.008 12.622 -1.894 1.00 98.88 386 SER A N 1
ATOM 3169 C CA . SER A 1 386 ? 0.740 13.502 -0.979 1.00 98.88 386 SER A CA 1
ATOM 3170 C C . SER A 1 386 ? 1.355 12.741 0.203 1.00 98.88 386 SER A C 1
ATOM 3172 O O . SER A 1 386 ? 2.503 13.005 0.554 1.00 98.88 386 SER A O 1
ATOM 3174 N N . LEU A 1 387 ? 0.646 11.770 0.790 1.00 98.81 387 LEU A N 1
ATOM 3175 C CA . LEU A 1 387 ? 1.123 11.027 1.958 1.00 98.81 387 LEU A CA 1
ATOM 3176 C C . LEU A 1 387 ? 2.317 10.122 1.621 1.00 98.81 387 LEU A C 1
ATOM 3178 O O . LEU A 1 387 ? 3.312 10.118 2.351 1.00 98.81 387 LEU A O 1
ATOM 3182 N N . VAL A 1 388 ? 2.270 9.398 0.493 1.00 98.81 388 VAL A N 1
ATOM 3183 C CA . VAL A 1 388 ? 3.405 8.558 0.063 1.00 98.81 388 VAL A CA 1
ATOM 3184 C C . VAL A 1 388 ? 4.623 9.402 -0.324 1.00 98.81 388 VAL A C 1
ATOM 3186 O O . VAL A 1 388 ? 5.747 9.038 0.020 1.00 98.81 388 VAL A O 1
ATOM 3189 N N . GLN A 1 389 ? 4.421 10.568 -0.949 1.00 98.88 389 GLN A N 1
ATOM 3190 C CA . GLN A 1 389 ? 5.493 11.532 -1.233 1.00 98.88 389 GLN A CA 1
ATOM 3191 C C . GLN A 1 389 ? 6.139 12.057 0.056 1.00 98.88 389 GLN A C 1
ATOM 3193 O O . GLN A 1 389 ? 7.364 12.040 0.179 1.00 98.88 389 GLN A O 1
ATOM 3198 N N . LEU A 1 390 ? 5.330 12.444 1.047 1.00 98.56 390 LEU A N 1
ATOM 3199 C CA . LEU A 1 390 ? 5.807 12.911 2.349 1.00 98.56 390 LEU A CA 1
ATOM 3200 C C . LEU A 1 390 ? 6.637 11.830 3.064 1.00 98.56 390 LEU A C 1
ATOM 3202 O O . LEU A 1 390 ? 7.694 12.121 3.631 1.00 98.56 390 LEU A O 1
ATOM 3206 N N . LYS A 1 391 ? 6.204 10.564 2.985 1.00 97.50 391 LYS A N 1
ATOM 3207 C CA . LYS A 1 391 ? 6.938 9.429 3.558 1.00 97.50 391 LYS A CA 1
ATOM 3208 C C . LYS A 1 391 ? 8.269 9.188 2.852 1.00 97.50 391 LYS A C 1
ATOM 3210 O O . LYS A 1 391 ? 9.279 9.021 3.534 1.00 97.50 391 LYS A O 1
ATOM 3215 N N . ALA A 1 392 ? 8.287 9.210 1.519 1.00 98.12 392 ALA A N 1
ATOM 3216 C CA . ALA A 1 392 ? 9.503 9.054 0.724 1.00 98.12 392 ALA A CA 1
ATOM 3217 C C . ALA A 1 392 ? 10.566 10.108 1.089 1.00 98.12 392 ALA A C 1
ATOM 3219 O O . ALA A 1 392 ? 11.731 9.759 1.296 1.00 98.12 392 ALA A O 1
ATOM 3220 N N . LEU A 1 393 ? 10.157 11.372 1.269 1.00 97.88 393 LEU A N 1
ATOM 3221 C CA . LEU A 1 393 ? 11.036 12.444 1.748 1.00 97.88 393 LEU A CA 1
ATOM 3222 C C . LEU A 1 393 ? 11.549 12.168 3.175 1.00 97.88 393 LEU A C 1
ATOM 3224 O O . LEU A 1 393 ? 12.760 12.171 3.389 1.00 97.88 393 LEU A O 1
ATOM 3228 N N . LYS A 1 394 ? 10.674 11.842 4.142 1.00 94.81 394 LYS A N 1
ATOM 3229 C CA . LYS A 1 394 ? 11.088 11.561 5.537 1.00 94.81 394 LYS A CA 1
ATOM 3230 C C . LYS A 1 394 ? 12.048 10.374 5.651 1.00 94.81 394 LYS A C 1
ATOM 3232 O O . LYS A 1 394 ? 12.979 10.420 6.455 1.00 94.81 394 LYS A O 1
ATOM 3237 N N . MET A 1 395 ? 11.845 9.327 4.849 1.00 94.12 395 MET A N 1
ATOM 3238 C CA . MET A 1 395 ? 12.747 8.172 4.796 1.00 94.12 395 MET A CA 1
ATOM 3239 C C . MET A 1 395 ? 14.122 8.560 4.242 1.00 94.12 395 MET A C 1
ATOM 3241 O O . MET A 1 395 ? 15.128 8.144 4.808 1.00 94.12 395 MET A O 1
ATOM 3245 N N . ALA A 1 396 ? 14.187 9.405 3.208 1.00 94.69 396 ALA A N 1
ATOM 3246 C CA . ALA A 1 396 ? 15.454 9.897 2.667 1.00 94.69 396 ALA A CA 1
ATOM 3247 C C . ALA A 1 396 ? 16.216 10.814 3.637 1.00 94.69 396 ALA A C 1
ATOM 3249 O O . ALA A 1 396 ? 17.426 10.655 3.784 1.00 94.69 396 ALA A O 1
ATOM 3250 N N . ILE A 1 397 ? 15.515 11.714 4.340 1.00 93.31 397 ILE A N 1
ATOM 3251 C CA . ILE A 1 397 ? 16.091 12.548 5.410 1.00 93.31 397 ILE A CA 1
ATOM 3252 C C . ILE A 1 397 ? 16.745 11.645 6.467 1.00 93.31 397 ILE A C 1
ATOM 3254 O O . ILE A 1 397 ? 17.948 11.740 6.701 1.00 93.31 397 ILE A O 1
ATOM 3258 N N . SER A 1 398 ? 15.985 10.695 7.024 1.00 90.19 398 SER A N 1
ATOM 3259 C CA . SER A 1 398 ? 16.468 9.762 8.053 1.00 90.19 398 SER A CA 1
ATOM 3260 C C . SER A 1 398 ? 17.628 8.875 7.568 1.00 90.19 398 SER A C 1
ATOM 3262 O O . SER A 1 398 ? 18.566 8.617 8.323 1.00 90.19 398 SER A O 1
ATOM 3264 N N . PHE A 1 399 ? 17.608 8.436 6.306 1.00 89.69 399 PHE A N 1
ATOM 3265 C CA . PHE A 1 399 ? 18.672 7.622 5.710 1.00 89.69 399 PHE A CA 1
ATOM 3266 C C . PHE A 1 399 ? 20.003 8.387 5.578 1.00 89.69 399 PHE A C 1
ATOM 3268 O O . PHE A 1 399 ? 21.068 7.813 5.809 1.00 89.69 399 PHE A O 1
ATOM 3275 N N . ILE A 1 400 ? 19.951 9.686 5.259 1.00 89.81 400 ILE A N 1
ATOM 3276 C CA . ILE A 1 400 ? 21.140 10.549 5.175 1.00 89.81 400 ILE A CA 1
ATOM 3277 C C . ILE A 1 400 ? 21.640 10.935 6.575 1.00 89.81 400 ILE A C 1
ATOM 3279 O O . ILE A 1 400 ? 22.829 10.820 6.856 1.00 89.81 400 ILE A O 1
ATOM 3283 N N . GLU A 1 401 ? 20.746 11.347 7.479 1.00 88.25 401 GLU A N 1
ATOM 3284 C CA . GLU A 1 401 ? 21.100 11.807 8.836 1.00 88.25 401 GLU A CA 1
ATOM 3285 C C . GLU A 1 401 ? 21.805 10.750 9.685 1.00 88.25 401 GLU A C 1
ATOM 3287 O O . GLU A 1 401 ? 22.659 11.079 10.509 1.00 88.25 401 GLU A O 1
ATOM 3292 N N . ASN A 1 402 ? 21.445 9.483 9.483 1.00 85.12 402 ASN A N 1
ATOM 3293 C CA . ASN A 1 402 ? 22.024 8.351 10.197 1.00 85.12 402 ASN A CA 1
ATOM 3294 C C . ASN A 1 402 ? 23.213 7.709 9.455 1.00 85.12 402 ASN A C 1
ATOM 3296 O O . ASN A 1 402 ? 23.704 6.677 9.912 1.00 85.12 402 ASN A O 1
ATOM 3300 N N . ASP A 1 403 ? 23.656 8.305 8.334 1.00 83.38 403 ASP A N 1
ATOM 3301 C CA . ASP A 1 403 ? 24.744 7.840 7.455 1.00 83.38 403 ASP A CA 1
ATOM 3302 C C . ASP A 1 403 ? 24.703 6.321 7.229 1.00 83.38 403 ASP A C 1
ATOM 3304 O O . ASP A 1 403 ? 25.636 5.567 7.526 1.00 83.38 403 ASP A O 1
ATOM 3308 N N . VAL A 1 404 ? 23.543 5.842 6.775 1.00 80.06 404 VAL A N 1
ATOM 3309 C CA . VAL A 1 404 ? 23.272 4.408 6.669 1.00 80.06 404 VAL A CA 1
ATOM 3310 C C . VAL A 1 404 ? 24.247 3.791 5.655 1.00 80.06 404 VAL A C 1
ATOM 3312 O O . VAL A 1 404 ? 24.365 4.245 4.521 1.00 80.06 404 VAL A O 1
ATOM 3315 N N . PHE A 1 405 ? 24.973 2.757 6.095 1.00 83.38 405 PHE A N 1
ATOM 3316 C CA . PHE A 1 405 ? 26.133 2.133 5.426 1.00 83.38 405 PHE A CA 1
ATOM 3317 C C . PHE A 1 405 ? 27.430 2.961 5.313 1.00 83.38 405 PHE A C 1
ATOM 3319 O O . PHE A 1 405 ? 28.422 2.410 4.840 1.00 83.38 405 PHE A O 1
ATOM 3326 N N . GLY A 1 406 ? 27.482 4.213 5.777 1.00 84.00 406 GLY A N 1
ATOM 3327 C CA . GLY A 1 406 ? 28.688 5.054 5.710 1.00 84.00 406 GLY A CA 1
ATOM 3328 C C . GLY A 1 406 ? 28.872 5.839 4.403 1.00 84.00 406 GLY A C 1
ATOM 3329 O O . GLY A 1 406 ? 29.892 6.502 4.217 1.00 84.00 406 GLY A O 1
ATOM 3330 N N . ILE A 1 407 ? 27.923 5.731 3.464 1.00 83.75 407 ILE A N 1
ATOM 3331 C CA . ILE A 1 407 ? 28.131 6.135 2.063 1.00 83.75 407 ILE A CA 1
ATOM 3332 C C . ILE A 1 407 ? 28.170 7.649 1.827 1.00 83.75 407 ILE A C 1
ATOM 3334 O O . ILE A 1 407 ? 28.553 8.071 0.736 1.00 83.75 407 ILE A O 1
ATOM 3338 N N . PHE A 1 408 ? 27.779 8.470 2.805 1.00 80.25 408 PHE A N 1
ATOM 3339 C CA . PHE A 1 408 ? 27.765 9.925 2.653 1.00 80.25 408 PHE A CA 1
ATOM 3340 C C . PHE A 1 408 ? 29.015 10.586 3.244 1.00 80.25 408 PHE A C 1
ATOM 3342 O O . PHE A 1 408 ? 29.530 11.542 2.661 1.00 80.25 408 PHE A O 1
ATOM 3349 N N . ASN A 1 409 ? 29.565 10.043 4.337 1.00 69.56 409 ASN A N 1
ATOM 3350 C CA . ASN A 1 409 ? 30.816 10.538 4.925 1.00 69.56 409 ASN A CA 1
ATOM 3351 C C . ASN A 1 409 ? 32.010 10.457 3.950 1.00 69.56 409 ASN A C 1
ATOM 3353 O O . ASN A 1 409 ? 32.851 11.360 3.932 1.00 69.56 409 ASN A O 1
ATOM 3357 N N . ASP A 1 410 ? 32.069 9.435 3.093 1.00 60.81 410 ASP A N 1
ATOM 3358 C CA . ASP A 1 410 ? 33.132 9.291 2.084 1.00 60.81 410 ASP A CA 1
ATOM 3359 C C . ASP A 1 410 ? 33.038 10.329 0.942 1.00 60.81 410 ASP A C 1
ATOM 3361 O O . ASP A 1 410 ? 34.049 10.632 0.304 1.00 60.81 410 ASP A O 1
ATOM 3365 N N . LEU A 1 411 ? 31.857 10.916 0.693 1.00 67.31 411 LEU A N 1
ATOM 3366 C CA . LEU A 1 411 ? 31.650 11.929 -0.356 1.00 67.31 411 LEU A CA 1
ATOM 3367 C C . LEU A 1 411 ? 32.084 13.327 0.098 1.00 67.31 411 LEU A C 1
ATOM 3369 O O . LEU A 1 411 ? 32.765 14.031 -0.646 1.00 67.31 411 LEU A O 1
ATOM 3373 N N . ASP A 1 412 ? 31.745 13.714 1.331 1.00 58.59 412 ASP A N 1
ATOM 3374 C CA . ASP A 1 412 ? 32.123 15.024 1.880 1.00 58.59 412 ASP A CA 1
ATOM 3375 C C . ASP A 1 412 ? 33.618 15.083 2.274 1.00 58.59 412 ASP A C 1
ATOM 3377 O O . ASP A 1 412 ? 34.218 16.162 2.292 1.00 58.59 412 ASP A O 1
ATOM 3381 N N . THR A 1 413 ? 34.256 13.940 2.569 1.00 54.00 413 THR A N 1
ATOM 3382 C CA . THR A 1 413 ? 35.675 13.885 2.985 1.00 54.00 413 THR A CA 1
ATOM 3383 C C . THR A 1 413 ? 36.672 13.716 1.836 1.00 54.00 413 THR A C 1
ATOM 3385 O O . THR A 1 413 ? 37.815 14.174 1.955 1.00 54.00 413 THR A O 1
ATOM 3388 N N . HIS A 1 414 ? 36.272 13.118 0.710 1.00 47.84 414 HIS A N 1
ATOM 3389 C CA . HIS A 1 414 ? 37.135 12.930 -0.455 1.00 47.84 414 HIS A CA 1
ATOM 3390 C C . HIS A 1 414 ? 36.644 13.715 -1.676 1.00 47.84 414 HIS A C 1
ATOM 3392 O O . HIS A 1 414 ? 35.586 13.439 -2.230 1.00 47.84 414 HIS A O 1
ATOM 3398 N N . HIS A 1 415 ? 37.489 14.612 -2.203 1.00 46.88 415 HIS A N 1
ATOM 3399 C CA . HIS A 1 415 ? 37.345 15.163 -3.560 1.00 46.88 415 HIS A CA 1
ATOM 3400 C C . HIS A 1 415 ? 37.584 14.071 -4.631 1.00 46.88 415 HIS A C 1
ATOM 3402 O O . HIS A 1 415 ? 38.581 14.087 -5.357 1.00 46.88 415 HIS A O 1
ATOM 3408 N N . ASN A 1 416 ? 36.677 13.097 -4.725 1.00 48.94 416 ASN A N 1
ATOM 3409 C CA . ASN A 1 416 ? 36.627 12.109 -5.798 1.00 48.94 416 ASN A CA 1
ATOM 3410 C C . ASN A 1 416 ? 35.990 12.768 -7.031 1.00 48.94 416 ASN A C 1
ATOM 3412 O O . ASN A 1 416 ? 34.773 12.829 -7.175 1.00 48.94 416 ASN A O 1
ATOM 3416 N N . ASN A 1 417 ? 36.854 13.299 -7.903 1.00 50.06 417 ASN A N 1
ATOM 3417 C CA . ASN A 1 417 ? 36.581 14.356 -8.895 1.00 50.06 417 ASN A CA 1
ATOM 3418 C C . ASN A 1 417 ? 35.595 14.038 -10.053 1.00 50.06 417 ASN A C 1
ATOM 3420 O O . ASN A 1 417 ? 35.690 14.673 -11.100 1.00 50.06 417 ASN A O 1
ATOM 3424 N N . ASN A 1 418 ? 34.665 13.089 -9.900 1.00 55.59 418 ASN A N 1
ATOM 3425 C CA . ASN A 1 418 ? 33.708 12.681 -10.940 1.00 55.59 418 ASN A CA 1
ATOM 3426 C C . ASN A 1 418 ? 32.219 12.802 -10.550 1.00 55.59 418 ASN A C 1
ATOM 3428 O O . ASN A 1 418 ? 31.380 12.713 -11.442 1.00 55.59 418 ASN A O 1
ATOM 3432 N N . ILE A 1 419 ? 31.861 13.005 -9.272 1.00 61.09 419 ILE A N 1
ATOM 3433 C CA . ILE A 1 419 ? 30.455 13.136 -8.835 1.00 61.09 419 ILE A CA 1
ATOM 3434 C C . ILE A 1 419 ? 30.254 14.499 -8.164 1.00 61.09 419 ILE A C 1
ATOM 3436 O O . ILE A 1 419 ? 30.780 14.753 -7.086 1.00 61.09 419 ILE A O 1
ATOM 3440 N N . ASN A 1 420 ? 29.477 15.380 -8.798 1.00 68.44 420 ASN A N 1
ATOM 3441 C CA . ASN A 1 420 ? 29.151 16.710 -8.274 1.00 68.44 420 ASN A CA 1
ATOM 3442 C C . ASN A 1 420 ? 27.867 16.671 -7.422 1.00 68.44 420 ASN A C 1
ATOM 3444 O O . ASN A 1 420 ? 26.842 17.237 -7.802 1.00 68.44 420 ASN A O 1
ATOM 3448 N N . PHE A 1 421 ? 27.914 15.956 -6.297 1.00 83.31 421 PHE A N 1
ATOM 3449 C CA . PHE A 1 421 ? 26.805 15.823 -5.348 1.00 83.31 421 PHE A CA 1
ATOM 3450 C C . PHE A 1 421 ? 27.221 16.375 -3.983 1.00 83.31 421 PHE A C 1
ATOM 3452 O O . PHE A 1 421 ? 28.200 15.915 -3.406 1.00 83.31 421 PHE A O 1
ATOM 3459 N N . ASN A 1 422 ? 26.477 17.359 -3.473 1.00 88.25 422 ASN A N 1
ATOM 3460 C CA . ASN A 1 422 ? 26.643 17.885 -2.119 1.00 88.25 422 ASN A CA 1
ATOM 3461 C C . ASN A 1 422 ? 25.556 17.271 -1.228 1.00 88.25 422 ASN A C 1
ATOM 3463 O O . ASN A 1 422 ? 24.373 17.591 -1.391 1.00 88.25 422 ASN A O 1
ATOM 3467 N N . VAL A 1 423 ? 25.963 16.403 -0.296 1.00 89.25 423 VAL A N 1
ATOM 3468 C CA . VAL A 1 423 ? 25.056 15.706 0.630 1.00 89.25 423 VAL A CA 1
ATOM 3469 C C . VAL A 1 423 ? 24.263 16.715 1.460 1.00 89.25 423 VAL A C 1
ATOM 3471 O O . VAL A 1 423 ? 23.041 16.609 1.575 1.00 89.25 423 VAL A O 1
ATOM 3474 N N . THR A 1 424 ? 24.950 17.732 1.987 1.00 90.00 424 THR A N 1
ATOM 3475 C CA . THR A 1 424 ? 24.348 18.772 2.825 1.00 90.00 424 THR A CA 1
ATOM 3476 C C . THR A 1 424 ? 23.294 19.563 2.047 1.00 90.00 424 THR A C 1
ATOM 3478 O O . THR A 1 424 ? 22.172 19.705 2.528 1.00 90.00 424 THR A O 1
ATOM 3481 N N . ASP A 1 425 ? 23.589 20.040 0.833 1.00 91.56 425 ASP A N 1
ATOM 3482 C CA . ASP A 1 425 ? 22.605 20.806 0.045 1.00 91.56 425 ASP A CA 1
ATOM 3483 C C . ASP A 1 425 ? 21.381 19.957 -0.342 1.00 91.56 425 ASP A C 1
ATOM 3485 O O . ASP A 1 425 ? 20.274 20.490 -0.434 1.00 91.56 425 ASP A O 1
ATOM 3489 N N . PHE A 1 426 ? 21.560 18.650 -0.565 1.00 94.12 426 PHE A N 1
ATOM 3490 C CA . PHE A 1 426 ? 20.467 17.729 -0.885 1.00 94.12 426 PHE A CA 1
ATOM 3491 C C . PHE A 1 426 ? 19.592 17.410 0.337 1.00 94.12 426 PHE A C 1
ATOM 3493 O O . PHE A 1 426 ? 18.369 17.445 0.224 1.00 94.12 426 PHE A O 1
ATOM 3500 N N . HIS A 1 427 ? 20.189 17.181 1.513 1.00 94.56 427 HIS A N 1
ATOM 3501 C CA . HIS A 1 427 ? 19.458 17.009 2.778 1.00 94.56 427 HIS A CA 1
ATOM 3502 C C . HIS A 1 427 ? 18.623 18.252 3.128 1.00 94.56 427 HIS A C 1
ATOM 3504 O O . HIS A 1 427 ? 17.422 18.118 3.348 1.00 94.56 427 HIS A O 1
ATOM 3510 N N . ASN A 1 428 ? 19.197 19.462 3.038 1.00 96.31 428 ASN A N 1
ATOM 3511 C CA . ASN A 1 428 ? 18.446 20.708 3.264 1.00 96.31 428 ASN A CA 1
ATOM 3512 C C . ASN A 1 428 ? 17.264 20.866 2.277 1.00 96.31 428 ASN A C 1
ATOM 3514 O O . ASN A 1 428 ? 16.222 21.398 2.651 1.00 96.31 428 ASN A O 1
ATOM 3518 N N . GLN A 1 429 ? 17.396 20.417 1.020 1.00 97.62 429 GLN A N 1
ATOM 3519 C CA . GLN A 1 429 ? 16.288 20.433 0.047 1.00 97.62 429 GLN A CA 1
ATOM 3520 C C . GLN A 1 429 ? 15.172 19.451 0.431 1.00 97.62 429 GLN A C 1
ATOM 3522 O O . GLN A 1 429 ? 13.998 19.807 0.342 1.00 97.62 429 GLN A O 1
ATOM 3527 N N . LEU A 1 430 ? 15.528 18.248 0.898 1.00 97.56 430 LEU A N 1
ATOM 3528 C CA . LEU A 1 430 ? 14.557 17.264 1.381 1.00 97.56 430 LEU A CA 1
ATOM 3529 C C . LEU A 1 430 ? 13.802 17.770 2.621 1.00 97.56 430 LEU A C 1
ATOM 3531 O O . LEU A 1 430 ? 12.584 17.623 2.664 1.00 97.56 430 LEU A O 1
ATOM 3535 N N . GLU A 1 431 ? 14.492 18.386 3.593 1.00 96.88 431 GLU A N 1
ATOM 3536 C CA . GLU A 1 431 ? 13.859 19.014 4.769 1.00 96.88 431 GLU A CA 1
ATOM 3537 C C . GLU A 1 431 ? 12.849 20.096 4.352 1.00 96.88 431 GLU A C 1
ATOM 3539 O O . GLU A 1 431 ? 11.704 20.074 4.802 1.00 96.88 431 GLU A O 1
ATOM 3544 N N . ILE A 1 432 ? 13.245 21.010 3.455 1.00 98.19 432 ILE A N 1
ATOM 3545 C CA . ILE A 1 432 ? 12.387 22.112 2.994 1.00 98.19 432 ILE A CA 1
ATOM 3546 C C . ILE A 1 432 ? 11.127 21.586 2.299 1.00 98.19 432 ILE A C 1
ATOM 3548 O O . ILE A 1 432 ? 10.027 22.034 2.620 1.00 98.19 432 ILE A O 1
ATOM 3552 N N . GLU A 1 433 ? 11.250 20.632 1.372 1.00 98.50 433 GLU A N 1
ATOM 3553 C CA . GLU A 1 433 ? 10.072 20.114 0.666 1.00 98.50 433 GLU A CA 1
ATOM 3554 C C . GLU A 1 433 ? 9.223 19.163 1.522 1.00 98.50 433 GLU A C 1
ATOM 3556 O O . GLU A 1 433 ? 8.012 19.091 1.311 1.00 98.50 433 GLU A O 1
ATOM 3561 N N . TYR A 1 434 ? 9.803 18.499 2.531 1.00 98.19 434 TYR A N 1
ATOM 3562 C CA . TYR A 1 434 ? 9.034 17.784 3.554 1.00 98.19 434 TYR A CA 1
ATOM 3563 C C . TYR A 1 434 ? 8.164 18.758 4.360 1.00 98.19 434 TYR A C 1
ATOM 3565 O O . TYR A 1 434 ? 6.956 18.549 4.459 1.00 98.19 434 TYR A O 1
ATOM 3573 N N . ASP A 1 435 ? 8.746 19.846 4.875 1.00 96.75 435 ASP A N 1
ATOM 3574 C CA . ASP A 1 435 ? 8.007 20.864 5.629 1.00 96.75 435 ASP A CA 1
ATOM 3575 C C . ASP A 1 435 ? 6.950 21.563 4.755 1.00 96.75 435 ASP A C 1
ATOM 3577 O O . ASP A 1 435 ? 5.823 21.775 5.210 1.00 96.75 435 ASP A O 1
ATOM 3581 N N . ASN A 1 436 ? 7.259 21.884 3.493 1.00 98.44 436 ASN A N 1
ATOM 3582 C CA . ASN A 1 436 ? 6.288 22.471 2.563 1.00 98.44 436 ASN A CA 1
ATOM 3583 C C . ASN A 1 436 ? 5.090 21.532 2.328 1.00 98.44 436 ASN A C 1
ATOM 3585 O O . ASN A 1 436 ? 3.937 21.951 2.455 1.00 98.44 436 ASN A O 1
ATOM 3589 N N . LEU A 1 437 ? 5.355 20.258 2.013 1.00 98.44 437 LEU A N 1
ATOM 3590 C CA . LEU A 1 437 ? 4.324 19.254 1.749 1.00 98.44 437 LEU A CA 1
ATOM 3591 C C . LEU A 1 437 ? 3.499 18.942 3.008 1.00 98.44 437 LEU A C 1
ATOM 3593 O O . LEU A 1 437 ? 2.278 18.831 2.916 1.00 98.44 437 LEU A O 1
ATOM 3597 N N . LEU A 1 438 ? 4.127 18.875 4.186 1.00 96.25 438 LEU A N 1
ATOM 3598 C CA . LEU A 1 438 ? 3.451 18.685 5.473 1.00 96.25 438 LEU A CA 1
ATOM 3599 C C . LEU A 1 438 ? 2.478 19.835 5.777 1.00 96.25 438 LEU A C 1
ATOM 3601 O O . LEU A 1 438 ? 1.309 19.592 6.085 1.00 96.25 438 LEU A O 1
ATOM 3605 N N . ASN A 1 439 ? 2.930 21.085 5.631 1.00 95.62 439 ASN A N 1
ATOM 3606 C CA . ASN A 1 439 ? 2.076 22.261 5.813 1.00 95.62 439 ASN A CA 1
ATOM 3607 C C . ASN A 1 439 ? 0.922 22.288 4.797 1.00 95.62 439 ASN A C 1
ATOM 3609 O O . ASN A 1 439 ? -0.224 22.536 5.181 1.00 95.62 439 ASN A O 1
ATOM 3613 N N . PHE A 1 440 ? 1.190 21.961 3.528 1.00 97.44 440 PHE A N 1
ATOM 3614 C CA . PHE A 1 440 ? 0.148 21.825 2.511 1.00 97.44 440 PHE A CA 1
ATOM 3615 C C . PHE A 1 440 ? -0.893 20.767 2.911 1.00 97.44 440 PHE A C 1
ATOM 3617 O O . PHE A 1 440 ? -2.090 21.060 2.920 1.00 97.44 440 PHE A O 1
ATOM 3624 N N . MET A 1 441 ? -0.458 19.558 3.291 1.00 95.94 441 MET A N 1
ATOM 3625 C CA . MET A 1 441 ? -1.353 18.464 3.681 1.00 95.94 441 MET A CA 1
ATOM 3626 C C . MET A 1 441 ? -2.259 18.844 4.855 1.00 95.94 441 MET A C 1
ATOM 3628 O O . MET A 1 441 ? -3.457 18.566 4.790 1.00 95.94 441 MET A O 1
ATOM 3632 N N . LEU A 1 442 ? -1.712 19.484 5.893 1.00 88.75 442 LEU A N 1
ATOM 3633 C CA . LEU A 1 442 ? -2.440 19.821 7.119 1.00 88.75 442 LEU A CA 1
ATOM 3634 C C . LEU A 1 442 ? -3.358 21.048 6.986 1.00 88.75 442 LEU A C 1
ATOM 3636 O O . LEU A 1 442 ? -4.413 21.073 7.620 1.00 88.75 442 LEU A O 1
ATOM 3640 N N . PHE A 1 443 ? -2.973 22.064 6.201 1.00 88.88 443 PHE A N 1
ATOM 3641 C CA . PHE A 1 443 ? -3.601 23.394 6.278 1.00 88.88 443 PHE A CA 1
ATOM 3642 C C . PHE A 1 443 ? -4.132 23.964 4.954 1.00 88.88 443 PHE A C 1
ATOM 3644 O O . PHE A 1 443 ? -5.042 24.793 4.992 1.00 88.88 443 PHE A O 1
ATOM 3651 N N . GLU A 1 444 ? -3.607 23.548 3.798 1.00 93.69 444 GLU A N 1
ATOM 3652 C CA . GLU A 1 444 ? -3.929 24.174 2.498 1.00 93.69 444 GLU A CA 1
ATOM 3653 C C . GLU A 1 444 ? -4.701 23.253 1.540 1.00 93.69 444 GLU A C 1
ATOM 3655 O O . GLU A 1 444 ? -5.501 23.722 0.732 1.00 93.69 444 GLU A O 1
ATOM 3660 N N . SER A 1 445 ? -4.483 21.942 1.648 1.00 95.62 445 SER A N 1
ATOM 3661 C CA . SER A 1 445 ? -5.010 20.900 0.757 1.00 95.62 445 SER A CA 1
ATOM 3662 C C . SER A 1 445 ? -6.539 20.795 0.726 1.00 95.62 445 SER A C 1
ATOM 3664 O O . SER A 1 445 ? -7.128 20.494 -0.312 1.00 95.62 445 SER A O 1
ATOM 3666 N N . GLY A 1 446 ? -7.184 20.995 1.880 1.00 94.44 446 GLY A N 1
ATOM 3667 C CA . GLY A 1 446 ? -8.577 20.618 2.123 1.00 94.44 446 GLY A CA 1
ATOM 3668 C C . GLY A 1 446 ? -8.806 19.129 2.432 1.00 94.44 446 GLY A C 1
ATOM 3669 O O . GLY A 1 446 ? -9.967 18.728 2.521 1.00 94.44 446 GLY A O 1
ATOM 3670 N N . TYR A 1 447 ? -7.753 18.312 2.607 1.00 95.50 447 TYR A N 1
ATOM 3671 C CA . TYR A 1 447 ? -7.874 16.896 3.004 1.00 95.50 447 TYR A CA 1
ATOM 3672 C C . TYR A 1 447 ? -8.546 16.753 4.381 1.00 95.50 447 TYR A C 1
ATOM 3674 O O . TYR A 1 447 ? -9.406 15.894 4.576 1.00 95.50 447 TYR A O 1
ATOM 3682 N N . ILE A 1 448 ? -8.196 17.639 5.320 1.00 89.25 448 ILE A N 1
ATOM 3683 C CA . ILE A 1 448 ? -8.890 17.819 6.599 1.00 89.25 448 ILE A CA 1
ATOM 3684 C C . ILE A 1 448 ? -9.948 18.914 6.412 1.00 89.25 448 ILE A C 1
ATOM 3686 O O . ILE A 1 448 ? -9.631 20.028 5.996 1.00 89.25 448 ILE A O 1
ATOM 3690 N N . SER A 1 449 ? -11.210 18.630 6.747 1.00 79.38 449 SER A N 1
ATOM 3691 C CA . SER A 1 449 ? -12.308 19.598 6.625 1.00 79.38 449 SER A CA 1
ATOM 3692 C C . SER A 1 449 ? -13.177 19.620 7.884 1.00 79.38 449 SER A C 1
ATOM 3694 O O . SER A 1 449 ? -13.799 18.606 8.188 1.00 79.38 449 SER A O 1
ATOM 3696 N N . PRO A 1 450 ? -13.331 20.765 8.583 1.00 68.62 450 PRO A N 1
ATOM 3697 C CA . PRO A 1 450 ? -14.156 20.865 9.797 1.00 68.62 450 PRO A CA 1
ATOM 3698 C C . PRO A 1 450 ? -15.646 20.512 9.628 1.00 68.62 450 PRO A C 1
ATOM 3700 O O . PRO A 1 450 ? -16.372 20.436 10.616 1.00 68.62 450 PRO A O 1
ATOM 3703 N N . GLY A 1 451 ? -16.125 20.338 8.389 1.00 70.94 451 GLY A N 1
ATOM 3704 C CA . GLY A 1 451 ? -17.481 19.877 8.073 1.00 70.94 451 GLY A CA 1
ATOM 3705 C C . GLY A 1 451 ? -17.605 18.374 7.788 1.00 70.94 451 GLY A C 1
ATOM 3706 O O . GLY A 1 451 ? -18.717 17.915 7.523 1.00 70.94 451 GLY A O 1
ATOM 3707 N N . LYS A 1 452 ? -16.504 17.609 7.808 1.00 78.25 452 LYS A N 1
ATOM 3708 C CA . LYS A 1 452 ? -16.472 16.152 7.602 1.00 78.25 452 LYS A CA 1
ATOM 3709 C C . LYS A 1 452 ? -15.747 15.468 8.762 1.00 78.25 452 LYS A C 1
ATOM 3711 O O . LYS A 1 452 ? -14.738 15.957 9.248 1.00 78.25 452 LYS A O 1
ATOM 3716 N N . ASN A 1 453 ? -16.238 14.296 9.161 1.00 79.56 453 ASN A N 1
ATOM 3717 C CA . ASN A 1 453 ? -15.594 13.468 10.188 1.00 79.56 453 ASN A CA 1
ATOM 3718 C C . ASN A 1 453 ? -14.471 12.568 9.626 1.00 79.56 453 ASN A C 1
ATOM 3720 O O . ASN A 1 453 ? -13.817 11.876 10.392 1.00 79.56 453 ASN A O 1
ATOM 3724 N N . HIS A 1 454 ? -14.277 12.544 8.305 1.00 88.25 454 HIS A N 1
ATOM 3725 C CA . HIS A 1 454 ? -13.328 11.696 7.576 1.00 88.25 454 HIS A CA 1
ATOM 3726 C C . HIS A 1 454 ? -12.354 12.545 6.751 1.00 88.25 454 HIS A C 1
ATOM 3728 O O . HIS A 1 454 ? -12.680 13.682 6.398 1.00 88.25 454 HIS A O 1
ATOM 3734 N N . ILE A 1 455 ? -11.203 11.966 6.399 1.00 94.06 455 ILE A N 1
ATOM 3735 C CA . ILE A 1 455 ? -10.289 12.550 5.410 1.00 94.06 455 ILE A CA 1
ATOM 3736 C C . ILE A 1 455 ? -10.994 12.601 4.050 1.00 94.06 455 ILE A C 1
ATOM 3738 O O . ILE A 1 455 ? -11.733 11.686 3.685 1.00 94.06 455 ILE A O 1
ATOM 3742 N N . ILE A 1 456 ? -10.776 13.684 3.311 1.00 97.50 456 ILE A N 1
ATOM 3743 C CA . ILE A 1 456 ? -11.261 13.864 1.945 1.00 97.50 456 ILE A CA 1
ATOM 3744 C C . ILE A 1 456 ? -10.114 13.535 0.991 1.00 97.50 456 ILE A C 1
ATOM 3746 O O . ILE A 1 456 ? -9.181 14.325 0.873 1.00 97.50 456 ILE A O 1
ATOM 3750 N N . GLU A 1 457 ? -10.197 12.404 0.287 1.00 98.56 457 GLU A N 1
ATOM 3751 C CA . GLU A 1 457 ? -9.108 11.943 -0.590 1.00 98.56 457 GLU A CA 1
ATOM 3752 C C . GLU A 1 457 ? -8.794 12.950 -1.709 1.00 98.56 457 GLU A C 1
ATOM 3754 O O . GLU A 1 457 ? -7.639 13.290 -1.928 1.00 98.56 457 GLU A O 1
ATOM 3759 N N . THR A 1 458 ? -9.812 13.475 -2.404 1.00 98.31 458 THR A N 1
ATOM 3760 C CA . THR A 1 458 ? -9.630 14.447 -3.502 1.00 98.31 458 THR A CA 1
ATOM 3761 C C . THR A 1 458 ? -10.556 15.666 -3.337 1.00 98.31 458 THR A C 1
ATOM 3763 O O . THR A 1 458 ? -11.678 15.672 -3.855 1.00 98.31 458 THR A O 1
ATOM 3766 N N . PRO A 1 459 ? -10.121 16.730 -2.631 1.00 97.25 459 PRO A N 1
ATOM 3767 C CA . PRO A 1 459 ? -10.975 17.870 -2.270 1.00 97.25 459 PRO A CA 1
ATOM 3768 C C . PRO A 1 459 ? -11.559 18.656 -3.451 1.00 97.25 459 PRO A C 1
ATOM 3770 O O . PRO A 1 459 ? -12.660 19.198 -3.340 1.00 97.25 459 PRO A O 1
ATOM 3773 N N . LEU A 1 460 ? -10.874 18.677 -4.603 1.00 97.19 460 LEU A N 1
ATOM 3774 C CA . LEU A 1 460 ? -11.318 19.396 -5.807 1.00 97.19 460 LEU A CA 1
ATOM 3775 C C . LEU A 1 460 ? -12.698 18.931 -6.315 1.00 97.19 460 LEU A C 1
ATOM 3777 O O . LEU A 1 460 ? -13.441 19.724 -6.891 1.00 97.19 460 LEU A O 1
ATOM 3781 N N . ILE A 1 461 ? -13.050 17.661 -6.087 1.00 96.56 461 ILE A N 1
ATOM 3782 C CA . ILE A 1 461 ? -14.269 17.025 -6.610 1.00 96.56 461 ILE A CA 1
ATOM 3783 C C . ILE A 1 461 ? -15.317 16.722 -5.529 1.00 96.56 461 ILE A C 1
ATOM 3785 O O . ILE A 1 461 ? -16.227 15.930 -5.754 1.00 96.56 461 ILE A O 1
ATOM 3789 N N . LEU A 1 462 ? -15.255 17.392 -4.372 1.00 93.69 462 LEU A N 1
ATOM 3790 C CA . LEU A 1 462 ? -16.176 17.190 -3.236 1.00 93.69 462 LEU A CA 1
ATOM 3791 C C . LEU A 1 462 ? -17.667 17.489 -3.546 1.00 93.69 462 LEU A C 1
ATOM 3793 O O . LEU A 1 462 ? -18.547 17.240 -2.725 1.00 93.69 462 LEU A O 1
ATOM 3797 N N . GLN A 1 463 ? -17.967 18.048 -4.723 1.00 91.31 463 GLN A N 1
ATOM 3798 C CA . GLN A 1 463 ? -19.335 18.247 -5.225 1.00 91.31 463 GLN A CA 1
ATOM 3799 C C . GLN A 1 463 ? -19.873 17.044 -6.027 1.00 91.31 463 GLN A C 1
ATOM 3801 O O . GLN A 1 463 ? -21.064 17.012 -6.331 1.00 91.31 463 GLN A O 1
ATOM 3806 N N . THR A 1 464 ? -19.018 16.079 -6.389 1.00 94.75 464 THR A N 1
ATOM 3807 C CA . THR A 1 464 ? -19.363 14.905 -7.215 1.00 94.75 464 THR A CA 1
ATOM 3808 C C . THR A 1 464 ? -18.928 13.566 -6.613 1.00 94.75 464 THR A C 1
ATOM 3810 O O . THR A 1 464 ? -19.628 12.584 -6.839 1.00 94.75 464 THR A O 1
ATOM 3813 N N . ARG A 1 465 ? -17.845 13.514 -5.822 1.00 96.06 465 ARG A N 1
ATOM 3814 C CA . ARG A 1 465 ? -17.552 12.417 -4.877 1.00 96.06 465 ARG A CA 1
ATOM 3815 C C . ARG A 1 465 ? -17.753 12.905 -3.442 1.00 96.06 465 ARG A C 1
ATOM 3817 O O . ARG A 1 465 ? -17.492 14.066 -3.132 1.00 96.06 465 ARG A O 1
ATOM 3824 N N . SER A 1 466 ? -18.168 12.019 -2.541 1.00 95.56 466 SER A N 1
ATOM 3825 C CA . SER A 1 466 ? -18.342 12.318 -1.113 1.00 95.56 466 SER A CA 1
ATOM 3826 C C . SER A 1 466 ? -17.032 12.667 -0.406 1.00 95.56 466 SER A C 1
ATOM 3828 O O . SER A 1 466 ? -17.075 13.326 0.631 1.00 95.56 466 SER A O 1
ATOM 3830 N N . GLY A 1 467 ? -15.886 12.253 -0.949 1.00 96.81 467 GLY A N 1
ATOM 3831 C CA . GLY A 1 467 ? -14.560 12.389 -0.341 1.00 96.81 467 GLY A CA 1
ATOM 3832 C C . GLY A 1 467 ? -14.084 11.129 0.387 1.00 96.81 467 GLY A C 1
ATOM 3833 O O . GLY A 1 467 ? -12.897 11.034 0.679 1.00 96.81 467 GLY A O 1
ATOM 3834 N N . LEU A 1 468 ? -14.982 10.165 0.628 1.00 98.00 468 LEU A N 1
ATOM 3835 C CA . LEU A 1 468 ? -14.637 8.835 1.125 1.00 98.00 468 LEU A CA 1
ATOM 3836 C C . LEU A 1 468 ? -13.958 8.025 0.019 1.00 98.00 468 LEU A C 1
ATOM 3838 O O . LEU A 1 468 ? -14.554 7.804 -1.030 1.00 98.00 468 LEU A O 1
ATOM 3842 N N . ASP A 1 469 ? -12.755 7.533 0.287 1.00 98.75 469 ASP A N 1
ATOM 3843 C CA . ASP A 1 469 ? -12.016 6.631 -0.594 1.00 98.75 469 ASP A CA 1
ATOM 3844 C C . ASP A 1 469 ? -11.186 5.665 0.262 1.00 98.75 469 ASP A C 1
ATOM 3846 O O . ASP A 1 469 ? -10.679 6.042 1.324 1.00 98.75 469 ASP A O 1
ATOM 3850 N N . ILE A 1 470 ? -11.048 4.414 -0.173 1.00 98.81 470 ILE A N 1
ATOM 3851 C CA . ILE A 1 470 ? -10.146 3.447 0.459 1.00 98.81 470 ILE A CA 1
ATOM 3852 C C . ILE A 1 470 ? -8.673 3.831 0.241 1.00 98.81 470 ILE A C 1
ATOM 3854 O O . ILE A 1 470 ? -7.836 3.465 1.066 1.00 98.81 470 ILE A O 1
ATOM 3858 N N . GLY A 1 471 ? -8.367 4.622 -0.798 1.00 98.69 471 GLY A N 1
ATOM 3859 C CA . GLY A 1 471 ? -7.054 5.213 -1.073 1.00 98.69 471 GLY A CA 1
ATOM 3860 C C . GLY A 1 471 ? -6.446 5.914 0.142 1.00 98.69 471 GLY A C 1
ATOM 3861 O O . GLY A 1 471 ? -5.288 5.649 0.462 1.00 98.69 471 GLY A O 1
ATOM 3862 N N . THR A 1 472 ? -7.255 6.656 0.909 1.00 98.56 472 THR A N 1
ATOM 3863 C CA . THR A 1 472 ? -6.878 7.235 2.209 1.00 98.56 472 THR A CA 1
ATOM 3864 C C . THR A 1 472 ? -6.205 6.203 3.113 1.00 98.56 472 THR A C 1
ATOM 3866 O O . THR A 1 472 ? -5.111 6.416 3.634 1.00 98.56 472 THR A O 1
ATOM 3869 N N . ILE A 1 473 ? -6.860 5.054 3.288 1.00 98.81 473 ILE A N 1
ATOM 3870 C CA . ILE A 1 473 ? -6.422 4.012 4.215 1.00 98.81 473 ILE A CA 1
ATOM 3871 C C . ILE A 1 473 ? -5.225 3.260 3.632 1.00 98.81 473 ILE A C 1
ATOM 3873 O O . ILE A 1 473 ? -4.262 3.015 4.352 1.00 98.81 473 ILE A O 1
ATOM 3877 N N . ILE A 1 474 ? -5.233 2.952 2.330 1.00 98.88 474 ILE A N 1
ATOM 3878 C CA . ILE A 1 474 ? -4.080 2.360 1.630 1.00 98.88 474 ILE A CA 1
ATOM 3879 C C . ILE A 1 474 ? -2.830 3.234 1.836 1.00 98.88 474 ILE A C 1
ATOM 3881 O O . ILE A 1 474 ? -1.771 2.709 2.181 1.00 98.88 474 ILE A O 1
ATOM 3885 N N . GLY A 1 475 ? -2.958 4.556 1.691 1.00 98.50 475 GLY A N 1
ATOM 3886 C CA . GLY A 1 475 ? -1.879 5.518 1.915 1.00 98.50 475 GLY A CA 1
ATOM 3887 C C . GLY A 1 475 ? -1.332 5.444 3.336 1.00 98.50 475 GLY A C 1
ATOM 3888 O O . GLY A 1 475 ? -0.126 5.270 3.516 1.00 98.50 475 GLY A O 1
ATOM 3889 N N . THR A 1 476 ? -2.206 5.490 4.347 1.00 98.12 476 THR A N 1
ATOM 3890 C CA . THR A 1 476 ? -1.809 5.303 5.751 1.00 98.12 476 THR A CA 1
ATOM 3891 C C . THR A 1 476 ? -1.066 3.982 5.957 1.00 98.12 476 THR A C 1
ATOM 3893 O O . THR A 1 476 ? 0.033 3.988 6.505 1.00 98.12 476 THR A O 1
ATOM 3896 N N . LEU A 1 477 ? -1.596 2.846 5.491 1.00 97.75 477 LEU A N 1
ATOM 3897 C CA . LEU A 1 477 ? -0.969 1.542 5.744 1.00 97.75 477 LEU A CA 1
ATOM 3898 C C . LEU A 1 477 ? 0.408 1.396 5.086 1.00 97.75 477 LEU A C 1
ATOM 3900 O O . LEU A 1 477 ? 1.311 0.857 5.726 1.00 97.75 477 LEU A O 1
ATOM 3904 N N . LEU A 1 478 ? 0.578 1.876 3.848 1.00 96.69 478 LEU A N 1
ATOM 3905 C CA . LEU A 1 478 ? 1.851 1.815 3.113 1.00 96.69 478 LEU A CA 1
ATOM 3906 C C . LEU A 1 478 ? 2.912 2.771 3.678 1.00 96.69 478 LEU A C 1
ATOM 3908 O O . LEU A 1 478 ? 4.107 2.553 3.484 1.00 96.69 478 LEU A O 1
ATOM 3912 N N . THR A 1 479 ? 2.491 3.826 4.378 1.00 95.69 479 THR A N 1
ATOM 3913 C CA . THR A 1 479 ? 3.398 4.801 5.003 1.00 95.69 479 THR A CA 1
ATOM 3914 C C . THR A 1 479 ? 3.706 4.500 6.468 1.00 95.69 479 THR A C 1
ATOM 3916 O O . THR A 1 479 ? 4.717 4.979 6.981 1.00 95.69 479 THR A O 1
ATOM 3919 N N . HIS A 1 480 ? 2.929 3.637 7.121 1.00 92.44 480 HIS A N 1
ATOM 3920 C CA . HIS A 1 480 ? 3.108 3.226 8.518 1.00 92.44 480 HIS A CA 1
ATOM 3921 C C . HIS A 1 480 ? 3.439 1.729 8.618 1.00 92.44 480 HIS A C 1
ATOM 3923 O O . HIS A 1 480 ? 2.721 0.944 9.236 1.00 92.44 480 HIS A O 1
ATOM 3929 N N . ASP A 1 481 ? 4.520 1.312 7.949 1.00 82.00 481 ASP A N 1
ATOM 3930 C CA . ASP A 1 481 ? 5.032 -0.062 8.002 1.00 82.00 481 ASP A CA 1
ATOM 3931 C C . ASP A 1 481 ? 6.180 -0.197 9.026 1.00 82.00 481 ASP A C 1
ATOM 3933 O O . ASP A 1 481 ? 7.363 -0.044 8.708 1.00 82.00 481 ASP A O 1
ATOM 3937 N N . ASP A 1 482 ? 5.822 -0.455 10.291 1.00 68.62 482 ASP A N 1
ATOM 3938 C CA . ASP A 1 482 ? 6.758 -0.485 11.432 1.00 68.62 482 ASP A CA 1
ATOM 3939 C C . ASP A 1 482 ? 7.839 -1.583 11.352 1.00 68.62 482 ASP A C 1
ATOM 3941 O O . ASP A 1 482 ? 8.770 -1.587 12.161 1.00 68.62 482 ASP A O 1
ATOM 3945 N N . HIS A 1 483 ? 7.771 -2.508 10.384 1.00 66.12 483 HIS A N 1
ATOM 3946 C CA . HIS A 1 483 ? 8.792 -3.543 10.155 1.00 66.12 483 HIS A CA 1
ATOM 3947 C C . HIS A 1 483 ? 10.209 -2.969 9.983 1.00 66.12 483 HIS A C 1
ATOM 3949 O O . HIS A 1 483 ? 11.199 -3.621 10.322 1.00 66.12 483 HIS A O 1
ATOM 3955 N N . PHE A 1 484 ? 10.319 -1.739 9.480 1.00 58.72 484 PHE A N 1
ATOM 3956 C CA . PHE A 1 484 ? 11.595 -1.113 9.115 1.00 58.72 484 PHE A CA 1
ATOM 3957 C C . PHE A 1 484 ? 12.055 -0.043 10.105 1.00 58.72 484 PHE A C 1
ATOM 3959 O O . PHE A 1 484 ? 13.137 0.526 9.952 1.00 58.72 484 PHE A O 1
ATOM 3966 N N . VAL A 1 485 ? 11.269 0.202 11.156 1.00 55.75 485 VAL A N 1
ATOM 3967 C CA . VAL A 1 485 ? 11.556 1.216 12.169 1.00 55.75 485 VAL A CA 1
ATOM 3968 C C . VAL A 1 485 ? 12.599 0.691 13.157 1.00 55.75 485 VAL A C 1
ATOM 3970 O O . VAL A 1 485 ? 12.300 -0.022 14.119 1.00 55.75 485 VAL A O 1
ATOM 3973 N N . ASN A 1 486 ? 13.856 1.095 12.960 1.00 51.22 486 ASN A N 1
ATOM 3974 C CA . ASN A 1 486 ? 14.848 1.017 14.026 1.00 51.22 486 ASN A CA 1
ATOM 3975 C C . ASN A 1 486 ? 14.402 1.951 15.159 1.00 51.22 486 ASN A C 1
ATOM 3977 O O . ASN A 1 486 ? 14.466 3.170 15.015 1.00 51.22 486 ASN A O 1
ATOM 3981 N N . LYS A 1 487 ? 13.995 1.384 16.301 1.00 51.56 487 LYS A N 1
ATOM 3982 C CA . LYS A 1 487 ? 13.450 2.126 17.456 1.00 51.56 487 LYS A CA 1
ATOM 3983 C C . LYS A 1 487 ? 14.403 3.158 18.088 1.00 51.56 487 LYS A C 1
ATOM 3985 O O . LYS A 1 487 ? 14.002 3.842 19.022 1.00 51.56 487 LYS A O 1
ATOM 3990 N N . ASN A 1 488 ? 15.643 3.267 17.602 1.00 42.41 488 ASN A N 1
ATOM 3991 C CA . ASN A 1 488 ? 16.605 4.300 17.992 1.00 42.41 488 ASN A CA 1
ATOM 3992 C C . ASN A 1 488 ? 16.742 5.453 16.971 1.00 42.41 488 ASN A C 1
ATOM 3994 O O . ASN A 1 488 ? 17.433 6.416 17.282 1.00 42.41 488 ASN A O 1
ATOM 3998 N N . LEU A 1 489 ? 16.150 5.351 15.769 1.00 48.06 489 LEU A N 1
ATOM 3999 C CA . LEU A 1 489 ? 16.380 6.266 14.630 1.00 48.06 489 LEU A CA 1
ATOM 4000 C C . LEU A 1 489 ? 15.111 6.993 14.131 1.00 48.06 489 LEU A C 1
ATOM 4002 O O . LEU A 1 489 ? 15.159 7.677 13.110 1.00 48.06 489 LEU A O 1
ATOM 4006 N N . SER A 1 490 ? 13.973 6.838 14.815 1.00 46.78 490 SER A N 1
ATOM 4007 C CA . SER A 1 490 ? 12.687 7.432 14.428 1.00 46.78 490 SER A CA 1
ATOM 4008 C C . SER A 1 490 ? 12.154 8.408 15.480 1.00 46.78 490 SER A C 1
ATOM 4010 O O . SER A 1 490 ? 11.833 7.994 16.598 1.00 46.78 490 SER A O 1
ATOM 4012 N N . ASP A 1 491 ? 11.954 9.670 15.092 1.00 46.66 491 ASP A N 1
ATOM 4013 C CA . ASP A 1 491 ? 10.935 10.508 15.733 1.00 46.66 491 ASP A CA 1
ATOM 4014 C C . ASP A 1 491 ? 9.566 9.820 15.599 1.00 46.66 491 ASP A C 1
ATOM 4016 O O . ASP A 1 491 ? 9.240 9.278 14.542 1.00 46.66 491 ASP A O 1
ATOM 4020 N N . TYR A 1 492 ? 8.756 9.863 16.658 1.00 51.28 492 TYR A N 1
ATOM 4021 C CA . TYR A 1 492 ? 7.412 9.259 16.718 1.00 51.28 492 TYR A CA 1
ATOM 4022 C C . TYR A 1 492 ? 6.330 10.081 15.979 1.00 51.28 492 TYR A C 1
ATOM 4024 O O . TYR A 1 492 ? 5.141 9.859 16.188 1.00 51.28 492 TYR A O 1
ATOM 4032 N N . ASP A 1 493 ? 6.736 11.047 15.152 1.00 69.94 493 ASP A N 1
ATOM 4033 C CA . ASP A 1 493 ? 5.889 12.131 14.648 1.00 69.94 493 ASP A CA 1
ATOM 4034 C C . ASP A 1 493 ? 5.884 12.151 13.106 1.00 69.94 493 ASP A C 1
ATOM 4036 O O . ASP A 1 493 ? 6.644 12.868 12.448 1.00 69.94 493 ASP A O 1
ATOM 4040 N N . PHE A 1 494 ? 5.053 11.281 12.527 1.00 88.81 494 PHE A N 1
ATOM 4041 C CA . PHE A 1 494 ? 4.645 11.310 11.121 1.00 88.81 494 PHE A CA 1
ATOM 4042 C C . PHE A 1 494 ? 3.105 11.254 11.082 1.00 88.81 494 PHE A C 1
ATOM 4044 O O . PHE A 1 494 ? 2.514 10.504 11.862 1.00 88.81 494 PHE A O 1
ATOM 4051 N N . PRO A 1 495 ? 2.430 12.068 10.250 1.00 91.31 495 PRO A N 1
ATOM 4052 C CA . PRO A 1 495 ? 0.991 12.284 10.373 1.00 91.31 495 PRO A CA 1
ATOM 4053 C C . PRO A 1 495 ? 0.145 11.198 9.689 1.00 91.31 495 PRO A C 1
ATOM 4055 O O . PRO A 1 495 ? 0.599 10.500 8.784 1.00 91.31 495 PRO A O 1
ATOM 4058 N N . PHE A 1 496 ? -1.140 11.156 10.058 1.00 92.88 496 PHE A N 1
ATOM 4059 C CA . PHE A 1 496 ? -2.169 10.279 9.476 1.00 92.88 496 PHE A CA 1
ATOM 4060 C C . PHE A 1 496 ? -1.900 8.773 9.640 1.00 92.88 496 PHE A C 1
ATOM 4062 O O . PHE A 1 496 ? -2.136 7.975 8.730 1.00 92.88 496 PHE A O 1
ATOM 4069 N N . ASP A 1 497 ? -1.411 8.400 10.820 1.00 91.50 497 ASP A N 1
ATOM 4070 C CA . ASP A 1 497 ? -1.209 7.021 11.267 1.00 91.50 497 ASP A CA 1
ATOM 4071 C C . ASP A 1 497 ? -2.545 6.270 11.476 1.00 91.50 497 ASP A C 1
ATOM 4073 O O . ASP A 1 497 ? -3.635 6.833 11.363 1.00 91.50 497 ASP A O 1
ATOM 4077 N N . VAL A 1 498 ? -2.485 4.976 11.791 1.00 92.38 498 VAL A N 1
ATOM 4078 C CA . VAL A 1 498 ? -3.660 4.092 11.901 1.00 92.38 498 VAL A CA 1
ATOM 4079 C C . VAL A 1 498 ? -4.626 4.456 13.032 1.00 92.38 498 VAL A C 1
ATOM 4081 O O . VAL A 1 498 ? -5.778 4.024 12.996 1.00 92.38 498 VAL A O 1
ATOM 4084 N N . ASP A 1 499 ? -4.174 5.235 14.020 1.00 88.19 499 ASP A N 1
ATOM 4085 C CA . ASP A 1 499 ? -4.988 5.798 15.103 1.00 88.19 499 ASP A CA 1
ATOM 4086 C C . ASP A 1 499 ? -5.428 7.255 14.866 1.00 88.19 499 ASP A C 1
ATOM 4088 O O . ASP A 1 499 ? -6.064 7.849 15.742 1.00 88.19 499 ASP A O 1
ATOM 4092 N N . ASP A 1 500 ? -5.188 7.821 13.675 1.00 88.81 500 ASP A N 1
ATOM 4093 C CA . ASP A 1 500 ? -5.807 9.088 13.290 1.00 88.81 500 ASP A CA 1
ATOM 4094 C C . ASP A 1 500 ? -7.338 8.957 13.224 1.00 88.81 500 ASP A C 1
ATOM 4096 O O . ASP A 1 500 ? -7.911 8.031 12.637 1.00 88.81 500 ASP A O 1
ATOM 4100 N N . SER A 1 501 ? -8.029 9.933 13.813 1.00 84.62 501 SER A N 1
ATOM 4101 C CA . SER A 1 501 ? -9.491 9.916 13.901 1.00 84.62 501 SER A CA 1
ATOM 4102 C C . SER A 1 501 ? -10.170 10.128 12.546 1.00 84.62 501 SER A C 1
ATOM 4104 O O . SER A 1 501 ? -11.270 9.608 12.345 1.00 84.62 501 SER A O 1
ATOM 4106 N N . GLY A 1 502 ? -9.532 10.834 11.609 1.00 87.81 502 GLY A N 1
ATOM 4107 C CA . GLY A 1 502 ? -10.007 10.983 10.237 1.00 87.81 502 GLY A CA 1
ATOM 4108 C C . GLY A 1 502 ? -9.871 9.684 9.442 1.00 87.81 502 GLY A C 1
ATOM 4109 O O . GLY A 1 502 ? -10.837 9.262 8.803 1.00 87.81 502 GLY A O 1
ATOM 4110 N N . VAL A 1 503 ? -8.721 9.008 9.517 1.00 92.94 503 VAL A N 1
ATOM 4111 C CA . VAL A 1 503 ? -8.473 7.701 8.875 1.00 92.94 503 VAL A CA 1
ATOM 4112 C C . VAL A 1 503 ? -9.438 6.641 9.415 1.00 92.94 503 VAL A C 1
ATOM 4114 O O . VAL A 1 503 ? -10.166 6.014 8.640 1.00 92.94 503 VAL A O 1
ATOM 4117 N N . MET A 1 504 ? -9.536 6.495 10.741 1.00 91.94 504 MET A N 1
ATOM 4118 C CA . MET A 1 504 ? -10.462 5.546 11.372 1.00 91.94 504 MET A CA 1
ATOM 4119 C C . MET A 1 504 ? -11.928 5.812 10.988 1.00 91.94 504 MET A C 1
ATOM 4121 O O . MET A 1 504 ? -12.671 4.875 10.690 1.00 91.94 504 MET A O 1
ATOM 4125 N N . SER A 1 505 ? -12.357 7.077 10.943 1.00 89.81 505 SER A N 1
ATOM 4126 C CA . SER A 1 505 ? -13.730 7.446 10.551 1.00 89.81 505 SER A CA 1
ATOM 4127 C C . SER A 1 505 ? -13.978 7.325 9.040 1.00 89.81 505 SER A C 1
ATOM 4129 O O . SER A 1 505 ? -15.119 7.123 8.620 1.00 89.81 505 SER A O 1
ATOM 4131 N N . SER A 1 506 ? -12.928 7.366 8.211 1.00 95.00 506 SER A N 1
ATOM 4132 C CA . SER A 1 506 ? -13.017 7.060 6.774 1.00 95.00 506 SER A CA 1
ATOM 4133 C C . SER A 1 506 ? -13.428 5.600 6.560 1.00 95.00 506 SER A C 1
ATOM 4135 O O . SER A 1 506 ? -14.322 5.332 5.756 1.00 95.00 506 SER A O 1
ATOM 4137 N N . LEU A 1 507 ? -12.888 4.662 7.357 1.00 96.75 507 LEU A N 1
ATOM 4138 C CA . LEU A 1 507 ? -13.344 3.266 7.337 1.00 96.75 507 LEU A CA 1
ATOM 4139 C C . LEU A 1 507 ? -14.824 3.145 7.724 1.00 96.75 507 LEU A C 1
ATOM 4141 O O . LEU A 1 507 ? -15.553 2.381 7.096 1.00 96.75 507 LEU A O 1
ATOM 4145 N N . VAL A 1 508 ? -15.292 3.896 8.728 1.00 93.06 508 VAL A N 1
ATOM 4146 C CA . VAL A 1 508 ? -16.710 3.870 9.138 1.00 93.06 508 VAL A CA 1
ATOM 4147 C C . VAL A 1 508 ? -17.618 4.372 8.021 1.00 93.06 508 VAL A C 1
ATOM 4149 O O . VAL A 1 508 ? -18.637 3.741 7.746 1.00 93.06 508 VAL A O 1
ATOM 4152 N N . GLY A 1 509 ? -17.245 5.467 7.352 1.00 93.94 509 GLY A N 1
ATOM 4153 C CA . GLY A 1 509 ? -17.987 5.999 6.210 1.00 93.94 509 GLY A CA 1
ATOM 4154 C C . GLY A 1 509 ? -18.094 4.986 5.069 1.00 93.94 509 GLY A C 1
ATOM 4155 O O . GLY A 1 509 ? -19.201 4.668 4.639 1.00 93.94 509 GLY A O 1
ATOM 4156 N N . LEU A 1 510 ? -16.965 4.407 4.646 1.00 97.44 510 LEU A N 1
ATOM 4157 C CA . LEU A 1 510 ? -16.927 3.362 3.615 1.00 97.44 510 LEU A CA 1
ATOM 4158 C C . LEU A 1 510 ? -17.774 2.142 4.017 1.00 97.44 510 LEU A C 1
ATOM 4160 O O . LEU A 1 510 ? -18.616 1.688 3.250 1.00 97.44 510 LEU A O 1
ATOM 4164 N N . VAL A 1 511 ? -17.629 1.640 5.246 1.00 96.25 511 VAL A N 1
ATOM 4165 C CA . VAL A 1 511 ? -18.439 0.521 5.760 1.00 96.25 511 VAL A CA 1
ATOM 4166 C C . VAL A 1 511 ? -19.931 0.866 5.806 1.00 96.25 511 VAL A C 1
ATOM 4168 O O . VAL A 1 511 ? -20.764 -0.006 5.559 1.00 96.25 511 VAL A O 1
ATOM 4171 N N . ASN A 1 512 ? -20.301 2.113 6.096 1.00 93.88 512 ASN A N 1
ATOM 4172 C CA . ASN A 1 512 ? -21.696 2.544 6.125 1.00 93.88 512 ASN A CA 1
ATOM 4173 C C . ASN A 1 512 ? -22.323 2.602 4.728 1.00 93.88 512 ASN A C 1
ATOM 4175 O O . ASN A 1 512 ? -23.390 2.012 4.544 1.00 93.88 512 ASN A O 1
ATOM 4179 N N . GLU A 1 513 ? -21.653 3.212 3.751 1.00 95.69 513 GLU A N 1
ATOM 4180 C CA . GLU A 1 513 ? -22.154 3.297 2.374 1.00 95.69 513 GLU A CA 1
ATOM 4181 C C . GLU A 1 513 ? -22.117 1.931 1.665 1.00 95.69 513 GLU A C 1
ATOM 4183 O O . GLU A 1 513 ? -23.139 1.455 1.165 1.00 95.69 513 GLU A O 1
ATOM 4188 N N . MET A 1 514 ? -20.987 1.215 1.688 1.00 97.38 514 MET A N 1
ATOM 4189 C CA . MET A 1 514 ? -20.826 -0.065 0.980 1.00 97.38 514 MET A CA 1
ATOM 4190 C C . MET A 1 514 ? -21.693 -1.196 1.561 1.00 97.38 514 MET A C 1
ATOM 4192 O O . MET A 1 514 ? -22.060 -2.128 0.838 1.00 97.38 514 MET A O 1
ATOM 4196 N N . ARG A 1 515 ? -22.102 -1.116 2.839 1.00 95.38 515 ARG A N 1
ATOM 4197 C CA . ARG A 1 515 ? -23.123 -2.016 3.417 1.00 95.38 515 ARG A CA 1
ATOM 4198 C C . ARG A 1 515 ? -24.489 -1.844 2.737 1.00 95.38 515 ARG A C 1
ATOM 4200 O O . ARG A 1 515 ? -25.237 -2.813 2.651 1.00 95.38 515 ARG A O 1
ATOM 4207 N N . ILE A 1 516 ? -24.814 -0.644 2.252 1.00 94.75 516 ILE A N 1
ATOM 4208 C CA . ILE A 1 516 ? -26.059 -0.342 1.530 1.00 94.75 516 ILE A CA 1
ATOM 4209 C C . ILE A 1 516 ? -25.880 -0.636 0.032 1.00 94.75 516 ILE A C 1
ATOM 4211 O O . ILE A 1 516 ? -26.692 -1.360 -0.545 1.00 94.75 516 ILE A O 1
ATOM 4215 N N . LEU A 1 517 ? -24.809 -0.119 -0.584 1.00 96.75 517 LEU A N 1
ATOM 4216 C CA . LEU A 1 517 ? -24.586 -0.115 -2.038 1.00 96.75 517 LEU A CA 1
ATOM 4217 C C . LEU A 1 517 ? -24.380 -1.502 -2.671 1.00 96.75 517 LEU A C 1
ATOM 4219 O O . LEU A 1 517 ? -24.663 -1.665 -3.862 1.00 96.75 517 LEU A O 1
ATOM 4223 N N . TYR A 1 518 ? -23.880 -2.489 -1.919 1.00 97.50 518 TYR A N 1
ATOM 4224 C CA . TYR A 1 518 ? -23.547 -3.821 -2.442 1.00 97.50 518 TYR A CA 1
ATOM 4225 C C . TYR A 1 518 ? -24.440 -4.914 -1.826 1.00 97.50 518 TYR A C 1
ATOM 4227 O O . TYR A 1 518 ? -24.239 -5.279 -0.665 1.00 97.50 518 TYR A O 1
ATOM 4235 N N . PRO A 1 519 ? -25.397 -5.494 -2.578 1.00 96.75 519 PRO A N 1
ATOM 4236 C CA . PRO A 1 519 ? -26.281 -6.547 -2.070 1.00 96.75 519 PRO A CA 1
ATOM 4237 C C . PRO A 1 519 ? -25.597 -7.783 -1.472 1.00 96.75 519 PRO A C 1
ATOM 4239 O O . PRO A 1 519 ? -26.157 -8.378 -0.551 1.00 96.75 519 PRO A O 1
ATOM 4242 N N . ILE A 1 520 ? -24.366 -8.132 -1.875 1.00 95.56 520 ILE A N 1
ATOM 4243 C CA . ILE A 1 520 ? -23.602 -9.204 -1.201 1.00 95.56 520 ILE A CA 1
ATOM 4244 C C . ILE A 1 520 ? -23.362 -8.931 0.295 1.00 95.56 520 ILE A C 1
ATOM 4246 O O . ILE A 1 520 ? -23.130 -9.864 1.064 1.00 95.56 520 ILE A O 1
ATOM 4250 N N . ASN A 1 521 ? -23.428 -7.675 0.744 1.00 95.50 521 ASN A N 1
ATOM 4251 C CA . ASN A 1 521 ? -23.282 -7.305 2.152 1.00 95.50 521 ASN A CA 1
ATOM 4252 C C . ASN A 1 521 ? -24.589 -7.451 2.952 1.00 95.50 521 ASN A C 1
ATOM 4254 O O . ASN A 1 521 ? -24.540 -7.536 4.178 1.00 95.50 521 ASN A O 1
ATOM 4258 N N . HIS A 1 522 ? -25.752 -7.539 2.294 1.00 92.25 522 HIS A N 1
ATOM 4259 C CA . HIS A 1 522 ? -27.066 -7.555 2.960 1.00 92.25 522 HIS A CA 1
ATOM 4260 C C . HIS A 1 522 ? -27.346 -8.860 3.725 1.00 92.25 522 HIS A C 1
ATOM 4262 O O . HIS A 1 522 ? -28.190 -8.879 4.616 1.00 92.25 522 HIS A O 1
ATOM 4268 N N . ALA A 1 523 ? -26.621 -9.942 3.419 1.00 81.31 523 ALA A N 1
ATOM 4269 C CA . ALA A 1 523 ? -26.729 -11.230 4.113 1.00 81.31 523 ALA A CA 1
ATOM 4270 C C . ALA A 1 523 ? -26.005 -11.276 5.479 1.00 81.31 523 ALA A C 1
ATOM 4272 O O . ALA A 1 523 ? -26.145 -12.252 6.220 1.00 81.31 523 ALA A O 1
ATOM 4273 N N . ARG A 1 524 ? -25.221 -10.248 5.840 1.00 80.19 524 ARG A N 1
ATOM 4274 C CA . ARG A 1 524 ? -24.461 -10.213 7.100 1.00 80.19 524 ARG A CA 1
ATOM 4275 C C . ARG A 1 524 ? -25.409 -10.077 8.300 1.00 80.19 524 ARG A C 1
ATOM 4277 O O . ARG A 1 524 ? -25.983 -9.022 8.543 1.00 80.19 524 ARG A O 1
ATOM 4284 N N . LEU A 1 525 ? -25.520 -11.156 9.081 1.00 67.19 525 LEU A N 1
ATOM 4285 C CA . LEU A 1 525 ? -26.454 -11.320 10.212 1.00 67.19 525 LEU A CA 1
ATOM 4286 C C . LEU A 1 525 ? -26.313 -10.287 11.349 1.00 67.19 525 LEU A C 1
ATOM 4288 O O . LEU A 1 525 ? -27.193 -10.199 12.204 1.00 67.19 525 LEU A O 1
ATOM 4292 N N . ASN A 1 526 ? -25.210 -9.539 11.399 1.00 73.00 526 ASN A N 1
ATOM 4293 C CA . ASN A 1 526 ? -24.959 -8.495 12.386 1.00 73.00 526 ASN A CA 1
ATOM 4294 C C . ASN A 1 526 ? -24.310 -7.284 11.693 1.00 73.00 526 ASN A C 1
ATOM 4296 O O . ASN A 1 526 ? -23.340 -7.436 10.950 1.00 73.00 526 ASN A O 1
ATOM 4300 N N . LEU A 1 527 ? -24.842 -6.087 11.958 1.00 76.94 527 LEU A N 1
ATOM 4301 C CA . LEU A 1 527 ? -24.368 -4.817 11.400 1.00 76.94 527 LEU A CA 1
ATOM 4302 C C . LEU A 1 527 ? -22.974 -4.420 11.917 1.00 76.94 527 LEU A C 1
ATOM 4304 O O . LEU A 1 527 ? -22.267 -3.685 11.229 1.00 76.94 527 LEU A O 1
ATOM 4308 N N . ASP A 1 528 ? -22.564 -4.933 13.082 1.00 81.44 528 ASP A N 1
ATOM 4309 C CA . ASP A 1 528 ? -21.252 -4.696 13.701 1.00 81.44 528 ASP A CA 1
ATOM 4310 C C . ASP A 1 528 ? -20.112 -5.537 13.081 1.00 81.44 528 ASP A C 1
ATOM 4312 O O . ASP A 1 528 ? -19.035 -5.649 13.674 1.00 81.44 528 ASP A O 1
ATOM 4316 N N . LEU A 1 529 ? -20.327 -6.149 11.913 1.00 88.06 529 LEU A N 1
ATOM 4317 C CA . LEU A 1 529 ? -19.319 -6.915 11.174 1.00 88.06 529 LEU A CA 1
ATOM 4318 C C . LEU A 1 529 ? -18.786 -6.154 9.962 1.00 88.06 529 LEU A C 1
ATOM 4320 O O . LEU A 1 529 ? -19.471 -5.314 9.379 1.00 88.06 529 LEU A O 1
ATOM 4324 N N . GLY A 1 530 ? -17.560 -6.505 9.581 1.00 92.19 530 GLY A N 1
ATOM 4325 C CA . GLY A 1 530 ? -16.937 -6.097 8.334 1.00 92.19 530 GLY A CA 1
ATOM 4326 C C . GLY A 1 530 ? -17.731 -6.575 7.119 1.00 92.19 530 GLY A C 1
ATOM 4327 O O . GLY A 1 530 ? -18.407 -7.615 7.138 1.00 92.19 530 GLY A O 1
ATOM 4328 N N . VAL A 1 531 ? -17.639 -5.771 6.067 1.00 95.44 531 VAL A N 1
ATOM 4329 C CA . VAL A 1 531 ? -18.376 -5.880 4.806 1.00 95.44 531 VAL A CA 1
ATOM 4330 C C . VAL A 1 531 ? -17.392 -5.770 3.642 1.00 95.44 531 VAL A C 1
ATOM 4332 O O . VAL A 1 531 ? -16.285 -5.268 3.821 1.00 95.44 531 VAL A O 1
ATOM 4335 N N . ALA A 1 532 ? -17.778 -6.224 2.451 1.00 97.94 532 ALA A N 1
ATOM 4336 C CA . ALA A 1 532 ? -16.954 -6.058 1.260 1.00 97.94 532 ALA A CA 1
ATOM 4337 C C . ALA A 1 532 ? -16.930 -4.572 0.870 1.00 97.94 532 ALA A C 1
ATOM 4339 O O . ALA A 1 532 ? -17.993 -3.947 0.790 1.00 97.94 532 ALA A O 1
ATOM 4340 N N . LEU A 1 533 ? -15.738 -4.019 0.644 1.00 98.62 533 LEU A N 1
ATOM 4341 C CA . LEU A 1 533 ? -15.506 -2.612 0.302 1.00 98.62 533 LEU A CA 1
ATOM 4342 C C . LEU A 1 533 ? -14.995 -2.482 -1.132 1.00 98.62 533 LEU A C 1
ATOM 4344 O O . LEU A 1 533 ? -14.292 -3.365 -1.610 1.00 98.62 533 LEU A O 1
ATOM 4348 N N . GLY A 1 534 ? -15.342 -1.386 -1.806 1.00 98.50 534 GLY A N 1
ATOM 4349 C CA . GLY A 1 534 ? -14.775 -0.984 -3.099 1.00 98.50 534 GLY A CA 1
ATOM 4350 C C . GLY A 1 534 ? -13.847 0.218 -2.942 1.00 98.50 534 GLY A C 1
ATOM 4351 O O . GLY A 1 534 ? -13.387 0.492 -1.834 1.00 98.50 534 GLY A O 1
ATOM 4352 N N . ARG A 1 535 ? -13.602 0.942 -4.040 1.00 98.62 535 ARG A N 1
ATOM 4353 C CA . ARG A 1 535 ? -12.719 2.119 -4.057 1.00 98.62 535 ARG A CA 1
ATOM 4354 C C . ARG A 1 535 ? -13.326 3.301 -3.291 1.00 98.62 535 ARG A C 1
ATOM 4356 O O . ARG A 1 535 ? -12.882 3.632 -2.197 1.00 98.62 535 ARG A O 1
ATOM 4363 N N . TYR A 1 536 ? -14.407 3.867 -3.818 1.00 98.62 536 TYR A N 1
ATOM 4364 C CA . TYR A 1 536 ? -15.152 4.997 -3.247 1.00 98.62 536 TYR A CA 1
ATOM 4365 C C . TYR A 1 536 ? -16.667 4.820 -3.518 1.00 98.62 536 TYR A C 1
ATOM 4367 O O . TYR A 1 536 ? -17.037 4.011 -4.375 1.00 98.62 536 TYR A O 1
ATOM 4375 N N . PRO A 1 537 ? -17.583 5.494 -2.789 1.00 98.19 537 PRO A N 1
ATOM 4376 C CA . PRO A 1 537 ? -19.022 5.207 -2.878 1.00 98.19 537 PRO A CA 1
ATOM 4377 C C . PRO A 1 537 ? -19.650 5.502 -4.248 1.00 98.19 537 PRO A C 1
ATOM 4379 O O . PRO A 1 537 ? -20.615 4.850 -4.639 1.00 98.19 537 PRO A O 1
ATOM 4382 N N . GLU A 1 538 ? -19.103 6.468 -4.989 1.00 98.38 538 GLU A N 1
ATOM 4383 C CA . GLU A 1 538 ? -19.603 6.903 -6.301 1.00 98.38 538 GLU A CA 1
ATOM 4384 C C . GLU A 1 538 ? -18.945 6.157 -7.477 1.00 98.38 538 GLU A C 1
ATOM 4386 O O . GLU A 1 538 ? -18.932 6.650 -8.607 1.00 98.38 538 GLU A O 1
ATOM 4391 N N . ASP A 1 539 ? -18.343 4.995 -7.214 1.00 98.38 539 ASP A N 1
ATOM 4392 C CA . ASP A 1 539 ? -17.649 4.200 -8.224 1.00 98.38 539 ASP A CA 1
ATOM 4393 C C . ASP A 1 539 ? -18.620 3.652 -9.288 1.00 98.38 539 ASP A C 1
ATOM 4395 O O . ASP A 1 539 ? -19.741 3.217 -9.007 1.00 98.38 539 ASP A O 1
ATOM 4399 N N . ILE A 1 540 ? -18.162 3.685 -10.538 1.00 97.50 540 ILE A N 1
ATOM 4400 C CA . ILE A 1 540 ? -18.869 3.263 -11.750 1.00 97.50 540 ILE A CA 1
ATOM 4401 C C . ILE A 1 540 ? -18.025 2.319 -12.621 1.00 97.50 540 ILE A C 1
ATOM 4403 O O . ILE A 1 540 ? -18.527 1.846 -13.639 1.00 97.50 540 ILE A O 1
ATOM 4407 N N . TYR A 1 541 ? -16.772 2.023 -12.257 1.00 97.38 541 TYR A N 1
ATOM 4408 C CA . TYR A 1 541 ? -15.928 1.080 -12.992 1.00 97.38 541 T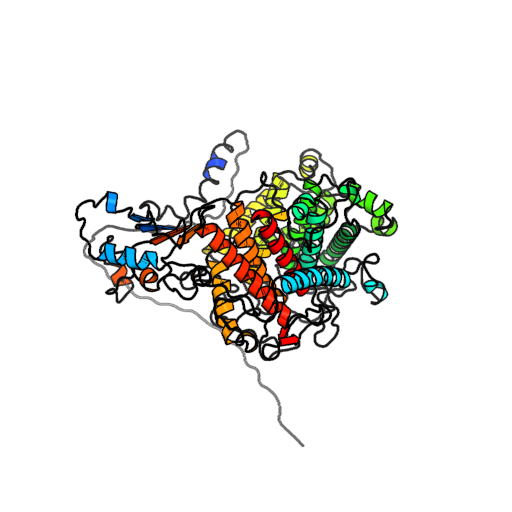YR A CA 1
ATOM 4409 C C . TYR A 1 541 ? -16.263 -0.364 -12.606 1.00 97.38 541 TYR A C 1
ATOM 4411 O O . TYR A 1 541 ? -16.184 -0.754 -11.444 1.00 97.38 541 TYR A O 1
ATOM 4419 N N . ASN A 1 542 ? -16.622 -1.172 -13.602 1.00 94.94 542 ASN A N 1
ATOM 4420 C CA . ASN A 1 542 ? -17.105 -2.539 -13.409 1.00 94.94 542 ASN A CA 1
ATOM 4421 C C . ASN A 1 542 ? -16.050 -3.623 -13.711 1.00 94.94 542 ASN A C 1
ATOM 4423 O O . ASN A 1 542 ? -16.403 -4.798 -13.804 1.00 94.94 542 ASN A O 1
ATOM 4427 N N . GLY A 1 543 ? -14.786 -3.246 -13.918 1.00 93.31 543 GLY A N 1
ATOM 4428 C CA . GLY A 1 543 ? -13.692 -4.175 -14.222 1.00 93.31 543 GLY A CA 1
ATOM 4429 C C . GLY A 1 543 ? -13.430 -4.402 -15.717 1.00 93.31 543 GLY A C 1
ATOM 4430 O O . GLY A 1 543 ? -12.386 -4.936 -16.062 1.00 93.31 543 GLY A O 1
ATOM 4431 N N . ASP A 1 544 ? -14.319 -3.973 -16.621 1.00 92.44 544 ASP A N 1
ATOM 4432 C CA . ASP A 1 544 ? -14.042 -3.917 -18.075 1.00 92.44 544 ASP A CA 1
ATOM 4433 C C . ASP A 1 544 ? -14.770 -2.747 -18.775 1.00 92.44 544 ASP A C 1
ATOM 4435 O O . ASP A 1 544 ? -15.073 -2.767 -19.967 1.00 92.44 544 ASP A O 1
ATOM 4439 N N . GLY A 1 545 ? -15.113 -1.703 -18.017 1.00 94.25 545 GLY A N 1
ATOM 4440 C CA . GLY A 1 545 ? -15.865 -0.558 -18.518 1.00 94.25 545 GLY A CA 1
ATOM 4441 C C . GLY A 1 545 ? -16.692 0.127 -17.436 1.00 94.25 545 GLY A C 1
ATOM 4442 O O . GLY A 1 545 ? -16.429 -0.003 -16.242 1.00 94.25 545 GLY A O 1
ATOM 4443 N N . THR A 1 546 ? -17.698 0.889 -17.861 1.00 95.06 546 THR A N 1
ATOM 4444 C CA . THR A 1 546 ? -18.452 1.793 -16.982 1.00 95.06 546 THR A CA 1
ATOM 4445 C C . THR A 1 546 ? -19.913 1.365 -16.841 1.00 95.06 546 THR A C 1
ATOM 4447 O O . THR A 1 546 ? -20.657 1.357 -17.821 1.00 95.06 546 THR A O 1
ATOM 4450 N N . SER A 1 547 ? -20.343 1.062 -15.615 1.00 96.25 547 SER A N 1
ATOM 4451 C CA . SER A 1 547 ? -21.758 0.944 -15.242 1.00 96.25 547 SER A CA 1
ATOM 4452 C C . SER A 1 547 ? -21.990 1.238 -13.755 1.00 96.25 547 SER A C 1
ATOM 4454 O O . SER A 1 547 ? -22.600 2.247 -13.419 1.00 96.25 547 SER A O 1
ATOM 4456 N N . GLU A 1 548 ? -21.490 0.375 -12.872 1.00 96.31 548 GLU A N 1
ATOM 4457 C CA . GLU A 1 548 ? -21.606 0.459 -11.414 1.00 96.31 548 GLU A CA 1
ATOM 4458 C C . GLU A 1 548 ? -20.342 -0.142 -10.798 1.00 96.31 548 GLU A C 1
ATOM 4460 O O . GLU A 1 548 ? -19.903 -1.209 -11.232 1.00 96.31 548 GLU A O 1
ATOM 4465 N N . GLY A 1 549 ? -19.787 0.519 -9.784 1.00 97.31 549 GLY A N 1
ATOM 4466 C CA . GLY A 1 549 ? -18.624 0.044 -9.049 1.00 97.31 549 GLY A CA 1
ATOM 4467 C C . GLY A 1 549 ? -18.934 -1.172 -8.182 1.00 97.31 549 GLY A C 1
ATOM 4468 O O . GLY A 1 549 ? -20.002 -1.271 -7.562 1.00 97.31 549 GLY A O 1
ATOM 4469 N N . ASN A 1 550 ? -17.974 -2.089 -8.122 1.00 98.62 550 ASN A N 1
ATOM 4470 C CA . ASN A 1 550 ? -18.012 -3.285 -7.286 1.00 98.62 550 ASN A CA 1
ATOM 4471 C C . ASN A 1 550 ? -17.160 -3.123 -6.012 1.00 98.62 550 ASN A C 1
ATOM 4473 O O . ASN A 1 550 ? -16.320 -2.226 -5.934 1.00 98.62 550 ASN A O 1
ATOM 4477 N N . PRO A 1 551 ? -17.314 -4.021 -5.026 1.00 98.56 551 PRO A N 1
ATOM 4478 C CA . PRO A 1 551 ? -16.279 -4.282 -4.034 1.00 98.56 551 PRO A CA 1
ATOM 4479 C C . PRO A 1 551 ? -15.023 -4.941 -4.638 1.00 98.56 551 PRO A C 1
ATOM 4481 O O . PRO A 1 551 ? -15.090 -5.667 -5.628 1.00 98.56 551 PRO A O 1
ATOM 4484 N N . TRP A 1 552 ? -13.872 -4.687 -4.013 1.00 98.81 552 TRP A N 1
ATOM 4485 C CA . TRP A 1 552 ? -12.530 -5.107 -4.425 1.00 98.81 552 TRP A CA 1
ATOM 4486 C C . TRP A 1 552 ? -11.868 -5.972 -3.342 1.00 98.81 552 TRP A C 1
ATOM 4488 O O . TRP A 1 552 ? -12.062 -5.758 -2.137 1.00 98.81 552 TRP A O 1
ATOM 4498 N N . PHE A 1 553 ? -11.033 -6.926 -3.764 1.00 98.75 553 PHE A N 1
ATOM 4499 C CA . PHE A 1 553 ? -10.304 -7.807 -2.842 1.00 98.75 553 PHE A CA 1
ATOM 4500 C C . PHE A 1 553 ? -9.252 -7.039 -2.028 1.00 98.75 553 PHE A C 1
ATOM 4502 O O . PHE A 1 553 ? -9.205 -7.168 -0.799 1.00 98.75 553 PHE A O 1
ATOM 4509 N N . LEU A 1 554 ? -8.470 -6.166 -2.679 1.00 98.62 554 LEU A N 1
ATOM 4510 C CA . LEU A 1 554 ? -7.485 -5.325 -1.987 1.00 98.62 554 LEU A CA 1
ATOM 4511 C C . LEU A 1 554 ? -8.146 -4.377 -0.974 1.00 98.62 554 LEU A C 1
ATOM 4513 O O . LEU A 1 554 ? -7.737 -4.348 0.182 1.00 98.62 554 LEU A O 1
ATOM 4517 N N . ALA A 1 555 ? -9.240 -3.703 -1.347 1.00 98.81 555 ALA A N 1
ATOM 4518 C CA . ALA A 1 555 ? -9.922 -2.729 -0.488 1.00 98.81 555 ALA A CA 1
ATOM 4519 C C . ALA A 1 555 ? -10.501 -3.356 0.794 1.00 98.81 555 ALA A C 1
ATOM 4521 O O . ALA A 1 555 ? -10.444 -2.776 1.880 1.00 98.81 555 ALA A O 1
ATOM 4522 N N . THR A 1 556 ? -11.027 -4.577 0.683 1.00 98.81 556 THR A N 1
ATOM 4523 C CA . THR A 1 556 ? -11.546 -5.325 1.837 1.00 98.81 556 THR A CA 1
ATOM 4524 C C . THR A 1 556 ? -10.404 -5.875 2.712 1.00 98.81 556 THR A C 1
ATOM 4526 O O . THR A 1 556 ? -10.544 -5.927 3.934 1.00 98.81 556 THR A O 1
ATOM 4529 N N . SER A 1 557 ? -9.244 -6.203 2.125 1.00 98.75 557 SER A N 1
ATOM 4530 C CA . SER A 1 557 ? -8.024 -6.580 2.865 1.00 98.75 557 SER A CA 1
ATOM 4531 C C . SER A 1 557 ? -7.420 -5.395 3.633 1.00 98.75 557 SER A C 1
ATOM 4533 O O . SER A 1 557 ? -7.066 -5.532 4.802 1.00 98.75 557 SER A O 1
ATOM 4535 N N . THR A 1 558 ? -7.383 -4.206 3.021 1.00 98.75 558 THR A N 1
ATOM 4536 C CA . THR A 1 558 ? -6.959 -2.935 3.639 1.00 98.75 558 THR A CA 1
ATOM 4537 C C . THR A 1 558 ? -7.730 -2.636 4.929 1.00 98.75 558 THR A C 1
ATOM 4539 O O . THR A 1 558 ? -7.132 -2.271 5.940 1.00 98.75 558 THR A O 1
ATOM 4542 N N . ALA A 1 559 ? -9.049 -2.849 4.945 1.00 98.62 559 ALA A N 1
ATOM 4543 C CA . ALA A 1 559 ? -9.855 -2.667 6.154 1.00 98.62 559 ALA A CA 1
ATOM 4544 C C . ALA A 1 559 ? -9.509 -3.659 7.281 1.00 98.62 559 ALA A C 1
ATOM 4546 O O . ALA A 1 559 ? -9.541 -3.287 8.458 1.00 98.62 559 ALA A O 1
ATOM 4547 N N . ALA A 1 560 ? -9.146 -4.901 6.939 1.00 98.44 560 ALA A N 1
ATOM 4548 C CA . ALA A 1 560 ? -8.649 -5.869 7.912 1.00 98.44 560 ALA A CA 1
ATOM 4549 C C . ALA A 1 560 ? -7.286 -5.439 8.478 1.00 98.44 560 ALA A C 1
ATOM 4551 O O . ALA A 1 560 ? -7.117 -5.400 9.698 1.00 98.44 560 ALA A O 1
ATOM 4552 N N . GLU A 1 561 ? -6.343 -5.054 7.608 1.00 98.50 561 GLU A N 1
ATOM 4553 C CA . GLU A 1 561 ? -5.001 -4.626 8.015 1.00 98.50 561 GLU A CA 1
ATOM 4554 C C . GLU A 1 561 ? -5.035 -3.391 8.923 1.00 98.50 561 GLU A C 1
ATOM 4556 O O . GLU A 1 561 ? -4.350 -3.402 9.945 1.00 98.50 561 GLU A O 1
ATOM 4561 N N . LEU A 1 562 ? -5.876 -2.385 8.639 1.00 98.19 562 LEU A N 1
ATOM 4562 C CA . LEU A 1 562 ? -6.045 -1.230 9.532 1.00 98.19 562 LEU A CA 1
ATOM 4563 C C . LEU A 1 562 ? -6.446 -1.670 10.946 1.00 98.19 562 LEU A C 1
ATOM 4565 O O . LEU A 1 562 ? -5.845 -1.225 11.921 1.00 98.19 562 LEU A O 1
ATOM 4569 N N . CYS A 1 563 ? -7.409 -2.591 11.072 1.00 97.44 563 CYS A N 1
ATOM 4570 C CA . CYS A 1 563 ? -7.821 -3.112 12.377 1.00 97.44 563 CYS A CA 1
ATOM 4571 C C . CYS A 1 563 ? -6.669 -3.829 13.104 1.00 97.44 563 CYS A C 1
ATOM 4573 O O . CYS A 1 563 ? -6.545 -3.703 14.322 1.00 97.44 563 CYS A O 1
ATOM 4575 N N . TYR A 1 564 ? -5.820 -4.570 12.384 1.00 97.00 564 TYR A N 1
ATOM 4576 C CA . TYR A 1 564 ? -4.687 -5.285 12.979 1.00 97.00 564 TYR A CA 1
ATOM 4577 C C . TYR A 1 564 ? -3.535 -4.347 13.365 1.00 97.00 564 TYR A C 1
ATOM 4579 O O . TYR A 1 564 ? -3.049 -4.429 14.494 1.00 97.00 564 TYR A O 1
ATOM 4587 N N . LYS A 1 565 ? -3.132 -3.419 12.486 1.00 95.25 565 LYS A N 1
ATOM 4588 C CA . LYS A 1 565 ? -2.121 -2.393 12.793 1.00 95.25 565 LYS A CA 1
ATOM 4589 C C . LYS A 1 565 ? -2.552 -1.520 13.971 1.00 95.25 565 LYS A C 1
ATOM 4591 O O . LYS A 1 565 ? -1.737 -1.260 14.848 1.00 95.25 565 LYS A O 1
ATOM 4596 N N . LEU A 1 566 ? -3.833 -1.159 14.063 1.00 93.56 566 LEU A N 1
ATOM 4597 C CA . LEU A 1 566 ? -4.375 -0.390 15.184 1.00 93.56 566 LEU A CA 1
ATOM 4598 C C . LEU A 1 566 ? -4.264 -1.144 16.527 1.00 93.56 566 LEU A C 1
ATOM 4600 O O . LEU A 1 566 ? -3.801 -0.571 17.512 1.00 93.56 566 LEU A O 1
ATOM 4604 N N . VAL A 1 567 ? -4.587 -2.447 16.571 1.00 93.69 567 VAL A N 1
ATOM 4605 C CA . VAL A 1 567 ? -4.337 -3.281 17.771 1.00 93.69 567 VAL A CA 1
ATOM 4606 C C . VAL A 1 567 ? -2.841 -3.365 18.088 1.00 93.69 567 VAL A C 1
ATOM 4608 O O . VAL A 1 567 ? -2.451 -3.220 19.247 1.00 93.69 567 VAL A O 1
ATOM 4611 N N . TYR A 1 568 ? -2.001 -3.599 17.074 1.00 91.44 568 TYR A N 1
ATOM 4612 C CA . TYR A 1 568 ? -0.553 -3.711 17.248 1.00 91.44 568 TYR A CA 1
ATOM 4613 C C . TYR A 1 568 ? 0.043 -2.432 17.844 1.00 91.44 568 TYR A C 1
ATOM 4615 O O . TYR A 1 568 ? 0.772 -2.496 18.834 1.00 91.44 568 TYR A O 1
ATOM 4623 N N . ARG A 1 569 ? -0.324 -1.274 17.286 1.00 88.06 569 ARG A N 1
ATOM 4624 C CA . ARG A 1 569 ? 0.112 0.048 17.729 1.00 88.06 569 ARG A CA 1
ATOM 4625 C C . ARG A 1 569 ? -0.262 0.313 19.180 1.00 88.06 569 ARG A C 1
ATOM 4627 O O . ARG A 1 569 ? 0.615 0.666 19.964 1.00 88.06 569 ARG A O 1
ATOM 4634 N N . PHE A 1 570 ? -1.523 0.101 19.563 1.00 88.12 570 PHE A N 1
ATOM 4635 C CA . PHE A 1 570 ? -1.958 0.350 20.939 1.00 88.12 570 PHE A CA 1
ATOM 4636 C C . PHE A 1 570 ? -1.159 -0.486 21.956 1.00 88.12 570 PHE A C 1
ATOM 4638 O O . PHE A 1 570 ? -0.639 0.077 22.923 1.00 88.12 570 PHE A O 1
ATOM 4645 N N . TYR A 1 571 ? -0.955 -1.785 21.700 1.00 85.81 571 TYR A N 1
ATOM 4646 C CA . TYR A 1 571 ? -0.112 -2.632 22.557 1.00 85.81 571 TYR A CA 1
ATOM 4647 C C . TYR A 1 571 ? 1.376 -2.240 22.537 1.00 85.81 571 TYR A C 1
ATOM 4649 O O . TYR A 1 571 ? 2.024 -2.265 23.582 1.00 85.81 571 TYR A O 1
ATOM 4657 N N . ASN A 1 572 ? 1.935 -1.879 21.377 1.00 81.88 572 ASN A N 1
ATOM 4658 C CA . ASN A 1 572 ? 3.344 -1.492 21.238 1.00 81.88 572 ASN A CA 1
ATOM 4659 C C . ASN A 1 572 ? 3.659 -0.151 21.925 1.00 81.88 572 ASN A C 1
ATOM 4661 O O . ASN A 1 572 ? 4.737 -0.005 22.501 1.00 81.88 572 ASN A O 1
ATOM 4665 N N . ASN A 1 573 ? 2.719 0.798 21.898 1.00 80.75 573 ASN A N 1
ATOM 4666 C CA . ASN A 1 573 ? 2.841 2.085 22.585 1.00 80.75 573 ASN A CA 1
ATOM 4667 C C . ASN A 1 573 ? 2.711 1.921 24.109 1.00 80.75 573 ASN A C 1
ATOM 4669 O O . ASN A 1 573 ? 3.311 2.683 24.865 1.00 80.75 573 ASN A O 1
ATOM 4673 N N . GLY A 1 574 ? 1.956 0.917 24.570 1.00 83.25 574 GLY A N 1
ATOM 4674 C CA . GLY A 1 574 ? 1.849 0.557 25.986 1.00 83.25 574 GLY A CA 1
ATOM 4675 C C . GLY A 1 574 ? 1.137 1.603 26.853 1.00 83.25 574 GLY A C 1
ATOM 4676 O O . GLY A 1 574 ? 1.409 1.702 28.054 1.00 83.25 574 GLY A O 1
ATOM 4677 N N . GLN A 1 575 ? 0.263 2.403 26.241 1.00 82.31 575 GLN A N 1
ATOM 4678 C CA . GLN A 1 575 ? -0.448 3.524 26.858 1.00 82.31 575 GLN A CA 1
ATOM 4679 C C . GLN A 1 575 ? -1.933 3.212 27.073 1.00 82.31 575 GLN A C 1
ATOM 4681 O O . GLN A 1 575 ? -2.495 2.292 26.470 1.00 82.31 575 GLN A O 1
ATOM 4686 N N . ASP A 1 576 ? -2.565 3.986 27.959 1.00 87.44 576 ASP A N 1
ATOM 4687 C CA . ASP A 1 576 ? -4.020 3.986 28.113 1.00 87.44 576 ASP A CA 1
ATOM 4688 C C . ASP A 1 576 ? -4.693 4.369 26.789 1.00 87.44 576 ASP A C 1
ATOM 4690 O O . ASP A 1 576 ? -4.178 5.191 26.033 1.00 87.44 576 ASP A O 1
ATOM 4694 N N . LEU A 1 577 ? -5.862 3.792 26.518 1.00 87.56 577 LEU A N 1
ATOM 4695 C CA . LEU A 1 577 ? -6.642 4.123 25.333 1.00 87.56 577 LEU A CA 1
ATOM 4696 C C . LEU A 1 577 ? -7.577 5.298 25.648 1.00 87.56 577 LEU A C 1
ATOM 4698 O O . LEU A 1 577 ? -8.544 5.135 26.398 1.00 87.56 577 LEU A O 1
ATOM 4702 N N . PHE A 1 578 ? -7.278 6.461 25.070 1.00 84.38 578 PHE A N 1
ATOM 4703 C CA . PHE A 1 578 ? -8.060 7.693 25.193 1.00 84.38 578 PHE A CA 1
ATOM 4704 C C . PHE A 1 578 ? -9.075 7.799 24.047 1.00 84.38 578 PHE A C 1
ATOM 4706 O O . PHE A 1 578 ? -8.721 7.708 22.873 1.00 84.38 578 PHE A O 1
ATOM 4713 N N . ILE A 1 579 ? -10.349 7.978 24.391 1.00 82.50 579 ILE A N 1
ATOM 4714 C CA . ILE A 1 579 ? -11.482 8.014 23.462 1.00 82.50 579 ILE A CA 1
ATOM 4715 C C . ILE A 1 579 ? -12.275 9.309 23.725 1.00 82.50 579 ILE A C 1
ATOM 4717 O O . ILE A 1 579 ? -13.059 9.363 24.681 1.00 82.50 579 ILE A O 1
ATOM 4721 N N . PRO A 1 580 ? -12.102 10.369 22.914 1.00 72.69 580 PRO A N 1
ATOM 4722 C CA . PRO A 1 580 ? -12.903 11.586 23.034 1.00 72.69 580 PRO A CA 1
ATOM 4723 C C . PRO A 1 580 ? -14.363 11.304 22.652 1.00 72.69 580 PRO A C 1
ATOM 4725 O O . PRO A 1 580 ? -14.635 10.790 21.573 1.00 72.69 580 PRO A O 1
ATOM 4728 N N . LEU A 1 581 ? -15.328 11.656 23.507 1.00 68.88 581 LEU A N 1
ATOM 4729 C CA . LEU A 1 581 ? -16.758 11.390 23.244 1.00 68.88 581 LEU A CA 1
ATOM 4730 C C . LEU A 1 581 ? -17.495 12.577 22.590 1.00 68.88 581 LEU A C 1
ATOM 4732 O O . LEU A 1 581 ? -18.696 12.515 22.335 1.00 68.88 581 LEU A O 1
ATOM 4736 N N . ASN A 1 582 ? -16.780 13.665 22.294 1.00 56.34 582 ASN A N 1
ATOM 4737 C CA . ASN A 1 582 ? -17.352 14.993 22.024 1.00 56.34 582 ASN A CA 1
ATOM 4738 C C . ASN A 1 582 ? -17.651 15.258 20.534 1.00 56.34 582 ASN A C 1
ATOM 4740 O O . ASN A 1 582 ? -17.737 16.409 20.104 1.00 56.34 582 ASN A O 1
ATOM 4744 N N . HIS A 1 583 ? -17.772 14.207 19.720 1.00 55.12 583 HIS A N 1
ATOM 4745 C CA . HIS A 1 583 ? -17.916 14.338 18.270 1.00 55.12 583 HIS A CA 1
ATOM 4746 C C . HIS A 1 583 ? -19.359 14.662 17.863 1.00 55.12 583 HIS A C 1
ATOM 4748 O O . HIS A 1 583 ? -20.284 13.886 18.096 1.00 55.12 583 HIS A O 1
ATOM 4754 N N . PHE A 1 584 ? -19.530 15.797 17.176 1.00 41.41 584 PHE A N 1
ATOM 4755 C CA . PHE A 1 584 ? -20.814 16.393 16.775 1.00 41.41 584 PHE A CA 1
ATOM 4756 C C . PHE A 1 584 ? -21.734 15.516 15.897 1.00 41.41 584 PHE A C 1
ATOM 4758 O O . PHE A 1 584 ? -22.880 15.897 15.663 1.00 41.41 584 PHE A O 1
ATOM 4765 N N . ASN A 1 585 ? -21.271 14.364 15.402 1.00 47.78 585 ASN A N 1
ATOM 4766 C CA . ASN A 1 585 ? -22.095 13.405 14.666 1.00 47.78 585 ASN A CA 1
ATOM 4767 C C . ASN A 1 585 ? -21.714 11.968 15.048 1.00 47.78 585 ASN A C 1
ATOM 4769 O O . ASN A 1 585 ? -20.663 11.460 14.667 1.00 47.78 585 ASN A O 1
ATOM 4773 N N . SER A 1 586 ? -22.592 11.288 15.785 1.00 55.34 586 SER A N 1
ATOM 4774 C CA . SER A 1 586 ? -22.312 9.984 16.405 1.00 55.34 586 SER A CA 1
ATOM 4775 C C . SER A 1 586 ? -22.320 8.779 15.450 1.00 55.34 586 SER A C 1
ATOM 4777 O O . SER A 1 586 ? -22.019 7.667 15.882 1.00 55.34 586 SER A O 1
ATOM 4779 N N . LYS A 1 587 ? -22.663 8.964 14.169 1.00 55.38 587 LYS A N 1
ATOM 4780 C CA . LYS A 1 587 ? -22.774 7.871 13.183 1.00 55.38 587 LYS A CA 1
ATOM 4781 C C . LYS A 1 587 ? -21.441 7.397 12.608 1.00 55.38 587 LYS A C 1
ATOM 4783 O O . LYS A 1 587 ? -21.312 6.213 12.309 1.00 55.38 587 LYS A O 1
ATOM 4788 N N . ASP A 1 588 ? -20.478 8.305 12.476 1.00 57.00 588 ASP A N 1
ATOM 4789 C CA . ASP A 1 588 ? -19.216 8.049 11.764 1.00 57.00 588 ASP A CA 1
ATOM 4790 C C . ASP A 1 588 ? -18.041 7.813 12.727 1.00 57.00 588 ASP A C 1
ATOM 4792 O O . ASP A 1 588 ? -16.922 7.542 12.308 1.00 57.00 588 ASP A O 1
ATOM 4796 N N . PHE A 1 589 ? -18.298 7.911 14.034 1.00 76.75 589 PHE A N 1
ATOM 4797 C CA . PHE A 1 589 ? -17.295 7.767 15.080 1.00 76.75 589 PHE A CA 1
ATOM 4798 C C . PHE A 1 589 ? -16.874 6.301 15.247 1.00 76.75 589 PHE A C 1
ATOM 4800 O O . PHE A 1 589 ? -17.660 5.468 15.706 1.00 76.75 589 PHE A O 1
ATOM 4807 N N . PHE A 1 590 ? -15.616 5.998 14.912 1.00 84.75 590 PHE A N 1
ATOM 4808 C CA . PHE A 1 590 ? -15.052 4.641 14.885 1.00 84.75 590 PHE A CA 1
ATOM 4809 C C . PHE A 1 590 ? -15.361 3.790 16.115 1.00 84.75 590 PHE A C 1
ATOM 4811 O O . PHE A 1 590 ? -15.789 2.640 15.981 1.00 84.75 590 PHE A O 1
ATOM 4818 N N . TRP A 1 591 ? -15.232 4.354 17.315 1.00 86.00 591 TRP A N 1
ATOM 4819 C CA . TRP A 1 591 ? -15.427 3.603 18.552 1.00 86.00 591 TRP A CA 1
ATOM 4820 C C . TRP A 1 591 ? -16.858 3.091 18.746 1.00 86.00 591 TRP A C 1
ATOM 4822 O O . TRP A 1 591 ? -17.019 2.048 19.372 1.00 86.00 591 TRP A O 1
ATOM 4832 N N . ASN A 1 592 ? -17.871 3.681 18.098 1.00 83.81 592 ASN A N 1
ATOM 4833 C CA . ASN A 1 592 ? -19.241 3.139 18.074 1.00 83.81 592 ASN A CA 1
ATOM 4834 C C . ASN A 1 592 ? -19.375 1.841 17.245 1.00 83.81 592 ASN A C 1
ATOM 4836 O O . ASN A 1 592 ? -20.445 1.233 17.206 1.00 83.81 592 ASN A O 1
ATOM 4840 N N . THR A 1 593 ? -18.302 1.381 16.594 1.00 85.06 593 THR A N 1
ATOM 4841 C CA . THR A 1 593 ? -18.206 0.055 15.955 1.00 85.06 593 THR A CA 1
ATOM 4842 C C . THR A 1 593 ? -17.720 -1.023 16.932 1.00 85.06 593 THR A C 1
ATOM 4844 O O . THR A 1 593 ? -17.965 -2.211 16.717 1.00 85.06 593 THR A O 1
ATOM 4847 N N . ILE A 1 594 ? -17.036 -0.638 18.013 1.00 88.50 594 ILE A N 1
ATOM 4848 C CA . ILE A 1 594 ? -16.407 -1.539 18.998 1.00 88.50 594 ILE A CA 1
ATOM 4849 C C . ILE A 1 594 ? -17.140 -1.501 20.348 1.00 88.50 594 ILE A C 1
ATOM 4851 O O . ILE A 1 594 ? -17.283 -2.532 21.013 1.00 88.50 594 ILE A O 1
ATOM 4855 N N . LEU A 1 595 ? -17.633 -0.321 20.718 1.00 87.50 595 LEU A N 1
ATOM 4856 C CA . LEU A 1 595 ? -18.337 -0.003 21.950 1.00 87.50 595 LEU A CA 1
ATOM 4857 C C . LEU A 1 595 ? -19.801 0.347 21.661 1.00 87.50 595 LEU A C 1
ATOM 4859 O O . LEU A 1 595 ? -20.140 0.904 20.617 1.00 87.50 595 LEU A O 1
ATOM 4863 N N . ASP A 1 596 ? -20.665 0.034 22.617 1.00 84.69 596 ASP A N 1
ATOM 4864 C CA . ASP A 1 596 ? -22.014 0.570 22.728 1.00 84.69 596 ASP A CA 1
ATOM 4865 C C . ASP A 1 596 ? -21.943 1.758 23.695 1.00 84.69 596 ASP A C 1
ATOM 4867 O O . ASP A 1 596 ? -21.799 1.580 24.907 1.00 84.69 596 ASP A O 1
ATOM 4871 N N . VAL A 1 597 ? -21.930 2.974 23.142 1.00 77.12 597 VAL A N 1
ATOM 4872 C CA . VAL A 1 597 ? -21.891 4.231 23.899 1.00 77.12 597 VAL A CA 1
ATOM 4873 C C . VAL A 1 597 ? -23.278 4.873 23.816 1.00 77.12 597 VAL A C 1
ATOM 4875 O O . VAL A 1 597 ? -23.710 5.220 22.712 1.00 77.12 597 VAL A O 1
ATOM 4878 N N . PRO A 1 598 ? -23.985 5.074 24.947 1.00 70.38 598 PRO A N 1
ATOM 4879 C CA . PRO A 1 598 ? -25.310 5.685 24.950 1.00 70.38 598 PRO A CA 1
ATOM 4880 C C . PRO A 1 598 ? -25.341 7.008 24.188 1.00 70.38 598 PRO A C 1
ATOM 4882 O O . PRO A 1 598 ? -24.649 7.962 24.544 1.00 70.38 598 PRO A O 1
ATOM 4885 N N . THR A 1 599 ? -26.200 7.096 23.172 1.00 62.00 599 THR A N 1
ATOM 4886 C CA . THR A 1 599 ? -26.308 8.274 22.292 1.00 62.00 599 THR A CA 1
ATOM 4887 C C . THR A 1 599 ? -26.628 9.566 23.044 1.00 62.00 599 THR A C 1
ATOM 4889 O O . THR A 1 599 ? -26.288 10.645 22.570 1.00 62.00 599 THR A O 1
ATOM 4892 N N . THR A 1 600 ? -27.211 9.467 24.241 1.00 59.56 600 THR A N 1
ATOM 4893 C CA . THR A 1 600 ? -27.392 10.591 25.164 1.00 59.56 600 THR A CA 1
ATOM 4894 C C . THR A 1 600 ? -26.067 11.213 25.601 1.00 59.56 600 THR A C 1
ATOM 4896 O O . THR A 1 600 ? -25.979 12.436 25.609 1.00 59.56 600 THR A O 1
ATOM 4899 N N . LEU A 1 601 ? -25.029 10.425 25.920 1.00 57.31 601 LEU A N 1
ATOM 4900 C CA . LEU A 1 601 ? -23.709 10.957 26.302 1.00 57.31 601 LEU A CA 1
ATOM 4901 C C . LEU A 1 601 ? -23.116 11.794 25.161 1.00 57.31 601 LEU A C 1
ATOM 4903 O O . LEU A 1 601 ? -22.688 12.915 25.396 1.00 57.31 601 LEU A O 1
ATOM 4907 N N . ASN A 1 602 ? -23.269 11.330 23.919 1.00 51.06 602 ASN A N 1
ATOM 4908 C CA . ASN A 1 602 ? -22.848 12.037 22.701 1.00 51.06 602 ASN A CA 1
ATOM 4909 C C . ASN A 1 602 ? -23.699 13.300 22.386 1.00 51.06 602 ASN A C 1
ATOM 4911 O O . ASN A 1 602 ? -23.531 13.912 21.335 1.00 51.06 602 ASN A O 1
ATOM 4915 N N . THR A 1 603 ? -24.645 13.682 23.258 1.00 47.19 603 THR A N 1
ATOM 4916 C CA . THR A 1 603 ? -25.463 14.912 23.143 1.00 47.19 603 THR A CA 1
ATOM 4917 C C . THR A 1 603 ? -25.470 15.772 24.414 1.00 47.19 603 THR A C 1
ATOM 4919 O O . THR A 1 603 ? -25.775 16.965 24.342 1.00 47.19 603 THR A O 1
ATOM 4922 N N . PHE A 1 604 ? -25.095 15.219 25.575 1.00 43.66 604 PHE A N 1
ATOM 4923 C CA . PHE A 1 604 ? -24.871 15.987 26.800 1.00 43.66 604 PHE A CA 1
ATOM 4924 C C . PHE A 1 604 ? -23.646 16.891 26.612 1.00 43.66 604 PHE A C 1
ATOM 4926 O O . PHE A 1 604 ? -22.515 16.432 26.616 1.00 43.66 604 PHE A O 1
ATOM 4933 N N . GLY A 1 605 ? -23.884 18.188 26.419 1.00 41.53 605 GLY A N 1
ATOM 4934 C CA . GLY A 1 605 ? -22.848 19.174 26.083 1.00 41.53 605 GLY A CA 1
ATOM 4935 C C . GLY A 1 605 ? -23.247 20.077 24.914 1.00 41.53 605 GLY A C 1
ATOM 4936 O O . GLY A 1 605 ? -22.765 21.207 24.822 1.00 41.53 605 GLY A O 1
ATOM 4937 N N . VAL A 1 606 ? -24.196 19.640 24.077 1.00 41.47 606 VAL A N 1
ATOM 4938 C CA . VAL A 1 606 ? -24.825 20.499 23.068 1.00 41.47 606 VAL A CA 1
ATOM 4939 C C . VAL A 1 606 ? -25.798 21.466 23.750 1.00 41.47 606 VAL A C 1
ATOM 4941 O O . VAL A 1 606 ? -26.617 21.093 24.592 1.00 41.47 606 VAL A O 1
ATOM 4944 N N . CYS A 1 607 ? -25.718 22.743 23.378 1.00 40.19 607 CYS A N 1
ATOM 4945 C CA . CYS A 1 607 ? -26.624 23.778 23.861 1.00 40.19 607 CYS A CA 1
ATOM 4946 C C . CYS A 1 607 ? -28.035 23.589 23.267 1.00 40.19 607 CYS A C 1
ATOM 4948 O O . CYS A 1 607 ? -28.351 24.147 22.219 1.00 40.19 607 CYS A O 1
ATOM 4950 N N . ASN A 1 608 ? -28.913 22.872 23.977 1.00 38.06 608 ASN A N 1
ATOM 4951 C CA . ASN A 1 608 ? -30.313 22.604 23.587 1.00 38.06 608 ASN A CA 1
ATOM 4952 C C . ASN A 1 608 ? -31.222 23.855 23.453 1.00 38.06 608 ASN A C 1
ATOM 4954 O O . ASN A 1 608 ? -32.431 23.726 23.276 1.00 38.06 608 ASN A O 1
ATOM 4958 N N . THR A 1 609 ? -30.666 25.066 23.559 1.00 40.22 609 THR A N 1
ATOM 4959 C CA . THR A 1 609 ? -31.356 26.351 23.350 1.00 40.22 609 THR A CA 1
ATOM 4960 C C . THR A 1 609 ? -30.661 27.256 22.325 1.00 40.22 609 THR A C 1
ATOM 4962 O O . THR A 1 609 ? -31.089 28.393 22.144 1.00 40.22 609 THR A O 1
ATOM 4965 N N . CYS A 1 610 ? -29.574 26.805 21.690 1.00 43.62 610 CYS A N 1
ATOM 4966 C CA . CYS A 1 610 ? -28.813 27.595 20.724 1.00 43.62 610 CYS A CA 1
ATOM 4967 C C . CYS A 1 610 ? -29.331 27.312 19.308 1.00 43.62 610 CYS A C 1
ATOM 4969 O O . CYS A 1 610 ? -29.022 26.274 18.727 1.00 43.62 610 CYS A O 1
ATOM 4971 N N . ASN A 1 611 ? -30.114 28.239 18.752 1.00 42.38 611 ASN A N 1
ATOM 4972 C CA . ASN A 1 611 ? -30.730 28.092 17.428 1.00 42.38 611 ASN A CA 1
ATOM 4973 C C . ASN A 1 611 ? -29.822 28.586 16.284 1.00 42.38 611 ASN A C 1
ATOM 4975 O O . ASN A 1 611 ? -30.172 28.452 15.112 1.00 42.38 611 ASN A O 1
ATOM 4979 N N . SER A 1 612 ? -28.663 29.166 16.609 1.00 41.28 612 SER A N 1
ATOM 4980 C CA . SER A 1 612 ? -27.666 29.663 15.662 1.00 41.28 612 SER A CA 1
ATOM 4981 C C . SER A 1 612 ? -26.230 29.549 16.209 1.00 41.28 612 SER A C 1
ATOM 4983 O O . SER A 1 612 ? -26.028 29.505 17.428 1.00 41.28 612 SER A O 1
ATOM 4985 N N . PRO A 1 613 ? -25.201 29.586 15.337 1.00 40.97 613 PRO A N 1
ATOM 4986 C CA . PRO A 1 613 ? -23.802 29.697 15.762 1.00 40.97 613 PRO A CA 1
ATOM 4987 C C . PRO A 1 613 ? -23.506 30.969 16.579 1.00 40.97 613 PRO A C 1
ATOM 4989 O O . PRO A 1 613 ? -22.635 30.957 17.448 1.00 40.97 613 PRO A O 1
ATOM 4992 N N . GLN A 1 614 ? -24.242 32.065 16.353 1.00 41.31 614 GLN A N 1
ATOM 4993 C CA . GLN A 1 614 ? -24.120 33.288 17.154 1.00 41.31 614 GLN A CA 1
ATOM 4994 C C . GLN A 1 614 ? -24.657 33.113 18.585 1.00 41.31 614 GLN A C 1
ATOM 4996 O O . GLN A 1 614 ? -24.051 33.643 19.518 1.00 41.31 614 GLN A O 1
ATOM 5001 N N . ASP A 1 615 ? -25.726 32.334 18.794 1.00 39.00 615 ASP A N 1
ATOM 5002 C CA . ASP A 1 615 ? -26.215 32.021 20.147 1.00 39.00 615 ASP A CA 1
ATOM 5003 C C . ASP A 1 615 ? -25.132 31.281 20.943 1.00 39.00 615 ASP A C 1
ATOM 5005 O O . ASP A 1 615 ? -24.795 31.670 22.064 1.00 39.00 615 ASP A O 1
ATOM 5009 N N . PHE A 1 616 ? -24.498 30.284 20.316 1.00 40.50 616 PHE A N 1
ATOM 5010 C CA . PHE A 1 616 ? -23.391 29.534 20.910 1.00 40.50 616 PHE A CA 1
ATOM 5011 C C . PHE A 1 616 ? -22.224 30.447 21.337 1.00 40.50 616 PHE A C 1
ATOM 5013 O O . PHE A 1 616 ? -21.678 30.314 22.439 1.00 40.50 616 PHE A O 1
ATOM 5020 N N . LEU A 1 617 ? -21.882 31.436 20.504 1.00 42.16 617 LEU A N 1
ATOM 5021 C CA . LEU A 1 617 ? -20.823 32.415 20.773 1.00 42.16 617 LEU A CA 1
ATOM 5022 C C . LEU A 1 617 ? -21.210 33.538 21.759 1.00 42.16 617 LEU A C 1
ATOM 5024 O O . LEU A 1 617 ? -20.317 34.236 22.240 1.00 42.16 617 LEU A O 1
ATOM 5028 N N . SER A 1 618 ? -22.482 33.660 22.158 1.00 40.62 618 SER A N 1
ATOM 5029 C CA . SER A 1 618 ? -22.946 34.670 23.133 1.00 40.62 618 SER A CA 1
ATOM 5030 C C . SER A 1 618 ? -23.239 34.138 24.546 1.00 40.62 618 SER A C 1
ATOM 5032 O O . SER A 1 618 ? -23.299 34.925 25.492 1.00 40.62 618 SER A O 1
ATOM 5034 N N . GLY A 1 619 ? -23.389 32.820 24.723 1.00 42.94 619 GLY A N 1
ATOM 5035 C CA . GLY A 1 619 ? -23.605 32.207 26.041 1.00 42.94 619 GLY A CA 1
ATOM 5036 C C . GLY A 1 619 ? -22.412 32.336 27.015 1.00 42.94 619 GLY A C 1
ATOM 5037 O O . GLY A 1 619 ? -21.279 32.545 26.577 1.00 42.94 619 GLY A O 1
ATOM 5038 N N . PRO A 1 620 ? -22.630 32.176 28.341 1.00 43.25 620 PRO A N 1
ATOM 5039 C CA . PRO A 1 620 ? -21.548 32.127 29.328 1.00 43.25 620 PRO A CA 1
ATOM 5040 C C . PRO A 1 620 ? -20.534 31.019 29.017 1.00 43.25 620 PRO A C 1
ATOM 5042 O O . PRO A 1 620 ? -20.928 29.925 28.617 1.00 43.25 620 PRO A O 1
ATOM 5045 N N . LEU A 1 621 ? -19.243 31.272 29.269 1.00 40.69 621 LEU A N 1
ATOM 5046 C CA . LEU A 1 621 ? -18.169 30.289 29.050 1.00 40.69 621 LEU A CA 1
ATOM 5047 C C . LEU A 1 621 ? -18.434 28.965 29.787 1.00 40.69 621 LEU A C 1
ATOM 5049 O O . LEU A 1 621 ? -18.304 27.906 29.189 1.00 40.69 621 LEU A O 1
ATOM 5053 N N . THR A 1 622 ? -18.956 29.031 31.016 1.00 40.03 622 THR A N 1
ATOM 5054 C CA . THR A 1 622 ? -19.374 27.883 31.850 1.00 40.03 622 THR A CA 1
ATOM 5055 C C . THR A 1 622 ? -20.603 27.111 31.334 1.00 40.03 622 THR A C 1
ATOM 5057 O O . THR A 1 622 ? -21.197 26.317 32.060 1.00 40.03 622 THR A O 1
ATOM 5060 N N . LYS A 1 623 ? -21.035 27.354 30.090 1.00 36.88 623 LYS A N 1
ATOM 5061 C CA . LYS A 1 623 ? -22.036 26.554 29.365 1.00 36.88 623 LYS A CA 1
ATOM 5062 C C . LYS A 1 623 ? -21.533 26.014 28.021 1.00 36.88 623 LYS A C 1
ATOM 5064 O O . LYS A 1 623 ? -22.328 25.447 27.273 1.00 36.88 623 LYS A O 1
ATOM 5069 N N . ARG A 1 624 ? -20.251 26.191 27.687 1.00 44.59 624 ARG A N 1
ATOM 5070 C CA . ARG A 1 624 ? -19.647 25.604 26.484 1.00 44.59 624 ARG A CA 1
ATOM 5071 C C . ARG A 1 624 ? -18.970 24.291 26.842 1.00 44.59 624 ARG A C 1
ATOM 5073 O O . ARG A 1 624 ? -18.068 24.297 27.661 1.00 44.59 624 ARG A O 1
ATOM 5080 N N . PHE A 1 625 ? -19.407 23.221 26.181 1.00 46.25 625 PHE A N 1
ATOM 5081 C CA . PHE A 1 625 ? -18.739 21.922 26.114 1.00 46.25 625 PHE A CA 1
ATOM 5082 C C . PHE A 1 625 ? -18.327 21.309 27.463 1.00 46.25 625 PHE A C 1
ATOM 5084 O O . PHE A 1 625 ? -17.196 21.453 27.916 1.00 46.25 625 PHE A O 1
ATOM 5091 N N . LEU A 1 626 ? -19.208 20.485 28.039 1.00 49.88 626 LEU A N 1
ATOM 5092 C CA . LEU A 1 626 ? -18.728 19.398 28.893 1.00 49.88 626 LEU A CA 1
ATOM 5093 C C . LEU A 1 626 ? -17.936 18.432 28.002 1.00 49.88 626 LEU A C 1
ATOM 5095 O O . LEU A 1 626 ? -18.526 17.590 27.335 1.00 49.88 626 LEU A O 1
ATOM 5099 N N . ASN A 1 627 ? -16.613 18.598 27.948 1.00 59.84 627 ASN A N 1
ATOM 5100 C CA . ASN A 1 627 ? -15.741 17.666 27.243 1.00 59.84 627 ASN A CA 1
ATOM 5101 C C . ASN A 1 627 ? -15.588 16.387 28.073 1.00 59.84 627 ASN A C 1
ATOM 5103 O O . ASN A 1 627 ? -14.961 16.395 29.136 1.00 59.84 627 ASN A O 1
ATOM 5107 N N . TYR A 1 628 ? -16.164 15.303 27.560 1.00 68.38 628 TYR A N 1
ATOM 5108 C CA . TYR A 1 628 ? -16.041 13.949 28.077 1.00 68.38 628 TYR A CA 1
ATOM 5109 C C . TYR A 1 628 ? -14.902 13.197 27.386 1.00 68.38 628 TYR A C 1
ATOM 5111 O O . TYR A 1 628 ? -14.750 13.238 26.161 1.00 68.38 628 TYR A O 1
ATOM 5119 N N . GLU A 1 629 ? -14.145 12.446 28.175 1.00 77.69 629 GLU A N 1
ATOM 5120 C CA . GLU A 1 629 ? -13.096 11.543 27.707 1.00 77.69 629 GLU A CA 1
ATOM 5121 C C . GLU A 1 629 ? -13.299 10.166 28.343 1.00 77.69 629 GLU A C 1
ATOM 5123 O O . GLU A 1 629 ? -13.409 10.049 29.564 1.00 77.69 629 G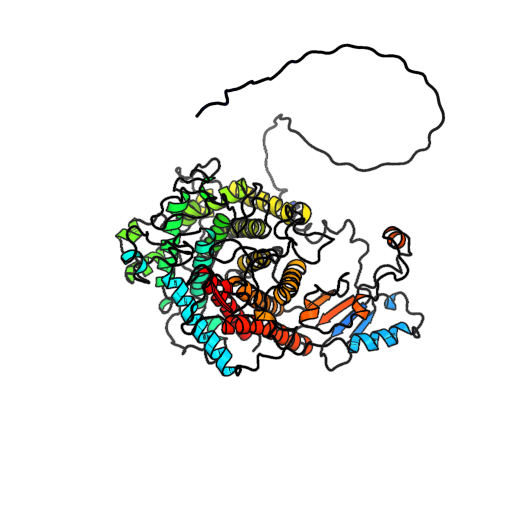LU A O 1
ATOM 5128 N N . LEU A 1 630 ? -13.359 9.118 27.524 1.00 84.44 630 LEU A N 1
ATOM 5129 C CA . LEU A 1 630 ? -13.343 7.731 27.975 1.00 84.44 630 LEU A CA 1
ATOM 5130 C C . LEU A 1 630 ? -11.898 7.220 27.954 1.00 84.44 630 LEU A C 1
ATOM 5132 O O . LEU A 1 630 ? -11.240 7.248 26.921 1.00 84.44 630 LEU A O 1
ATOM 5136 N N . ILE A 1 631 ? -11.418 6.731 29.094 1.00 88.06 631 ILE A N 1
ATOM 5137 C CA . ILE A 1 631 ? -10.078 6.175 29.280 1.00 88.06 631 ILE A CA 1
ATOM 5138 C C . ILE A 1 631 ? -10.220 4.688 29.601 1.00 88.06 631 ILE A C 1
ATOM 5140 O O . ILE A 1 631 ? -10.716 4.323 30.671 1.00 88.06 631 ILE A O 1
ATOM 5144 N N . ILE A 1 632 ? -9.753 3.823 28.707 1.00 90.25 632 ILE A N 1
ATOM 5145 C CA . ILE A 1 632 ? -9.686 2.378 28.949 1.00 90.25 632 ILE A CA 1
ATOM 5146 C C . ILE A 1 632 ? -8.241 2.038 29.334 1.00 90.25 632 ILE A C 1
ATOM 5148 O O . ILE A 1 632 ? -7.320 2.221 28.537 1.00 90.25 632 ILE A O 1
ATOM 5152 N N . LYS A 1 633 ? -8.022 1.592 30.578 1.00 91.12 633 LYS A N 1
ATOM 5153 C CA . LYS A 1 633 ? -6.669 1.504 31.159 1.00 91.12 633 LYS A CA 1
ATOM 5154 C C . LYS A 1 633 ? -5.808 0.415 30.534 1.00 91.12 633 LYS A C 1
ATOM 5156 O O . LYS A 1 633 ? -6.270 -0.713 30.383 1.00 91.12 633 LYS A O 1
ATOM 5161 N N . HIS A 1 634 ? -4.550 0.715 30.222 1.00 91.44 634 HIS A N 1
ATOM 5162 C CA . HIS A 1 634 ? -3.626 -0.248 29.619 1.00 91.44 634 HIS A CA 1
ATOM 5163 C C . HIS A 1 634 ? -3.507 -1.531 30.459 1.00 91.44 634 HIS A C 1
ATOM 5165 O O . HIS A 1 634 ? -3.505 -1.487 31.689 1.00 91.44 634 HIS A O 1
ATOM 5171 N N . ASN A 1 635 ? -3.427 -2.688 29.791 1.00 89.56 635 ASN A N 1
ATOM 5172 C CA . ASN A 1 635 ? -3.425 -4.032 30.388 1.00 89.56 635 ASN A CA 1
ATOM 5173 C C . ASN A 1 635 ? -4.657 -4.409 31.241 1.00 89.56 635 ASN A C 1
ATOM 5175 O O . ASN A 1 635 ? -4.710 -5.527 31.758 1.00 89.56 635 ASN A O 1
ATOM 5179 N N . SER A 1 636 ? -5.672 -3.550 31.364 1.00 94.12 636 SER A N 1
ATOM 5180 C CA . SER A 1 636 ? -6.904 -3.876 32.091 1.00 94.12 636 SER A CA 1
ATOM 5181 C C . SER A 1 636 ? -7.743 -4.962 31.385 1.00 94.12 636 SER A C 1
ATOM 5183 O O . SER A 1 636 ? -7.587 -5.185 30.175 1.00 94.12 636 SER A O 1
ATOM 5185 N N . PRO A 1 637 ? -8.659 -5.649 32.097 1.00 94.25 637 PRO A N 1
ATOM 5186 C CA . PRO A 1 637 ? -9.659 -6.521 31.478 1.00 94.25 637 PRO A CA 1
ATOM 5187 C C . PRO A 1 637 ? -10.430 -5.847 30.333 1.00 94.25 637 PRO A C 1
ATOM 5189 O O . PRO A 1 637 ? -10.584 -6.446 29.267 1.00 94.25 637 PRO A O 1
ATOM 5192 N N . ALA A 1 638 ? -10.849 -4.590 30.512 1.00 92.38 638 ALA A N 1
ATOM 5193 C CA . ALA A 1 638 ? -11.546 -3.817 29.488 1.00 92.38 638 ALA A CA 1
ATOM 5194 C C . ALA A 1 638 ? -10.674 -3.551 28.254 1.00 92.38 638 ALA A C 1
ATOM 5196 O O . ALA A 1 638 ? -11.137 -3.733 27.127 1.00 92.38 638 ALA A O 1
ATOM 5197 N N . TYR A 1 639 ? -9.406 -3.181 28.437 1.00 93.44 639 TYR A N 1
ATOM 5198 C CA . TYR A 1 639 ? -8.478 -2.930 27.329 1.00 93.44 639 TYR A CA 1
ATOM 5199 C C . TYR A 1 639 ? -8.253 -4.187 26.495 1.00 93.44 639 TYR A C 1
ATOM 5201 O O . TYR A 1 639 ? -8.475 -4.178 25.286 1.00 93.44 639 TYR A O 1
ATOM 5209 N N . ASN A 1 640 ? -7.905 -5.300 27.145 1.00 92.25 640 ASN A N 1
ATOM 5210 C CA . ASN A 1 640 ? -7.688 -6.568 26.454 1.00 92.25 640 ASN A CA 1
ATOM 5211 C C . ASN A 1 640 ? -8.952 -7.023 25.707 1.00 92.25 640 ASN A C 1
ATOM 5213 O O . ASN A 1 640 ? -8.876 -7.399 24.539 1.00 92.25 640 ASN A O 1
ATOM 5217 N N . ALA A 1 641 ? -10.128 -6.929 26.335 1.00 92.38 641 ALA A N 1
ATOM 5218 C CA . ALA A 1 641 ? -11.394 -7.263 25.687 1.00 92.38 641 ALA A CA 1
ATOM 5219 C C . ALA A 1 641 ? -11.732 -6.322 24.509 1.00 92.38 641 ALA A C 1
ATOM 5221 O O . ALA A 1 641 ? -12.265 -6.784 23.501 1.00 92.38 641 ALA A O 1
ATOM 5222 N N . THR A 1 642 ? -11.357 -5.039 24.583 1.00 92.56 642 THR A N 1
ATOM 5223 C CA . THR A 1 642 ? -11.478 -4.069 23.476 1.00 92.56 642 THR A CA 1
ATOM 5224 C C . THR A 1 642 ? -10.591 -4.465 22.296 1.00 92.56 642 THR A C 1
ATOM 5226 O O . THR A 1 642 ? -11.077 -4.538 21.166 1.00 92.56 642 THR A O 1
ATOM 5229 N N . MET A 1 643 ? -9.329 -4.822 22.551 1.00 92.88 643 MET A N 1
ATOM 5230 C CA . MET A 1 643 ? -8.397 -5.270 21.511 1.00 92.88 643 MET A CA 1
ATOM 5231 C C . MET A 1 643 ? -8.821 -6.600 20.878 1.00 92.88 643 MET A C 1
ATOM 5233 O O . MET A 1 643 ? -8.778 -6.735 19.657 1.00 92.88 643 MET A O 1
ATOM 5237 N N . TYR A 1 644 ? -9.334 -7.556 21.664 1.00 91.75 644 TYR A N 1
ATOM 5238 C CA . TYR A 1 644 ? -9.932 -8.784 21.123 1.00 91.75 644 TYR A CA 1
ATOM 5239 C C . TYR A 1 644 ? -11.150 -8.503 20.228 1.00 91.75 644 TYR A C 1
ATOM 5241 O O . TYR A 1 644 ? -11.329 -9.184 19.218 1.00 91.75 644 TYR A O 1
ATOM 5249 N N . ASN A 1 645 ? -11.967 -7.499 20.558 1.00 92.00 645 ASN A N 1
ATOM 5250 C CA . ASN A 1 645 ? -13.116 -7.092 19.745 1.00 92.00 645 ASN A CA 1
ATOM 5251 C C . ASN A 1 645 ? -12.705 -6.394 18.437 1.00 92.00 645 ASN A C 1
ATOM 5253 O O . ASN A 1 645 ? -13.351 -6.592 17.408 1.00 92.00 645 ASN A O 1
ATOM 5257 N N . LEU A 1 646 ? -11.636 -5.594 18.463 1.00 92.88 646 LEU A N 1
ATOM 5258 C CA . LEU A 1 646 ? -11.079 -4.935 17.280 1.00 92.88 646 LEU A CA 1
ATOM 5259 C C . LEU A 1 646 ? -10.389 -5.946 16.345 1.00 92.88 646 LEU A C 1
ATOM 5261 O O . LEU A 1 646 ? -10.657 -5.957 15.144 1.00 92.88 646 LEU A O 1
ATOM 5265 N N . LEU A 1 647 ? -9.620 -6.888 16.899 1.00 93.44 647 LEU A N 1
ATOM 5266 C CA . LEU A 1 647 ? -9.090 -8.048 16.175 1.00 93.44 647 LEU A CA 1
ATOM 5267 C C . LEU A 1 647 ? -10.217 -8.892 15.548 1.00 93.44 647 LEU A C 1
ATOM 5269 O O . LEU A 1 647 ? -10.124 -9.280 14.386 1.00 93.44 647 LEU A O 1
ATOM 5273 N N . ALA A 1 648 ? -11.308 -9.139 16.283 1.00 92.19 648 ALA A N 1
ATOM 5274 C CA . ALA A 1 648 ? -12.478 -9.859 15.772 1.00 92.19 648 ALA A CA 1
ATOM 5275 C C . ALA A 1 648 ? -13.247 -9.083 14.682 1.00 92.19 648 ALA A C 1
ATOM 5277 O O . ALA A 1 648 ? -13.903 -9.697 13.840 1.00 92.19 648 ALA A O 1
ATOM 5278 N N . TYR A 1 649 ? -13.163 -7.750 14.674 1.00 93.94 649 TYR A N 1
ATOM 5279 C CA . TYR A 1 649 ? -13.691 -6.922 13.593 1.00 93.94 649 TYR A CA 1
ATOM 5280 C C . TYR A 1 649 ? -12.817 -7.044 12.333 1.00 93.94 649 TYR A C 1
ATOM 5282 O O . TYR A 1 649 ? -13.360 -7.317 11.264 1.00 93.94 649 TYR A O 1
ATOM 5290 N N . GLY A 1 650 ? -11.486 -7.007 12.469 1.00 95.56 650 GLY A N 1
ATOM 5291 C CA . GLY A 1 650 ? -10.546 -7.326 11.384 1.00 95.56 650 GLY A CA 1
ATOM 5292 C C . GLY A 1 650 ? -10.764 -8.728 10.791 1.00 95.56 650 GLY A C 1
ATOM 5293 O O . GLY A 1 650 ? -10.960 -8.857 9.584 1.00 95.56 650 GLY A O 1
ATOM 5294 N N . ASP A 1 651 ? -10.841 -9.770 11.640 1.00 95.25 651 ASP A N 1
ATOM 5295 C CA . ASP A 1 651 ? -11.206 -11.156 11.255 1.00 95.25 651 ASP A CA 1
ATOM 5296 C C . ASP A 1 651 ? -12.452 -11.188 10.344 1.00 95.25 651 ASP A C 1
ATOM 5298 O O . ASP A 1 651 ? -12.507 -11.971 9.397 1.00 95.25 651 ASP A O 1
ATOM 5302 N N . SER A 1 652 ? -13.455 -10.344 10.619 1.00 94.44 652 SER A N 1
ATOM 5303 C CA . SER A 1 652 ? -14.735 -10.363 9.900 1.00 94.44 652 SER A CA 1
ATOM 5304 C C . SER A 1 652 ? -14.683 -9.789 8.476 1.00 94.44 652 SER A C 1
ATOM 5306 O O . SER A 1 652 ? -15.550 -10.135 7.673 1.00 94.44 652 SER A O 1
ATOM 5308 N N . PHE A 1 653 ? -13.665 -8.987 8.134 1.00 96.81 653 PHE A N 1
ATOM 5309 C CA . PHE A 1 653 ? -13.384 -8.579 6.750 1.00 96.81 653 PHE A CA 1
ATOM 5310 C C . PHE A 1 653 ? -12.711 -9.708 5.956 1.00 96.81 653 PHE A C 1
ATOM 5312 O O . PHE A 1 653 ? -13.139 -10.001 4.842 1.00 96.81 653 PHE A O 1
ATOM 5319 N N . LEU A 1 654 ? -11.734 -10.416 6.538 1.00 96.81 654 LEU A N 1
ATOM 5320 C CA . LEU A 1 654 ? -11.112 -11.575 5.875 1.00 96.81 654 LEU A CA 1
ATOM 5321 C C . LEU A 1 654 ? -12.100 -12.740 5.709 1.00 96.81 654 LEU A C 1
ATOM 5323 O O . LEU A 1 654 ? -12.124 -13.395 4.672 1.00 96.81 654 LEU A O 1
ATOM 5327 N N . ASP A 1 655 ? -12.986 -12.957 6.682 1.00 94.56 655 ASP A N 1
ATOM 5328 C CA . ASP A 1 655 ? -14.121 -13.877 6.536 1.00 94.56 655 ASP A CA 1
ATOM 5329 C C . ASP A 1 655 ? -15.134 -13.419 5.471 1.00 94.56 655 ASP A C 1
ATOM 5331 O O . ASP A 1 655 ? -15.822 -14.260 4.901 1.00 94.56 655 ASP A O 1
ATOM 5335 N N . LYS A 1 656 ? -15.210 -12.117 5.153 1.00 94.44 656 LYS A N 1
ATOM 5336 C CA . LYS A 1 656 ? -16.007 -11.649 4.013 1.00 94.44 656 LYS A CA 1
ATOM 5337 C C . LYS A 1 656 ? -15.302 -11.910 2.682 1.00 94.44 656 LYS A C 1
ATOM 5339 O O . LYS A 1 656 ? -15.981 -12.298 1.742 1.00 94.44 656 LYS A O 1
ATOM 5344 N N . LEU A 1 657 ? -13.975 -11.772 2.601 1.00 95.62 657 LEU A N 1
ATOM 5345 C CA . LEU A 1 657 ? -13.198 -12.170 1.415 1.00 95.62 657 LEU A CA 1
ATOM 5346 C C . LEU A 1 657 ? -13.376 -13.659 1.100 1.00 95.62 657 LEU A C 1
ATOM 5348 O O . LEU A 1 657 ? -13.689 -14.012 -0.032 1.00 95.62 657 LEU A O 1
ATOM 5352 N N . ARG A 1 658 ? -13.256 -14.514 2.121 1.00 95.50 658 ARG A N 1
ATOM 5353 C CA . ARG A 1 658 ? -13.422 -15.977 2.061 1.00 95.50 658 ARG A CA 1
ATOM 5354 C C . ARG A 1 658 ? -14.683 -16.458 1.337 1.00 95.50 658 ARG A C 1
ATOM 5356 O O . ARG A 1 658 ? -14.686 -17.547 0.776 1.00 95.50 658 ARG A O 1
ATOM 5363 N N . GLU A 1 659 ? -15.774 -15.700 1.408 1.00 94.25 659 GLU A N 1
ATOM 5364 C CA . GLU A 1 659 ? -17.028 -16.037 0.722 1.00 94.25 659 GLU A CA 1
ATOM 5365 C C . GLU A 1 659 ? -16.921 -15.925 -0.817 1.00 94.25 659 GLU A C 1
ATOM 5367 O O . GLU A 1 659 ? -17.741 -16.523 -1.510 1.00 94.25 659 GLU A O 1
ATOM 5372 N N . HIS A 1 660 ? -15.939 -15.167 -1.332 1.00 96.56 660 HIS A N 1
ATOM 5373 C CA . HIS A 1 660 ? -15.838 -14.725 -2.735 1.00 96.56 660 HIS A CA 1
ATOM 5374 C C . HIS A 1 660 ? -14.508 -15.089 -3.424 1.00 96.56 660 HIS A C 1
ATOM 5376 O O . HIS A 1 660 ? -14.440 -15.052 -4.652 1.00 96.56 660 HIS A O 1
ATOM 5382 N N . VAL A 1 661 ? -13.465 -15.471 -2.673 1.00 96.88 661 VAL A N 1
ATOM 5383 C CA . VAL A 1 661 ? -12.250 -16.112 -3.227 1.00 96.88 661 VAL A CA 1
ATOM 5384 C C . VAL A 1 661 ? -12.622 -17.437 -3.913 1.00 96.88 661 VAL A C 1
ATOM 5386 O O . VAL A 1 661 ? -13.533 -18.140 -3.467 1.00 96.88 661 VAL A O 1
ATOM 5389 N N . SER A 1 662 ? -11.937 -17.798 -5.005 1.00 96.50 662 SER A N 1
ATOM 5390 C CA . SER A 1 662 ? -12.214 -19.058 -5.713 1.00 96.50 662 SER A CA 1
ATOM 5391 C C . SER A 1 662 ? -11.846 -20.311 -4.895 1.00 96.50 662 SER A C 1
ATOM 5393 O O . SER A 1 662 ? -11.095 -20.272 -3.922 1.00 96.50 662 SER A O 1
ATOM 5395 N N . GLY A 1 663 ? -12.302 -21.480 -5.360 1.00 93.19 663 GLY A N 1
ATOM 5396 C CA . GLY A 1 663 ? -11.903 -22.776 -4.794 1.00 93.19 663 GLY A CA 1
ATOM 5397 C C . GLY A 1 663 ? -10.429 -23.168 -5.005 1.00 93.19 663 GLY A C 1
ATOM 5398 O O . GLY A 1 663 ? -10.017 -24.202 -4.484 1.00 93.19 663 GLY A O 1
ATOM 5399 N N . ASP A 1 664 ? -9.652 -22.382 -5.760 1.00 95.19 664 ASP A N 1
ATOM 5400 C CA . ASP A 1 664 ? -8.208 -22.549 -5.990 1.00 95.19 664 ASP A CA 1
ATOM 5401 C C . ASP A 1 664 ? -7.369 -21.344 -5.508 1.00 95.19 664 ASP A C 1
ATOM 5403 O O . ASP A 1 664 ? -6.196 -21.217 -5.870 1.00 95.19 664 ASP A O 1
ATOM 5407 N N . GLY A 1 665 ? -7.959 -20.472 -4.680 1.00 97.31 665 GLY A N 1
ATOM 5408 C CA . GLY A 1 665 ? -7.290 -19.288 -4.134 1.00 97.31 665 GLY A CA 1
ATOM 5409 C C . GLY A 1 665 ? -6.989 -18.222 -5.190 1.00 97.31 665 GLY A C 1
ATOM 5410 O O . GLY A 1 665 ? -5.916 -17.623 -5.181 1.00 97.31 665 GLY A O 1
ATOM 5411 N N . GLU A 1 666 ? -7.894 -18.023 -6.155 1.00 98.19 666 GLU A N 1
ATOM 5412 C CA . GLU A 1 666 ? -7.843 -16.865 -7.047 1.00 98.19 666 GLU A CA 1
ATOM 5413 C C . GLU A 1 666 ? -8.537 -15.655 -6.413 1.00 98.19 666 GLU A C 1
ATOM 5415 O O . GLU A 1 666 ? -9.708 -15.717 -6.020 1.00 98.19 666 GLU A O 1
ATOM 5420 N N . MET A 1 667 ? -7.822 -14.528 -6.422 1.00 98.56 667 MET A N 1
ATOM 5421 C CA . MET A 1 667 ? -8.376 -13.191 -6.236 1.00 98.56 667 MET A CA 1
ATOM 5422 C C . MET A 1 667 ? -8.170 -12.358 -7.502 1.00 98.56 667 MET A C 1
ATOM 5424 O O . MET A 1 667 ? -7.046 -12.084 -7.926 1.00 98.56 667 MET A O 1
ATOM 5428 N N . SER A 1 668 ? -9.279 -11.936 -8.102 1.00 98.00 668 SER A N 1
ATOM 5429 C CA . SER A 1 668 ? -9.307 -10.915 -9.147 1.00 98.00 668 SER A CA 1
ATOM 5430 C C . SER A 1 668 ? -9.165 -9.509 -8.547 1.00 98.00 668 SER A C 1
ATOM 5432 O O . SER A 1 668 ? -8.945 -9.323 -7.347 1.00 98.00 668 SER A O 1
ATOM 5434 N N . GLU A 1 669 ? -9.301 -8.490 -9.385 1.00 98.38 669 GLU A N 1
ATOM 5435 C CA . GLU A 1 669 ? -9.469 -7.101 -8.962 1.00 98.38 669 GLU A CA 1
ATOM 5436 C C . GLU A 1 669 ? -10.746 -6.924 -8.113 1.00 98.38 669 GLU A C 1
ATOM 5438 O O . GLU A 1 669 ? -10.695 -6.472 -6.964 1.00 98.38 669 GLU A O 1
ATOM 5443 N N . GLN A 1 670 ? -11.892 -7.351 -8.655 1.00 98.56 670 GLN A N 1
ATOM 5444 C CA . GLN A 1 670 ? -13.228 -7.078 -8.116 1.00 98.56 670 GLN A CA 1
ATOM 5445 C C . GLN A 1 670 ? -13.992 -8.364 -7.789 1.00 98.56 670 GLN A C 1
ATOM 5447 O O . GLN A 1 670 ? -13.740 -9.419 -8.371 1.00 98.56 670 GLN A O 1
ATOM 5452 N N . MET A 1 671 ? -14.988 -8.260 -6.910 1.00 97.69 671 MET A N 1
ATOM 5453 C CA . MET A 1 671 ? -16.029 -9.275 -6.716 1.00 97.69 671 MET A CA 1
ATOM 5454 C C . MET A 1 671 ? -17.393 -8.646 -7.017 1.00 97.69 671 MET A C 1
ATOM 5456 O O . MET A 1 671 ? -17.703 -7.561 -6.528 1.00 97.69 671 MET A O 1
ATOM 5460 N N . ASN A 1 672 ? -18.219 -9.297 -7.833 1.00 98.06 672 ASN A N 1
ATOM 5461 C CA . ASN A 1 672 ? -19.479 -8.730 -8.304 1.00 98.06 672 ASN A CA 1
ATOM 5462 C C . ASN A 1 672 ? -20.401 -8.327 -7.136 1.00 98.06 672 ASN A C 1
ATOM 5464 O O . ASN A 1 672 ? -20.772 -9.165 -6.312 1.00 98.06 672 ASN A O 1
ATOM 5468 N N . LYS A 1 673 ? -20.849 -7.064 -7.102 1.00 97.50 673 LYS A N 1
ATOM 5469 C CA . LYS A 1 673 ? -21.653 -6.494 -6.001 1.00 97.50 673 LYS A CA 1
ATOM 5470 C C . LYS A 1 673 ? -22.974 -7.221 -5.697 1.00 97.50 673 LYS A C 1
ATOM 5472 O O . LYS A 1 673 ? -23.519 -7.026 -4.608 1.00 97.50 673 LYS A O 1
ATOM 5477 N N . TYR A 1 674 ? -23.495 -8.026 -6.629 1.00 97.31 674 TYR A N 1
ATOM 5478 C CA . TYR A 1 674 ? -24.744 -8.787 -6.490 1.00 97.31 674 TYR A CA 1
ATOM 5479 C C . TYR A 1 674 ? -24.529 -10.276 -6.208 1.00 97.31 674 TYR A C 1
ATOM 5481 O O . TYR A 1 674 ? -25.280 -10.848 -5.422 1.00 97.31 674 TYR A O 1
ATOM 5489 N N . THR A 1 675 ? -23.553 -10.911 -6.865 1.00 96.81 675 THR A N 1
ATOM 5490 C CA . THR A 1 675 ? -23.372 -12.375 -6.842 1.00 96.81 675 THR A CA 1
ATOM 5491 C C . THR A 1 675 ? -22.138 -12.846 -6.084 1.00 96.81 675 THR A C 1
ATOM 5493 O O . THR A 1 675 ? -22.094 -14.012 -5.706 1.00 96.81 675 THR A O 1
ATOM 5496 N N . GLY A 1 676 ? -21.146 -11.977 -5.874 1.00 96.31 676 GLY A N 1
ATOM 5497 C CA . GLY A 1 676 ? -19.875 -12.329 -5.240 1.00 96.31 676 GLY A CA 1
ATOM 5498 C C . GLY A 1 676 ? -18.840 -12.975 -6.166 1.00 96.31 676 GLY A C 1
ATOM 5499 O O . GLY A 1 676 ? -17.690 -13.129 -5.776 1.00 96.31 676 GLY A O 1
ATOM 5500 N N . PHE A 1 677 ? -19.199 -13.324 -7.406 1.00 97.69 677 PHE A N 1
ATOM 5501 C CA . PHE A 1 677 ? -18.250 -13.938 -8.341 1.00 97.69 677 PHE A CA 1
ATOM 5502 C C . PHE A 1 677 ? -17.118 -12.983 -8.751 1.00 97.69 677 PHE A C 1
ATOM 5504 O O . PHE A 1 677 ? -17.322 -11.771 -8.836 1.00 97.69 677 PHE A O 1
ATOM 5511 N N . LEU A 1 678 ? -15.947 -13.555 -9.053 1.00 98.00 678 LEU A N 1
ATOM 5512 C CA . LEU A 1 678 ? -14.771 -12.838 -9.556 1.00 98.00 678 LEU A CA 1
ATOM 5513 C C . LEU A 1 678 ? -15.104 -11.984 -10.792 1.00 98.00 678 LEU A C 1
ATOM 5515 O O . LEU A 1 678 ? -15.818 -12.429 -11.694 1.00 98.00 678 LEU A O 1
ATOM 5519 N N . GLN A 1 679 ? -14.579 -10.759 -10.824 1.00 97.19 679 GLN A N 1
ATOM 5520 C CA . GLN A 1 679 ? -14.810 -9.766 -11.873 1.00 97.19 679 GLN A CA 1
ATOM 5521 C C . GLN A 1 679 ? -13.592 -8.828 -12.025 1.00 97.19 679 GLN A C 1
ATOM 5523 O O . GLN A 1 679 ? -12.796 -8.667 -11.098 1.00 97.19 679 GLN A O 1
ATOM 5528 N N . GLY A 1 680 ? -13.443 -8.205 -13.197 1.00 97.50 680 GLY A N 1
ATOM 5529 C CA . GLY A 1 680 ? -12.279 -7.381 -13.538 1.00 97.50 680 GLY A CA 1
ATOM 5530 C C . GLY A 1 680 ? -11.037 -8.211 -13.862 1.00 97.50 680 GLY A C 1
ATOM 5531 O O . GLY A 1 680 ? -11.146 -9.377 -14.247 1.00 97.50 680 GLY A O 1
ATOM 5532 N N . ALA A 1 681 ? -9.853 -7.612 -13.724 1.00 98.06 681 ALA A N 1
ATOM 5533 C CA . ALA A 1 681 ? -8.590 -8.286 -14.018 1.00 98.06 681 ALA A CA 1
ATOM 5534 C C . ALA A 1 681 ? -8.405 -9.550 -13.153 1.00 98.06 681 ALA A C 1
ATOM 5536 O O . ALA A 1 681 ? -8.508 -9.502 -11.926 1.00 98.06 681 ALA A O 1
ATOM 5537 N N . ASN A 1 682 ? -8.141 -10.688 -13.795 1.00 97.94 682 ASN A N 1
ATOM 5538 C CA . ASN A 1 682 ? -7.990 -11.983 -13.130 1.00 97.94 682 ASN A CA 1
ATOM 5539 C C . ASN A 1 682 ? -6.615 -12.088 -12.435 1.00 97.94 682 ASN A C 1
ATOM 5541 O O . ASN A 1 682 ? -5.656 -11.486 -12.909 1.00 97.94 682 ASN A O 1
ATOM 5545 N N . ASN A 1 683 ? -6.489 -12.844 -11.339 1.00 98.12 683 ASN A N 1
ATOM 5546 C CA . ASN A 1 683 ? -5.235 -12.972 -10.564 1.00 98.12 683 ASN A CA 1
ATOM 5547 C C . ASN A 1 683 ? -4.482 -11.629 -10.344 1.00 98.12 683 ASN A C 1
ATOM 5549 O O . ASN A 1 683 ? -3.320 -11.503 -10.743 1.00 98.12 683 ASN A O 1
ATOM 5553 N N . LEU A 1 684 ? -5.127 -10.614 -9.754 1.00 98.69 684 LEU A N 1
ATOM 5554 C CA . LEU A 1 684 ? -4.513 -9.288 -9.579 1.00 98.69 684 LEU A CA 1
ATOM 5555 C C . LEU A 1 684 ? -3.427 -9.330 -8.488 1.00 98.69 684 LEU A C 1
ATOM 5557 O O . LEU A 1 684 ? -3.715 -9.609 -7.322 1.00 98.69 684 LEU A O 1
ATOM 5561 N N . THR A 1 685 ? -2.188 -8.976 -8.838 1.00 98.62 685 THR A N 1
ATOM 5562 C CA . THR A 1 685 ? -1.015 -9.051 -7.946 1.00 98.62 685 THR A CA 1
ATOM 5563 C C . THR A 1 685 ? -1.211 -8.252 -6.653 1.00 98.62 685 THR A C 1
ATOM 5565 O O . THR A 1 685 ? -0.873 -8.720 -5.564 1.00 98.62 685 THR A O 1
ATOM 5568 N N . TRP A 1 686 ? -1.837 -7.074 -6.748 1.00 98.69 686 TRP A N 1
ATOM 5569 C CA . TRP A 1 686 ? -2.111 -6.214 -5.595 1.00 98.69 686 TRP A CA 1
ATOM 5570 C C . TRP A 1 686 ? -3.195 -6.791 -4.661 1.00 98.69 686 TRP A C 1
ATOM 5572 O O . TRP A 1 686 ? -3.078 -6.643 -3.444 1.00 98.69 686 TRP A O 1
ATOM 5582 N N . SER A 1 687 ? -4.190 -7.532 -5.171 1.00 98.75 687 SER A N 1
ATOM 5583 C CA . SER A 1 687 ? -5.174 -8.239 -4.327 1.00 98.75 687 SER A CA 1
ATOM 5584 C C . SER A 1 687 ? -4.493 -9.271 -3.422 1.00 98.75 687 SER A C 1
ATOM 5586 O O . SER A 1 687 ? -4.728 -9.279 -2.212 1.00 98.75 687 SER A O 1
ATOM 5588 N N . TYR A 1 688 ? -3.580 -10.074 -3.979 1.00 98.81 688 TYR A N 1
ATOM 5589 C CA . TYR A 1 688 ? -2.772 -11.023 -3.206 1.00 98.81 688 TYR A CA 1
ATOM 5590 C C . TYR A 1 688 ? -1.831 -10.323 -2.218 1.00 98.81 688 TYR A C 1
ATOM 5592 O O . TYR A 1 688 ? -1.728 -10.744 -1.065 1.00 98.81 688 TYR A O 1
ATOM 5600 N N . GLY A 1 689 ? -1.181 -9.229 -2.634 1.00 98.44 689 GLY A N 1
ATOM 5601 C CA . GLY A 1 689 ? -0.301 -8.436 -1.771 1.00 98.44 689 GLY A CA 1
ATOM 5602 C C . GLY A 1 689 ? -1.027 -7.846 -0.560 1.00 98.44 689 GLY A C 1
ATOM 5603 O O . GLY A 1 689 ? -0.560 -7.979 0.573 1.00 98.44 689 GLY A O 1
ATOM 5604 N N . ALA A 1 690 ? -2.200 -7.247 -0.772 1.00 98.69 690 ALA A N 1
ATOM 5605 C CA . ALA A 1 690 ? -3.010 -6.670 0.296 1.00 98.69 690 ALA A CA 1
ATOM 5606 C C . ALA A 1 690 ? -3.522 -7.742 1.275 1.00 98.69 690 ALA A C 1
ATOM 5608 O O . ALA A 1 690 ? -3.434 -7.558 2.490 1.00 98.69 690 ALA A O 1
ATOM 5609 N N . PHE A 1 691 ? -3.988 -8.893 0.773 1.00 98.75 691 PHE A N 1
ATOM 5610 C CA . PHE A 1 691 ? -4.373 -10.011 1.636 1.00 98.75 691 PHE A CA 1
ATOM 5611 C C . PHE A 1 691 ? -3.182 -10.514 2.464 1.00 98.75 691 PHE A C 1
ATOM 5613 O O . PHE A 1 691 ? -3.276 -10.607 3.690 1.00 98.75 691 PHE A O 1
ATOM 5620 N N . TRP A 1 692 ? -2.041 -10.783 1.821 1.00 98.44 692 TRP A N 1
ATOM 5621 C CA . TRP A 1 692 ? -0.870 -11.363 2.478 1.00 98.44 692 TRP A CA 1
ATOM 5622 C C . TRP A 1 692 ? -0.312 -10.475 3.600 1.00 98.44 692 TRP A C 1
ATOM 5624 O O . TRP A 1 692 ? -0.059 -10.984 4.698 1.00 98.44 692 TRP A O 1
ATOM 5634 N N . ASN A 1 693 ? -0.171 -9.162 3.362 1.00 97.06 693 ASN A N 1
ATOM 5635 C CA . ASN A 1 693 ? 0.283 -8.212 4.387 1.00 97.06 693 ASN A CA 1
ATOM 5636 C C . ASN A 1 693 ? -0.722 -8.119 5.546 1.00 97.06 693 ASN A C 1
ATOM 5638 O O . ASN A 1 693 ? -0.311 -8.194 6.708 1.00 97.06 693 ASN A O 1
ATOM 5642 N N . SER A 1 694 ? -2.032 -8.085 5.260 1.00 97.75 694 SER A N 1
ATOM 5643 C CA . SER A 1 694 ? -3.062 -8.088 6.308 1.00 97.75 694 SER A CA 1
ATOM 5644 C C . SER A 1 694 ? -2.950 -9.314 7.227 1.00 97.75 694 SER A C 1
ATOM 5646 O O . SER A 1 694 ? -3.052 -9.187 8.449 1.00 97.75 694 SER A O 1
ATOM 5648 N N . VAL A 1 695 ? -2.639 -10.497 6.680 1.00 97.12 695 VAL A N 1
ATOM 5649 C CA . VAL A 1 695 ? -2.438 -11.708 7.487 1.00 97.12 695 VAL A CA 1
ATOM 5650 C C . VAL A 1 695 ? -1.119 -11.672 8.266 1.00 97.12 695 VAL A C 1
ATOM 5652 O O . VAL A 1 695 ? -1.096 -12.161 9.398 1.00 97.12 695 VAL A O 1
ATOM 5655 N N . GLN A 1 696 ? -0.044 -11.059 7.756 1.00 94.00 696 GLN A N 1
ATOM 5656 C CA . GLN A 1 696 ? 1.171 -10.878 8.566 1.00 94.00 696 GLN A CA 1
ATOM 5657 C C . GLN A 1 696 ? 0.896 -9.964 9.767 1.00 94.00 696 GLN A C 1
ATOM 5659 O O . GLN A 1 696 ? 1.231 -10.311 10.900 1.00 94.00 696 GLN A O 1
ATOM 5664 N N . TRP A 1 697 ? 0.176 -8.858 9.565 1.00 93.88 697 TRP A N 1
ATOM 5665 C CA . TRP A 1 697 ? -0.238 -7.975 10.657 1.00 93.88 697 TRP A CA 1
ATOM 5666 C C . TRP A 1 697 ? -1.156 -8.666 11.672 1.00 93.88 697 TRP A C 1
ATOM 5668 O O . TRP A 1 697 ? -0.957 -8.519 12.881 1.00 93.88 697 TRP A O 1
ATOM 5678 N N . ARG A 1 698 ? -2.073 -9.526 11.213 1.00 94.50 698 ARG A N 1
ATOM 5679 C CA . ARG A 1 698 ? -2.859 -10.426 12.076 1.00 94.50 698 ARG A CA 1
ATOM 5680 C C . ARG A 1 698 ? -1.969 -11.359 12.913 1.00 94.50 698 ARG A C 1
ATOM 5682 O O . ARG A 1 698 ? -2.246 -11.575 14.093 1.00 94.50 698 ARG A O 1
ATOM 5689 N N . GLN A 1 699 ? -0.896 -11.907 12.336 1.00 90.75 699 GLN A N 1
ATOM 5690 C CA . GLN A 1 699 ? 0.059 -12.763 13.053 1.00 90.75 699 GLN A CA 1
ATOM 5691 C C . GLN A 1 699 ? 0.894 -11.982 14.081 1.00 90.75 699 GLN A C 1
ATOM 5693 O O . GLN A 1 699 ? 1.078 -12.478 15.194 1.00 90.75 699 GLN A O 1
ATOM 5698 N N . ASN A 1 700 ? 1.320 -10.754 13.767 1.00 88.56 700 ASN A N 1
ATOM 5699 C CA . ASN A 1 700 ? 2.023 -9.872 14.709 1.00 88.56 700 ASN A CA 1
ATOM 5700 C C . ASN A 1 700 ? 1.172 -9.580 15.947 1.00 88.56 700 ASN A C 1
ATOM 5702 O O . ASN A 1 700 ? 1.656 -9.689 17.073 1.00 88.56 700 ASN A O 1
ATOM 5706 N N . VAL A 1 701 ? -0.116 -9.280 15.745 1.00 90.50 701 VAL A N 1
ATOM 5707 C CA . VAL A 1 701 ? -1.084 -9.086 16.833 1.00 90.50 701 VAL A CA 1
ATOM 5708 C C . VAL A 1 701 ? -1.198 -10.342 17.705 1.00 90.50 701 VAL A C 1
ATOM 5710 O O . VAL A 1 701 ? -1.107 -10.251 18.929 1.00 90.50 701 VAL A O 1
ATOM 5713 N N . TYR A 1 702 ? -1.307 -11.538 17.114 1.00 88.19 702 TYR A N 1
ATOM 5714 C CA . TYR A 1 702 ? -1.306 -12.776 17.905 1.00 88.19 702 TYR A CA 1
ATOM 5715 C C . TYR A 1 702 ? 0.005 -13.028 18.659 1.00 88.19 702 TYR A C 1
ATOM 5717 O O . TYR A 1 702 ? -0.039 -13.612 19.738 1.00 88.19 702 TYR A O 1
ATOM 5725 N N . ALA A 1 703 ? 1.152 -12.593 18.137 1.00 84.00 703 ALA A N 1
ATOM 5726 C CA . ALA A 1 703 ? 2.446 -12.760 18.797 1.00 84.00 703 ALA A CA 1
ATOM 5727 C C . ALA A 1 703 ? 2.649 -11.839 20.020 1.00 84.00 703 ALA A C 1
ATOM 5729 O O . ALA A 1 703 ? 3.522 -12.128 20.840 1.00 84.00 703 ALA A O 1
ATOM 5730 N N . ILE A 1 704 ? 1.861 -10.761 20.159 1.00 82.50 704 ILE A N 1
ATOM 5731 C CA . ILE A 1 704 ? 1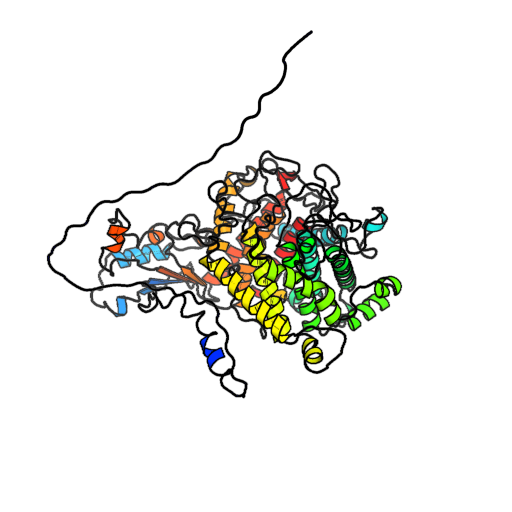.918 -9.832 21.307 1.00 82.50 704 ILE A CA 1
ATOM 5732 C C . ILE A 1 704 ? 0.745 -9.983 22.291 1.00 82.50 704 ILE A C 1
ATOM 5734 O O . ILE A 1 704 ? 0.884 -9.616 23.453 1.00 82.50 704 ILE A O 1
ATOM 5738 N N . MET A 1 705 ? -0.389 -10.557 21.870 1.00 79.44 705 MET A N 1
ATOM 5739 C CA . MET A 1 705 ? -1.570 -10.771 22.728 1.00 79.44 705 MET A CA 1
ATOM 5740 C C . MET A 1 705 ? -1.515 -12.044 23.606 1.00 79.44 705 MET A C 1
ATOM 5742 O O . MET A 1 705 ? -2.499 -12.342 24.289 1.00 79.44 705 MET A O 1
ATOM 5746 N N . THR A 1 706 ? -0.420 -12.824 23.584 1.00 62.38 706 THR A N 1
ATOM 5747 C CA . THR A 1 706 ? -0.329 -14.155 24.239 1.00 62.38 706 THR A CA 1
ATOM 5748 C C . THR A 1 706 ? 0.894 -14.352 25.119 1.00 62.38 706 THR A C 1
ATOM 5750 O O . THR A 1 706 ? 0.771 -15.040 26.159 1.00 62.38 706 THR A O 1
#

Foldseek 3Di:
DDDDDDDDDDDDDDDDDDDDDDDDDDDDDDDDDDDDDDDDDDDDDDDDDDDDDDDDDPPVCVVVVVPCPVPPVCVVPPPPDCDQQKEWEDLDLVDQTDIDGPCCVVVVDDPDDPVVVVVSVQSNQWFWDDLDDDPPDDPVVLVVVLLVLLVLLLLLLLAQFAAPVNDCPPVVDPLFAHLAGWQFPDCVLPHRQWGFLQQSLLSLLLLLVVQLCLLCVVLQCLQPPPSSNDDDDPDDSVVRGPLLSVLSSLRNLQLLLLLLQAAEDQGHCDPVASSSQQQGIDHSNSHYDHDDFQDRQLQSLLSNLLSLLSNLLSCLVSVHWLQNSVVVCCVVVSADPVNVVSGQDRTPLSSCVSRLVSSLSNLLRPLPPFGDDPVRPDTAHFLLSLLSSLLSLVSLLLCLVVCRVVVQVCVVVDPPPPDPDDSVVSSVSSVVSSVVSVCCSPPPQCQDDPVDQAGQGGVVCCVPFVSQFLSLLVSQVSSPDCSSDPVVRDDPDDPSHLPDRRNLLSLLVQLVLLCPQFQLNVPPPDSLAQDFGWTGNNDQDFQNDGGHTFGFLLSLLSSLLSLLVVLLVCLVVQFWDKDWLADQDPRSGNCVSTIDNPVVSNCVQDDPPQPDPVSVVPDDPVSHDSTYMYTHGGPRNRSLSSSVSSNSRSSRSVVNSVVQQDPSSKGAGGAGSHPSYHHHRTSRSSSSSSSNSSVVSSSSSSSSSD

InterPro domains:
  IPR008928 Six-hairpin glycosidase superfamily [SSF48208] (135-703)
  IPR011613 GH15-like domain [PF00723] (165-691)
  IPR012341 Six-hairpin glycosidase-like superfamily [G3DSA:1.50.10.10] (127-705)

pLDDT: mean 78.38, std 25.18, range [20.39, 98.94]

Organism: NCBI:txid56408

Sequence (706 aa):
MTTIPEEKQFRPTVFTNAERKPKFLKKKWCLSYVSIGLFALIFTSSILAIGPEHTDIRKSEKKKVQLLYEKDSMKSFEKDSFEPHIQIIIDDFNLEPKVIDNEAKLYAKTKNDLHFSQYNSLVTQIKLKPKVRSIELSKGQFEQWIAQETEISFQRILDNIADTNLNTLIQSNVGMQQGVSIASPSKQHPNYFFQWIRDASITINTVINKLHYELQPDVMSRSRNPVFSGKKKNHSTKDNVHWLYFGTVLKHFNNSFVLQRTPNLSGQFSEQDLLGLGEPKFNVDDSAFMEGWGRPQNDGPALRVIAAMNLLNIMYLNNLQFETVTNVLQKNSIIDQESLNNMHFHNELEFFMGILYYDLKYIMGNWNQDSFDLWEEVKAKHFFTSLVQLKALKMAISFIENDVFGIFNDLDTHHNNNINFNVTDFHNQLEIEYDNLLNFMLFESGYISPGKNHIIETPLILQTRSGLDIGTIIGTLLTHDDHFVNKNLSDYDFPFDVDDSGVMSSLVGLVNEMRILYPINHARLNLDLGVALGRYPEDIYNGDGTSEGNPWFLATSTAAELCYKLVYRFYNNGQDLFIPLNHFNSKDFFWNTILDVPTTLNTFGVCNTCNSPQDFLSGPLTKRFLNYELIIKHNSPAYNATMYNLLAYGDSFLDKLREHVSGDGEMSEQMNKYTGFLQGANNLTWSYGAFWNSVQWRQNVYAIMT